Protein AF-A0A818DSR4-F1 (afdb_monomer)

Foldseek 3Di:
DLLQVLQQDDDPDGGHRDVVVVLVVLVVLLVVVVVLCLLLVPDPVVCVVPVPDDDDDPPPLVVVVVVSNVVNCVVVVVDPDDPPVVVVVSVVVVPQADQDPDDDLLLLLLLLLLLVLLVQLVVCVVVVNSSSLCVSLPVSLVVSVVLSCLLCVPDHGHHSVSVLVSQLLSLLSCCVRCVSSSQVSVCSSPPPDGSVPDDRDHRDDHDVLSNVLSVLVVVQLVVLQVVQVVVQVCVVPPDDPDDDDDHDDRFQEKEKEAELFADPLLVVLLVVQLVQCVVPVNDGDDLVVSLVVPPPDPSQPPVCSVVVSVSNVVSVVQCVVVVDSCSSPGDRSDDNQVSCVVRVVSSCVSSVHLYYHYDYLPPPPDDPVCVVCSNVHGHSHMDMDGHHADWFWFKEAELAPPDPDGIDTFTDGAFDFQVSVLVRCLVPDDPVSVPFPDKWKWFAPDCVPVVPDDQDNVCNCPRIDTPPDRGQTWGDDPVQSFIDRPHDTRGRYMYMDTD

Radius of gyration: 29.2 Å; Cα contacts (8 Å, |Δi|>4): 543; chains: 1; bounding box: 78×54×85 Å

Nearest PDB structures (foldseek):
  6lr6-assembly2_B  TM=9.237E-01  e=4.272E-24  Homo sapiens
  6lr6-assembly1_A  TM=9.250E-01  e=1.021E-23  Homo sapiens
  6lpf-assembly1_A  TM=9.160E-01  e=1.989E-23  Homo sapiens
  6kie-assembly1_A  TM=9.270E-01  e=8.835E-22  Homo sapiens
  1gax-assembly2_B  TM=5.186E-01  e=1.301E-03  Thermus thermophilus

Sequence (499 aa):
MRLTLADAGDSIEDANFEEEMAEAQLLRLYTFIEWVKEVLNINLVDIEEEEDDSKKSSEDNATIVSSVIHWVKDKLHLSSSSDSTHEEFTQQQKNHFRTDTKYNYYDHVFESEINRAIQLTEESYEKMLYKDVLKYGFFELQIARDNYRELCSEGEQMNLHLIKRFIEVQAILLAPICPHICDYVYQFLHPGKTIMNAKWPKAGKIDQSLIDSCNYLMNTAHDFRLRLKTYTTQQTSGKAKGTKSQPPLSPTHATIYVARSYPSWQTFVVSELKKLYLANNYSLPDSKQLSIHFKDRPEIEKKYQKKLMPFVIYSKDILEKSRNVTALDQHLSFDEYQVLQFNQDYLRRALNVEQIDIRLTDDNNIDATTLSNLEDIIPGKPIVHFRHEASITIRLINRQPYAPNFEWSIPVMNGDTIERIELRLRQHGDRQLRSSNKIRLYYFQNWEFYTRQLPNIATPLHGLVEFENKNEVLQIDLPHGTLVLGEQDIGNILVYFVE

Solvent-accessible surface area (backbone atoms only — not comparable to full-atom values): 29328 Å² total; per-residue (Å²): 98,59,66,37,60,35,58,21,55,70,64,95,61,88,61,54,84,56,68,70,58,32,54,54,53,49,51,52,52,51,53,48,52,53,50,50,30,60,76,70,66,59,58,79,67,64,56,70,70,55,68,81,77,77,78,98,82,67,74,75,65,59,53,56,55,53,50,50,53,51,49,53,38,60,77,66,68,61,74,88,79,66,86,84,61,50,70,70,50,52,60,60,55,69,73,52,52,32,82,69,89,76,76,48,74,68,50,52,34,49,52,20,50,54,20,46,26,48,50,54,21,50,57,21,56,77,69,62,30,45,36,56,23,46,42,33,32,45,53,51,49,50,49,50,51,53,52,50,52,66,68,34,69,69,97,46,53,51,47,47,67,61,51,52,50,50,54,54,48,42,27,59,64,37,30,89,60,44,45,72,62,22,31,58,57,40,29,74,80,37,76,96,49,65,54,89,79,59,74,84,78,82,61,63,75,64,55,63,46,48,48,52,50,50,52,48,53,54,52,50,54,50,53,51,45,51,51,50,53,50,54,58,46,52,70,69,74,71,68,75,94,83,71,96,68,77,82,84,79,71,51,40,32,34,41,35,39,42,34,86,53,59,51,74,55,54,49,50,52,51,54,50,49,52,50,49,26,68,72,46,79,79,40,77,77,57,73,69,58,52,52,58,70,59,69,80,43,85,77,57,53,84,83,45,62,77,56,44,58,62,50,52,52,52,53,47,51,52,42,68,74,59,74,39,81,69,74,69,47,85,62,71,82,54,62,63,67,60,54,50,61,75,42,42,70,58,52,28,62,73,63,67,32,78,44,74,46,81,42,56,72,84,58,92,84,69,60,84,86,54,57,81,59,56,79,70,32,33,65,96,45,69,45,76,46,77,39,71,72,79,62,49,76,30,39,37,34,38,63,61,84,95,56,90,68,50,73,46,79,45,74,46,45,68,63,39,32,48,54,54,54,52,51,50,47,31,69,76,38,57,78,70,51,59,71,46,86,41,76,48,54,28,40,37,81,52,38,86,60,60,74,76,50,82,85,49,87,91,53,64,65,72,69,52,42,71,65,87,57,54,78,48,54,33,38,62,41,81,93,78,63,30,35,28,51,89,90,46,77,38,41,48,54,38,38,41,47,81,92

Mean predicted aligned error: 14.55 Å

Structure (mmCIF, N/CA/C/O backbone):
data_AF-A0A818DSR4-F1
#
_entry.id   AF-A0A818DSR4-F1
#
loop_
_atom_site.group_PDB
_atom_site.id
_atom_site.type_symbol
_atom_site.label_atom_id
_atom_site.label_alt_id
_atom_site.label_comp_id
_atom_site.label_asym_id
_atom_site.label_entity_id
_atom_site.label_seq_id
_atom_site.pdbx_PDB_ins_code
_atom_site.Cartn_x
_atom_site.Cartn_y
_atom_site.Cartn_z
_atom_site.occupancy
_atom_site.B_iso_or_equiv
_atom_site.auth_seq_id
_atom_site.auth_comp_id
_atom_site.auth_asym_id
_atom_site.auth_atom_id
_atom_site.pdbx_PDB_model_num
ATOM 1 N N . MET A 1 1 ? -16.509 23.228 4.364 1.00 87.00 1 MET A N 1
ATOM 2 C CA . MET A 1 1 ? -17.145 23.510 5.671 1.00 87.00 1 MET A CA 1
ATOM 3 C C . MET A 1 1 ? -17.750 22.263 6.312 1.00 87.00 1 MET A C 1
ATOM 5 O O . MET A 1 1 ? -17.233 21.861 7.334 1.00 87.00 1 MET A O 1
ATOM 9 N N . ARG A 1 2 ? -18.797 21.611 5.769 1.00 91.25 2 ARG A N 1
ATOM 10 C CA . ARG A 1 2 ? -19.378 20.408 6.426 1.00 91.25 2 ARG A CA 1
ATOM 11 C C . ARG A 1 2 ? -18.368 19.274 6.636 1.00 91.25 2 ARG A C 1
ATOM 13 O O . ARG A 1 2 ? -18.365 18.662 7.692 1.00 91.25 2 ARG A O 1
ATOM 20 N N . LEU A 1 3 ? -17.492 19.058 5.655 1.00 90.62 3 LEU A N 1
ATOM 21 C CA . LEU A 1 3 ? -16.426 18.060 5.741 1.00 90.62 3 LEU A CA 1
ATOM 22 C C . LEU A 1 3 ? -15.432 18.365 6.877 1.00 90.62 3 LEU A C 1
ATOM 24 O O . LEU A 1 3 ? -15.089 17.474 7.643 1.00 90.62 3 LEU A O 1
ATOM 28 N N . THR A 1 4 ? -15.054 19.634 7.058 1.00 92.44 4 THR A N 1
ATOM 29 C CA . THR A 1 4 ? -14.153 20.035 8.146 1.00 92.44 4 THR A CA 1
ATOM 30 C C . THR A 1 4 ? -14.816 20.044 9.502 1.00 92.44 4 THR A C 1
ATOM 32 O O . THR A 1 4 ? -14.164 19.737 10.488 1.00 92.44 4 THR A O 1
ATOM 35 N N . LEU A 1 5 ? -16.111 20.351 9.567 1.00 92.44 5 LEU A N 1
ATOM 36 C CA . LEU A 1 5 ? -16.872 20.235 10.808 1.00 92.44 5 LEU A CA 1
ATOM 37 C C . LEU A 1 5 ? -16.943 18.783 11.293 1.00 92.44 5 LEU A C 1
ATOM 39 O O . LEU A 1 5 ? -16.882 18.561 12.493 1.00 92.44 5 LEU A O 1
ATOM 43 N N . ALA A 1 6 ? -17.018 17.811 10.380 1.00 91.19 6 ALA A N 1
ATOM 44 C CA . ALA A 1 6 ? -16.950 16.395 10.741 1.00 91.19 6 ALA A CA 1
ATOM 45 C C . ALA A 1 6 ? -15.560 15.977 11.265 1.00 91.19 6 ALA A C 1
ATOM 47 O O . ALA A 1 6 ? -15.462 15.045 12.050 1.00 91.19 6 ALA A O 1
ATOM 48 N N . ASP A 1 7 ? -14.491 16.666 10.858 1.00 91.69 7 ASP A N 1
ATOM 49 C CA . ASP A 1 7 ? -13.112 16.387 11.293 1.00 91.69 7 ASP A CA 1
ATOM 50 C C . ASP A 1 7 ? -12.697 17.161 12.564 1.00 91.69 7 ASP A C 1
ATOM 52 O O . ASP A 1 7 ? -11.695 16.837 13.212 1.00 91.69 7 ASP A O 1
ATOM 56 N N . ALA A 1 8 ? -13.478 18.183 12.940 1.00 90.38 8 ALA A N 1
ATOM 57 C CA . ALA A 1 8 ? -13.140 19.139 13.993 1.00 90.38 8 ALA A CA 1
ATOM 58 C C . ALA A 1 8 ? -13.018 18.502 15.389 1.00 90.38 8 ALA A C 1
ATOM 60 O O . ALA A 1 8 ? -12.257 18.991 16.227 1.00 90.38 8 ALA A O 1
ATOM 61 N N . GLY A 1 9 ? -13.723 17.394 15.632 1.00 88.06 9 GLY A N 1
ATOM 62 C CA . GLY A 1 9 ? -13.627 16.605 16.858 1.00 88.06 9 GLY A CA 1
ATOM 63 C C . GLY A 1 9 ? -14.967 16.013 17.289 1.00 88.06 9 GLY A C 1
ATOM 64 O O . GLY A 1 9 ? -15.997 16.672 17.191 1.00 88.06 9 GLY A O 1
ATOM 65 N N . ASP A 1 10 ? -14.921 14.783 17.806 1.00 88.81 10 ASP A N 1
ATOM 66 C CA . ASP A 1 10 ? -16.088 14.063 18.347 1.00 88.81 10 ASP A CA 1
ATOM 67 C C . ASP A 1 10 ? -16.031 13.900 19.879 1.00 88.81 10 ASP A C 1
ATOM 69 O O . ASP A 1 10 ? -16.882 13.242 20.479 1.00 88.81 10 ASP A O 1
ATOM 73 N N . SER A 1 11 ? -14.989 14.429 20.530 1.00 89.31 11 SER A N 1
ATOM 74 C CA . SER A 1 11 ? -14.844 14.364 21.985 1.00 89.31 11 SER A CA 1
ATOM 75 C C . SER A 1 11 ? -15.665 15.462 22.673 1.00 89.31 11 SER A C 1
ATOM 77 O O . SER A 1 11 ? -16.239 16.343 22.042 1.00 89.31 11 SER A O 1
ATOM 79 N N . ILE A 1 12 ? -15.725 15.402 24.005 1.00 89.75 12 ILE A N 1
ATOM 80 C CA . ILE A 1 12 ? -16.334 16.458 24.835 1.00 89.75 12 ILE A CA 1
ATOM 81 C C . ILE A 1 12 ? -15.421 17.701 24.904 1.00 89.75 12 ILE A C 1
ATOM 83 O O . ILE A 1 12 ? -15.838 18.754 25.379 1.00 89.75 12 ILE A O 1
ATOM 87 N N . GLU A 1 13 ? -14.169 17.574 24.462 1.00 92.69 13 GLU A N 1
ATOM 88 C CA . GLU A 1 13 ? -13.211 18.678 24.423 1.00 92.69 13 GLU A CA 1
ATOM 89 C C . GLU A 1 13 ? -13.553 19.659 23.294 1.00 92.69 13 GLU A C 1
ATOM 91 O O . GLU A 1 13 ? -14.288 19.327 22.363 1.00 92.69 13 GLU A O 1
ATOM 96 N N . ASP A 1 14 ? -13.017 20.878 23.378 1.00 91.69 14 ASP A N 1
ATOM 97 C CA . ASP A 1 14 ? -13.279 21.915 22.383 1.00 91.69 14 ASP A CA 1
ATOM 98 C C . ASP A 1 14 ? -12.831 21.457 20.985 1.00 91.69 14 ASP A C 1
ATOM 100 O O . ASP A 1 14 ? -11.654 21.173 20.743 1.00 91.69 14 ASP A O 1
ATOM 104 N N . ALA A 1 15 ? -13.786 21.397 20.055 1.00 91.94 15 ALA A N 1
ATOM 105 C CA . ALA A 1 15 ? -13.524 21.039 18.669 1.00 91.94 15 ALA A CA 1
ATOM 106 C C . ALA A 1 15 ? -12.691 22.126 17.974 1.00 91.94 15 ALA A C 1
ATOM 108 O O . ALA A 1 15 ? -12.915 23.325 18.162 1.00 91.94 15 ALA A O 1
ATOM 109 N N . ASN A 1 16 ? -11.755 21.705 17.125 1.00 91.75 16 ASN A N 1
ATOM 110 C CA . ASN A 1 16 ? -10.871 22.612 16.406 1.00 91.75 16 ASN A CA 1
ATOM 111 C C . ASN A 1 16 ? -11.285 22.721 14.936 1.00 91.75 16 ASN A C 1
ATOM 113 O O . ASN A 1 16 ? -11.206 21.748 14.189 1.00 91.75 16 ASN A O 1
ATOM 117 N N . PHE A 1 17 ? -11.696 23.913 14.506 1.00 93.00 17 PHE A N 1
ATOM 118 C CA . PHE A 1 17 ? -11.957 24.190 13.098 1.00 93.00 17 PHE A CA 1
ATOM 119 C C . PHE A 1 17 ? -10.768 24.929 12.484 1.00 93.00 17 PHE A C 1
ATOM 121 O O . PHE A 1 17 ? -10.527 26.094 12.793 1.00 93.00 17 PHE A O 1
ATOM 128 N N . GLU A 1 18 ? -10.058 24.258 11.581 1.00 92.19 18 GLU A N 1
ATOM 129 C CA . GLU A 1 18 ? -8.880 24.802 10.909 1.00 92.19 18 GLU A CA 1
ATOM 130 C C . GLU A 1 18 ? -9.178 25.094 9.431 1.00 92.19 18 GLU A C 1
ATOM 132 O O . GLU A 1 18 ? -9.591 24.213 8.669 1.00 92.19 18 GLU A O 1
ATOM 137 N N . GLU A 1 19 ? -8.982 26.349 9.013 1.00 90.88 19 GLU A N 1
ATOM 138 C CA . GLU A 1 19 ? -9.262 26.786 7.638 1.00 90.88 19 GLU A CA 1
ATOM 139 C C . GLU A 1 19 ? -8.325 26.130 6.617 1.00 90.88 19 GLU A C 1
ATOM 141 O O . GLU A 1 19 ? -8.781 25.737 5.543 1.00 90.88 19 GLU A O 1
ATOM 146 N N . GLU A 1 20 ? -7.052 25.916 6.966 1.00 91.69 20 GLU A N 1
ATOM 147 C CA . GLU A 1 20 ? -6.092 25.220 6.097 1.00 91.69 20 GLU A CA 1
ATOM 148 C C . GLU A 1 20 ? -6.558 23.791 5.777 1.00 91.69 20 GLU A C 1
ATOM 150 O O . GLU A 1 20 ? -6.503 23.341 4.627 1.00 91.69 20 GLU A O 1
ATOM 155 N N . MET A 1 21 ? -7.124 23.094 6.770 1.00 90.00 21 MET A N 1
ATOM 156 C CA . MET A 1 21 ? -7.710 21.771 6.562 1.00 90.00 21 MET A CA 1
ATOM 157 C C . MET A 1 21 ? -8.954 21.840 5.665 1.00 90.00 21 MET A C 1
ATOM 159 O O . MET A 1 21 ? -9.191 20.935 4.864 1.00 90.00 21 MET A O 1
ATOM 163 N N . ALA A 1 22 ? -9.726 22.932 5.721 1.00 90.62 22 ALA A N 1
ATOM 164 C CA . ALA A 1 22 ? -10.880 23.135 4.842 1.00 90.62 22 ALA A CA 1
ATOM 165 C C . ALA A 1 22 ? -10.485 23.273 3.376 1.00 90.62 22 ALA A C 1
ATOM 167 O O . ALA A 1 22 ? -11.152 22.696 2.512 1.00 90.62 22 ALA A O 1
ATOM 168 N N . GLU A 1 23 ? -9.400 23.990 3.095 1.00 90.19 23 GLU A N 1
ATOM 169 C CA . GLU A 1 23 ? -8.869 24.122 1.741 1.00 90.19 23 GLU A CA 1
ATOM 170 C C . GLU A 1 23 ? -8.305 22.790 1.226 1.00 90.19 23 GLU A C 1
ATOM 172 O O . GLU A 1 23 ? -8.632 22.371 0.112 1.00 90.19 23 GLU A O 1
ATOM 177 N N . ALA A 1 24 ? -7.547 22.062 2.056 1.00 90.12 24 ALA A N 1
ATOM 178 C CA . ALA A 1 24 ? -7.008 20.749 1.697 1.00 90.12 24 ALA A CA 1
ATOM 179 C C . ALA A 1 24 ? -8.115 19.720 1.407 1.00 90.12 24 ALA A C 1
ATOM 181 O O . ALA A 1 24 ? -8.039 18.959 0.438 1.00 90.12 24 ALA A O 1
ATOM 182 N N . GLN A 1 25 ? -9.169 19.700 2.224 1.00 90.06 25 GLN A N 1
ATOM 183 C CA . GLN A 1 25 ? -10.323 18.828 2.025 1.00 90.06 25 GLN A CA 1
ATOM 184 C C . GLN A 1 25 ? -11.129 19.203 0.770 1.00 90.06 25 GLN A C 1
ATOM 186 O O . GLN A 1 25 ? -11.575 18.315 0.041 1.00 90.06 25 GLN A O 1
ATOM 191 N N . LEU A 1 26 ? -11.283 20.499 0.474 1.00 90.44 26 LEU A N 1
ATOM 192 C CA . LEU A 1 26 ? -11.933 20.960 -0.755 1.00 90.44 26 LEU A CA 1
ATOM 193 C C . LEU A 1 26 ? -11.156 20.519 -2.002 1.00 90.44 26 LEU A C 1
ATOM 195 O O . LEU A 1 26 ? -11.762 20.016 -2.949 1.00 90.44 26 LEU A O 1
ATOM 199 N N . LEU A 1 27 ? -9.825 20.640 -1.981 1.00 89.88 27 LEU A N 1
ATOM 200 C CA . LEU A 1 27 ? -8.968 20.170 -3.068 1.00 89.88 27 LEU A CA 1
ATOM 201 C C . LEU A 1 27 ? -9.134 18.661 -3.298 1.00 89.88 27 LEU A C 1
ATOM 203 O O . LEU A 1 27 ? -9.258 18.230 -4.440 1.00 89.88 27 LEU A O 1
ATOM 207 N N . ARG A 1 28 ? -9.205 17.859 -2.226 1.00 89.06 28 ARG A N 1
ATOM 208 C CA . ARG A 1 28 ? -9.439 16.405 -2.320 1.00 89.06 28 ARG A CA 1
ATOM 209 C C . ARG A 1 28 ? -10.808 16.049 -2.898 1.00 89.06 28 ARG A C 1
ATOM 211 O O . ARG A 1 28 ? -10.921 15.074 -3.633 1.00 89.06 28 ARG A O 1
ATOM 218 N N . LEU A 1 29 ? -11.850 16.814 -2.570 1.00 89.81 29 LEU A N 1
ATOM 219 C CA . LEU A 1 29 ? -13.178 16.627 -3.163 1.00 89.81 29 LEU A CA 1
ATOM 220 C C . LEU A 1 29 ? -13.168 16.957 -4.660 1.00 89.81 29 LEU A C 1
ATOM 222 O O . LEU A 1 29 ? -13.740 16.214 -5.452 1.00 89.81 29 LEU A O 1
ATOM 226 N N . TYR A 1 30 ? -12.488 18.037 -5.049 1.00 88.69 30 TYR A N 1
ATOM 227 C CA . TYR A 1 30 ? -12.339 18.421 -6.451 1.00 88.69 30 TYR A CA 1
ATOM 228 C C . TYR A 1 30 ? -11.575 17.359 -7.254 1.00 88.69 30 TYR A C 1
ATOM 230 O O . TYR A 1 30 ? -12.066 16.904 -8.284 1.00 88.69 30 TYR A O 1
ATOM 238 N N . THR A 1 31 ? -10.418 16.899 -6.763 1.00 88.69 31 THR A N 1
ATOM 239 C CA . THR A 1 31 ? -9.644 15.846 -7.444 1.00 88.69 31 THR A CA 1
ATOM 240 C C . THR A 1 31 ? -10.400 14.524 -7.507 1.00 88.69 31 THR A C 1
ATOM 242 O O . THR A 1 31 ? -10.275 13.802 -8.491 1.00 88.69 31 THR A O 1
ATOM 245 N N . PHE A 1 32 ? -11.224 14.212 -6.501 1.00 88.25 32 PHE A N 1
ATOM 246 C CA . PHE A 1 32 ? -12.116 13.057 -6.545 1.00 88.25 32 PHE A CA 1
ATOM 247 C C . PHE A 1 32 ? -13.173 13.181 -7.651 1.00 88.25 32 PHE A C 1
ATOM 249 O O . PHE A 1 32 ? -13.338 12.234 -8.414 1.00 88.25 32 PHE A O 1
ATOM 256 N N . ILE A 1 33 ? -13.849 14.329 -7.775 1.00 87.81 33 ILE A N 1
ATOM 257 C CA . ILE A 1 33 ? -14.846 14.565 -8.835 1.00 87.81 33 ILE A CA 1
ATOM 258 C C . ILE A 1 33 ? -14.206 14.459 -10.221 1.00 87.81 33 ILE A C 1
ATOM 260 O O . ILE A 1 33 ? -14.743 13.771 -11.086 1.00 87.81 33 ILE A O 1
ATOM 264 N N . GLU A 1 34 ? -13.064 15.113 -10.435 1.00 85.81 34 GLU A N 1
ATOM 265 C CA . GLU A 1 34 ? -12.371 15.073 -11.728 1.00 85.81 34 GLU A CA 1
ATOM 266 C C . GLU A 1 34 ? -11.904 13.654 -12.068 1.00 85.81 34 GLU A C 1
ATOM 268 O O . GLU A 1 34 ? -12.098 13.201 -13.192 1.00 85.81 34 GLU A O 1
ATOM 273 N N . TRP A 1 35 ? -11.410 12.900 -11.083 1.00 87.25 35 TRP A N 1
ATOM 274 C CA . TRP A 1 35 ? -11.070 11.491 -11.277 1.00 87.25 35 TRP A CA 1
ATOM 275 C C . TRP A 1 35 ? -12.295 10.631 -11.630 1.00 87.25 35 TRP A C 1
ATOM 277 O O . TRP A 1 35 ? -12.206 9.767 -12.497 1.00 87.25 35 TRP A O 1
ATOM 287 N N . VAL A 1 36 ? -13.457 10.862 -11.003 1.00 86.31 36 VAL A N 1
ATOM 288 C CA . VAL A 1 36 ? -14.700 10.153 -11.363 1.00 86.31 36 VAL A CA 1
ATOM 289 C C . VAL A 1 36 ? -15.105 10.456 -12.806 1.00 86.31 36 VAL A C 1
ATOM 291 O O . VAL A 1 36 ? -15.466 9.532 -13.535 1.00 86.31 36 VAL A O 1
ATOM 294 N N . LYS A 1 37 ? -15.020 11.722 -13.234 1.00 83.88 37 LYS A N 1
ATOM 295 C CA . LYS A 1 37 ? -15.305 12.114 -14.622 1.00 83.88 37 LYS A CA 1
ATOM 296 C C . LYS A 1 37 ? -14.343 11.457 -15.606 1.00 83.88 37 LYS A C 1
ATOM 298 O O . LYS A 1 37 ? -14.801 10.930 -16.613 1.00 83.88 37 LYS A O 1
ATOM 303 N N . GLU A 1 38 ? -13.046 11.432 -15.290 1.00 83.19 38 GLU A N 1
ATOM 304 C CA . GLU A 1 38 ? -12.022 10.769 -16.107 1.00 83.19 38 GLU A CA 1
ATOM 305 C C . GLU A 1 38 ? -12.331 9.272 -16.264 1.00 83.19 38 GLU A C 1
ATOM 307 O O . GLU A 1 38 ? -12.391 8.755 -17.377 1.00 83.19 38 GLU A O 1
ATOM 312 N N . VAL A 1 39 ? -12.619 8.578 -15.158 1.00 79.50 39 VAL A N 1
ATOM 313 C CA . VAL A 1 39 ? -12.929 7.138 -15.158 1.00 79.50 39 VAL A CA 1
ATOM 314 C C . VAL A 1 39 ? -14.207 6.816 -15.929 1.00 79.50 39 VAL A C 1
ATOM 316 O O . VAL A 1 39 ? -14.277 5.795 -16.617 1.00 79.50 39 VAL A O 1
ATOM 319 N N . LEU A 1 40 ? -15.237 7.653 -15.798 1.00 77.69 40 LEU A N 1
ATOM 320 C CA . LEU A 1 40 ? -16.506 7.468 -16.500 1.00 77.69 40 LEU A CA 1
ATOM 321 C C . LEU A 1 40 ? -16.486 8.043 -17.924 1.00 77.69 40 LEU A C 1
ATOM 323 O O . LEU A 1 40 ? -17.454 7.841 -18.655 1.00 77.69 40 LEU A O 1
ATOM 327 N N . ASN A 1 41 ? -15.381 8.681 -18.327 1.00 72.75 41 ASN A N 1
ATOM 328 C CA . ASN A 1 41 ? -15.205 9.383 -19.597 1.00 72.75 41 ASN A CA 1
ATOM 329 C C . ASN A 1 41 ? -16.368 10.344 -19.895 1.00 72.75 41 ASN A C 1
ATOM 331 O O . ASN A 1 41 ? -16.954 10.318 -20.974 1.00 72.75 41 ASN A O 1
ATOM 335 N N . ILE A 1 42 ? -16.737 11.136 -18.888 1.00 61.78 42 ILE A N 1
ATOM 336 C CA . ILE A 1 42 ? -17.786 12.149 -18.994 1.00 61.78 42 ILE A CA 1
ATOM 337 C C . ILE A 1 42 ? -17.098 13.450 -19.396 1.00 61.78 42 ILE A C 1
ATOM 339 O O . ILE A 1 42 ? -16.504 14.130 -18.553 1.00 61.78 42 ILE A O 1
ATOM 343 N N . ASN A 1 43 ? -17.157 13.783 -20.684 1.00 50.84 43 ASN A N 1
ATOM 344 C CA . ASN A 1 43 ? -16.753 15.096 -21.166 1.00 50.84 43 ASN A CA 1
ATOM 345 C C . ASN A 1 43 ? -17.856 16.106 -20.835 1.00 50.84 43 ASN A C 1
ATOM 347 O O . ASN A 1 43 ? -19.039 15.828 -21.001 1.00 50.84 43 ASN A O 1
ATOM 351 N N . LEU A 1 44 ? -17.471 17.307 -20.394 1.00 43.28 44 LEU A N 1
ATOM 352 C CA . LEU A 1 44 ? -18.412 18.408 -20.133 1.00 43.28 44 LEU A CA 1
ATOM 353 C C . LEU A 1 44 ? -19.168 18.865 -21.399 1.00 43.28 44 LEU A C 1
ATOM 355 O O . LEU A 1 44 ? -20.151 19.581 -21.272 1.00 43.28 44 LEU A O 1
ATOM 359 N N . VAL A 1 45 ? -18.730 18.432 -22.586 1.00 41.19 45 VAL A N 1
ATOM 360 C CA . VAL A 1 45 ? -19.345 18.755 -23.882 1.00 41.19 45 VAL A CA 1
ATOM 361 C C . VAL A 1 45 ? -20.652 17.981 -24.103 1.00 41.19 45 VAL A C 1
ATOM 363 O O . VAL A 1 45 ? -21.594 18.534 -24.655 1.00 41.19 45 VAL A O 1
ATOM 366 N N . ASP A 1 46 ? -20.769 16.752 -23.586 1.00 37.84 46 ASP A N 1
ATOM 367 C CA . ASP A 1 46 ? -21.969 15.923 -23.799 1.00 37.84 46 ASP A CA 1
ATOM 368 C C . ASP A 1 46 ? -23.180 16.404 -22.973 1.00 37.84 46 ASP A C 1
ATOM 370 O O . ASP A 1 46 ? -24.313 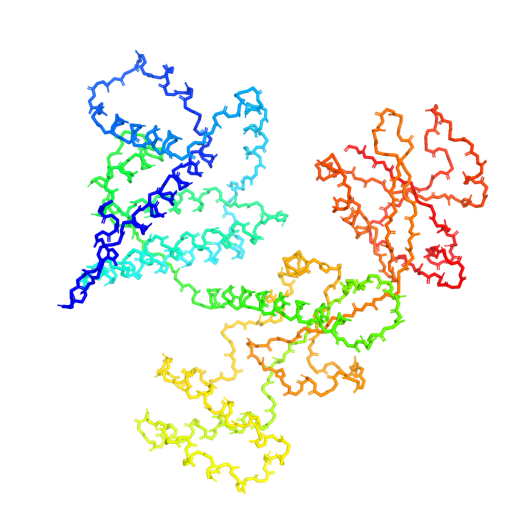16.006 -23.232 1.00 37.84 46 ASP A O 1
ATOM 374 N N . ILE A 1 47 ? -22.962 17.276 -21.980 1.00 42.28 47 ILE A N 1
ATOM 375 C CA . ILE A 1 47 ? -24.043 17.854 -21.166 1.00 42.28 47 ILE A CA 1
ATOM 376 C C . ILE A 1 47 ? -24.686 19.048 -21.888 1.00 42.28 47 ILE A C 1
ATOM 378 O O . ILE A 1 47 ? -25.889 19.244 -21.762 1.00 42.28 47 ILE A O 1
ATOM 382 N N . GLU A 1 48 ? -23.931 19.800 -22.696 1.00 38.47 48 GLU A N 1
ATOM 383 C CA . GLU A 1 48 ? -24.481 20.938 -23.451 1.00 38.47 48 GLU A CA 1
ATOM 384 C C . GLU A 1 48 ? -25.356 20.489 -24.638 1.00 38.47 48 GLU A C 1
ATOM 386 O O . GLU A 1 48 ? -26.276 21.211 -25.016 1.00 38.47 48 GLU A O 1
ATOM 391 N N . GLU A 1 49 ? -25.132 19.292 -25.201 1.00 36.72 49 GLU A N 1
ATOM 392 C CA . GLU A 1 49 ? -25.950 18.766 -26.309 1.00 36.72 49 GLU A CA 1
ATOM 393 C C . GLU A 1 49 ? -27.206 17.996 -25.849 1.00 36.72 49 GLU A C 1
ATOM 395 O O . GLU A 1 49 ? -28.205 17.981 -26.569 1.00 36.72 49 GLU A O 1
ATOM 400 N N . GLU A 1 50 ? -27.214 17.394 -24.650 1.00 34.47 50 GLU A N 1
ATOM 401 C CA . GLU A 1 50 ? -28.409 16.716 -24.104 1.00 34.47 50 GLU A CA 1
ATOM 402 C C . GLU A 1 50 ? -29.379 17.661 -23.361 1.00 34.47 50 GLU A C 1
ATOM 404 O O . GLU A 1 50 ? -30.524 17.283 -23.094 1.00 34.47 50 GLU A O 1
ATOM 409 N N . GLU A 1 51 ? -28.974 18.901 -23.057 1.00 36.81 51 GLU A N 1
ATOM 410 C CA . GLU A 1 51 ? -29.818 19.886 -22.359 1.00 36.81 51 GLU A CA 1
ATOM 411 C C . GLU A 1 51 ? -31.020 20.393 -23.186 1.00 36.81 51 GLU A C 1
ATOM 413 O O . GLU A 1 51 ? -31.956 20.957 -22.609 1.00 36.81 51 GLU A O 1
ATOM 418 N N . ASP A 1 52 ? -31.071 20.138 -24.499 1.00 34.66 52 ASP A N 1
ATOM 419 C CA . ASP A 1 52 ? -32.150 20.646 -25.363 1.00 34.66 52 ASP A CA 1
ATOM 420 C C . ASP A 1 52 ? -33.406 19.745 -25.411 1.00 34.66 52 ASP A C 1
ATOM 422 O O . ASP A 1 52 ? -34.471 20.199 -25.827 1.00 34.66 52 ASP A O 1
ATOM 426 N N . ASP A 1 53 ? -33.353 18.497 -24.922 1.00 32.56 53 ASP A N 1
ATOM 427 C CA . ASP A 1 53 ? -34.476 17.554 -25.065 1.00 32.56 53 ASP A CA 1
ATOM 428 C C . ASP A 1 53 ? -34.637 16.585 -23.869 1.00 32.56 53 ASP A C 1
ATOM 430 O O . ASP A 1 53 ? -34.606 15.364 -24.006 1.00 32.56 53 ASP A O 1
ATOM 434 N N . SER A 1 54 ? -34.873 17.108 -22.657 1.00 31.58 54 SER A N 1
ATOM 435 C CA . SER A 1 54 ? -35.989 16.694 -21.768 1.00 31.58 54 SER A CA 1
ATOM 436 C C . SER A 1 54 ? -35.739 16.852 -20.252 1.00 31.58 54 SER A C 1
ATOM 438 O O . SER A 1 54 ? -34.876 16.229 -19.649 1.00 31.58 54 SER A O 1
ATOM 440 N N . LYS A 1 55 ? -36.691 17.561 -19.618 1.00 32.22 55 LYS A N 1
ATOM 441 C CA . LYS A 1 55 ? -37.052 17.603 -18.177 1.00 32.22 55 LYS A CA 1
ATOM 442 C C . LYS A 1 55 ? -36.296 18.567 -17.245 1.00 32.22 55 LYS A C 1
ATOM 444 O O . LYS A 1 55 ? -35.525 18.183 -16.373 1.00 32.22 55 LYS A O 1
ATOM 449 N N . LYS A 1 56 ? -36.812 19.802 -17.263 1.00 32.66 56 LYS A N 1
ATOM 450 C CA . LYS A 1 56 ? -36.992 20.714 -16.117 1.00 32.66 56 LYS A CA 1
ATOM 451 C C . LYS A 1 56 ? -37.591 20.014 -14.884 1.00 32.66 56 LYS A C 1
ATOM 453 O O . LYS A 1 56 ? -38.812 19.986 -14.733 1.00 32.66 56 LYS A O 1
ATOM 458 N N . SER A 1 57 ? -36.761 19.467 -13.996 1.00 30.59 57 SER A N 1
ATOM 459 C CA . SER A 1 57 ? -37.096 19.313 -12.563 1.00 30.59 57 SER A CA 1
ATOM 460 C C . SER A 1 57 ? -35.889 18.998 -11.657 1.00 30.59 57 SER A C 1
ATOM 462 O O . SER A 1 57 ? -36.064 18.346 -10.629 1.00 30.59 57 SER A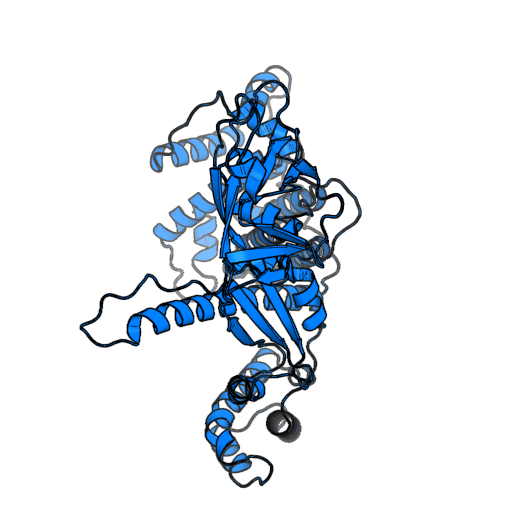 O 1
ATOM 464 N N . SER A 1 58 ? -34.671 19.426 -12.010 1.00 35.12 58 SER A N 1
ATOM 465 C CA . SER A 1 58 ? -33.482 19.270 -11.146 1.00 35.12 58 SER A CA 1
ATOM 466 C C . SER A 1 58 ? -32.388 20.325 -11.403 1.00 35.12 58 SER A C 1
ATOM 468 O O . SER A 1 58 ? -31.204 20.015 -11.321 1.00 35.12 58 SER A O 1
ATOM 470 N N . GLU A 1 59 ? -32.765 21.563 -11.741 1.00 36.19 59 GLU A N 1
ATOM 471 C CA . GLU A 1 59 ? -31.823 22.632 -12.143 1.00 36.19 59 GLU A CA 1
ATOM 472 C C . GLU A 1 59 ? -31.058 23.292 -10.971 1.00 36.19 59 GLU A C 1
ATOM 474 O O . GLU A 1 59 ? -30.029 23.929 -11.193 1.00 36.19 59 GLU A O 1
ATOM 479 N N . ASP A 1 60 ? -31.474 23.094 -9.714 1.00 39.12 60 ASP A N 1
ATOM 480 C CA . ASP A 1 60 ? -30.881 23.825 -8.578 1.00 39.12 60 ASP A CA 1
ATOM 481 C C . ASP A 1 60 ? -29.592 23.187 -8.010 1.00 39.12 60 ASP A C 1
ATOM 483 O O . ASP A 1 60 ? -28.758 23.874 -7.418 1.00 39.12 60 ASP A O 1
ATOM 487 N N . ASN A 1 61 ? -29.376 21.877 -8.198 1.00 41.16 61 ASN A N 1
ATOM 488 C CA . ASN A 1 61 ? -28.204 21.186 -7.630 1.00 41.16 61 ASN A CA 1
ATOM 489 C C . ASN A 1 61 ? -26.957 21.285 -8.531 1.00 41.16 61 ASN A C 1
ATOM 491 O O . ASN A 1 61 ? -25.833 21.362 -8.026 1.00 41.16 61 ASN A O 1
ATOM 495 N N . ALA A 1 62 ? -27.144 21.325 -9.856 1.00 45.19 62 ALA A N 1
ATOM 496 C CA . ALA A 1 62 ? -26.052 21.379 -10.829 1.00 45.19 62 ALA A CA 1
ATOM 497 C C . ALA A 1 62 ? -25.342 22.746 -10.849 1.00 45.19 62 ALA A C 1
ATOM 499 O O . ALA A 1 62 ? -24.122 22.809 -11.019 1.00 45.19 62 ALA A O 1
ATOM 500 N N . THR A 1 63 ? -26.064 23.841 -10.593 1.00 57.50 63 THR A N 1
ATOM 501 C CA . THR A 1 63 ? -25.518 25.209 -10.593 1.00 57.50 63 THR A CA 1
ATOM 502 C C . THR A 1 63 ? -24.575 25.463 -9.420 1.00 57.50 63 THR A C 1
ATOM 504 O O . THR A 1 63 ? -23.518 26.065 -9.611 1.00 57.50 63 THR A O 1
ATOM 507 N N . ILE A 1 64 ? -24.897 24.984 -8.212 1.00 57.62 64 ILE A N 1
ATOM 508 C CA . ILE A 1 64 ? -24.065 25.213 -7.016 1.00 57.62 64 ILE A CA 1
ATOM 509 C C . ILE A 1 64 ? -22.742 24.452 -7.123 1.00 57.62 64 ILE A C 1
ATOM 511 O O . ILE A 1 64 ? -21.679 25.031 -6.901 1.00 57.62 64 ILE A O 1
ATOM 515 N N . VAL A 1 65 ? -22.783 23.169 -7.489 1.00 58.72 65 VAL A N 1
ATOM 516 C CA . VAL A 1 65 ? -21.568 22.348 -7.608 1.00 58.72 65 VAL A CA 1
ATOM 517 C C . VAL A 1 65 ? -20.686 22.855 -8.749 1.00 58.72 65 VAL A C 1
ATOM 519 O O . VAL A 1 65 ? -19.483 23.018 -8.552 1.00 58.72 65 VAL A O 1
ATOM 522 N N . SER A 1 66 ? -21.273 23.208 -9.896 1.00 60.31 66 SER A N 1
ATOM 523 C CA . SER A 1 66 ? -20.530 23.784 -11.027 1.00 60.31 66 SER A CA 1
ATOM 524 C C . SER A 1 66 ? -19.921 25.147 -10.687 1.00 60.31 66 SER A C 1
ATOM 526 O O . SER A 1 66 ? -18.768 25.406 -11.028 1.00 60.31 66 SER A O 1
ATOM 528 N N . SER A 1 67 ? -20.631 25.984 -9.922 1.00 61.44 67 SER A N 1
ATOM 529 C CA . SER A 1 67 ? -20.100 27.259 -9.420 1.00 61.44 67 SER A CA 1
ATOM 530 C C . SER A 1 67 ? -18.941 27.058 -8.440 1.00 61.44 67 SER A C 1
ATOM 532 O O . SER A 1 67 ? -17.956 27.790 -8.502 1.00 61.44 67 SER A O 1
ATOM 534 N N . VAL A 1 68 ? -19.010 26.049 -7.562 1.00 62.78 68 VAL A N 1
ATOM 535 C CA . VAL A 1 68 ? -17.908 25.697 -6.646 1.00 62.78 68 VAL A CA 1
ATOM 536 C C . VAL A 1 68 ? -16.701 25.174 -7.423 1.00 62.78 68 VAL A C 1
ATOM 538 O O . VAL A 1 68 ? -15.582 25.584 -7.140 1.00 62.78 68 VAL A O 1
ATOM 541 N N . ILE A 1 69 ? -16.906 24.326 -8.433 1.00 66.44 69 ILE A N 1
ATOM 542 C CA . ILE A 1 69 ? -15.842 23.832 -9.323 1.00 66.44 69 ILE A CA 1
ATOM 543 C C . ILE A 1 69 ? -15.171 25.002 -10.053 1.00 66.44 69 ILE A C 1
ATOM 545 O O . ILE A 1 69 ? -13.944 25.082 -10.074 1.00 66.44 69 ILE A O 1
ATOM 549 N N . HIS A 1 70 ? -15.954 25.931 -10.610 1.00 61.62 70 HIS A N 1
ATOM 550 C CA . HIS A 1 70 ? -15.432 27.122 -11.281 1.00 61.62 70 HIS A CA 1
ATOM 551 C C . HIS A 1 70 ? -14.659 28.028 -10.313 1.00 61.62 70 HIS A C 1
ATOM 553 O O . HIS A 1 70 ? -13.559 28.473 -10.629 1.00 61.62 70 HIS A O 1
ATOM 559 N N . TRP A 1 71 ? -15.184 28.250 -9.106 1.00 69.25 71 TRP A N 1
ATOM 560 C CA . TRP A 1 71 ? -14.492 29.007 -8.062 1.00 69.25 71 TRP A CA 1
ATOM 561 C C . TRP A 1 71 ? -13.174 28.346 -7.641 1.00 69.25 71 TRP A C 1
ATOM 563 O O . TRP A 1 71 ? -12.177 29.038 -7.476 1.00 69.25 71 TRP A O 1
ATOM 573 N N . VAL A 1 72 ? -13.131 27.014 -7.510 1.00 64.94 72 VAL A N 1
ATOM 574 C CA . VAL A 1 72 ? -11.896 26.270 -7.203 1.00 64.94 72 VAL A CA 1
ATOM 575 C C . VAL A 1 72 ? -10.872 26.421 -8.330 1.00 64.94 72 VAL A C 1
ATOM 577 O O . VAL A 1 72 ? -9.704 26.683 -8.048 1.00 64.94 72 VAL A O 1
ATOM 580 N N . LYS A 1 73 ? -11.299 26.304 -9.595 1.00 69.00 73 LYS A N 1
ATOM 581 C CA . LYS A 1 73 ? -10.431 26.505 -10.769 1.00 69.00 73 LYS A CA 1
ATOM 582 C C . LYS A 1 73 ? -9.827 27.913 -10.794 1.00 69.00 73 LYS A C 1
ATOM 584 O O . LYS A 1 73 ? -8.624 28.051 -11.014 1.00 69.00 73 LYS A O 1
ATOM 589 N N . ASP A 1 74 ? -10.643 28.926 -10.510 1.00 65.38 74 ASP A N 1
ATOM 590 C CA . ASP A 1 74 ? -10.246 30.337 -10.499 1.00 65.38 74 ASP A CA 1
ATOM 591 C C . ASP A 1 74 ? -9.318 30.673 -9.314 1.00 65.38 74 ASP A C 1
ATOM 593 O O . ASP A 1 74 ? -8.224 31.209 -9.501 1.00 65.38 74 ASP A O 1
ATOM 597 N N . LYS A 1 75 ? -9.683 30.261 -8.089 1.00 63.69 75 LYS A N 1
ATOM 598 C CA . LYS A 1 75 ? -8.918 30.552 -6.860 1.00 63.69 75 LYS A CA 1
ATOM 599 C C . LYS A 1 75 ? -7.549 29.859 -6.816 1.00 63.69 75 LYS A C 1
ATOM 601 O O . LYS A 1 75 ? -6.655 30.335 -6.123 1.00 63.69 75 LYS A O 1
ATOM 606 N N . LEU A 1 76 ? -7.384 28.734 -7.517 1.00 54.72 76 LEU A N 1
ATOM 607 C CA . LEU A 1 76 ? -6.135 27.960 -7.554 1.00 54.72 76 LEU A CA 1
ATOM 608 C C . LEU A 1 76 ? -5.299 28.191 -8.827 1.00 54.72 76 LEU A C 1
ATOM 610 O O . LEU A 1 76 ? -4.266 27.545 -8.987 1.00 54.72 76 LEU A O 1
ATOM 614 N N . HIS A 1 77 ? -5.716 29.095 -9.724 1.00 54.31 77 HIS A N 1
ATOM 615 C CA . HIS A 1 77 ? -5.036 29.373 -10.997 1.00 54.31 77 HIS A CA 1
ATOM 616 C C . HIS A 1 77 ? -4.763 28.117 -11.851 1.00 54.31 77 HIS A C 1
ATOM 618 O O . HIS A 1 77 ? -3.718 28.014 -12.500 1.00 54.31 77 HIS A O 1
ATOM 624 N N . LEU A 1 78 ? -5.687 27.149 -11.874 1.00 54.19 78 LEU A N 1
ATOM 625 C CA . LEU A 1 78 ? -5.568 26.000 -12.777 1.00 54.19 78 LEU A CA 1
ATOM 626 C C . LEU A 1 78 ? -5.908 26.457 -14.204 1.00 54.19 78 LEU A C 1
ATOM 628 O O . LEU A 1 78 ? -7.075 26.617 -14.554 1.00 54.19 78 LEU A O 1
ATOM 632 N N . SER A 1 79 ? -4.888 26.682 -15.034 1.00 39.94 79 SER A N 1
ATOM 633 C CA . SER A 1 79 ? -5.060 27.069 -16.437 1.00 39.94 79 SER A CA 1
ATOM 634 C C . SER A 1 79 ? -5.663 25.934 -17.272 1.00 39.94 79 SER A C 1
ATOM 636 O O . SER A 1 79 ? -5.110 24.830 -17.311 1.00 39.94 79 SER A O 1
ATOM 638 N N . SER A 1 80 ? -6.743 26.227 -18.004 1.00 39.59 80 SER A N 1
ATOM 639 C CA . SER A 1 80 ? -7.285 25.381 -19.073 1.00 39.59 80 SER A CA 1
ATOM 640 C C . SER A 1 80 ? -6.241 25.219 -20.181 1.00 39.59 80 SER A C 1
ATOM 642 O O . SER A 1 80 ? -6.034 26.088 -21.026 1.00 39.59 80 SER A O 1
ATOM 644 N N . SER A 1 81 ? -5.519 24.104 -20.140 1.00 28.88 81 SER A N 1
ATOM 645 C CA . SER A 1 81 ? -4.463 23.804 -21.102 1.00 28.88 81 SER A CA 1
ATOM 646 C C . SER A 1 81 ? -5.041 22.913 -22.204 1.00 28.88 81 SER A C 1
ATOM 648 O O . SER A 1 81 ? -5.137 21.706 -22.031 1.00 28.88 81 SER A O 1
ATOM 650 N N . SER A 1 82 ? -5.419 23.547 -23.320 1.00 33.31 82 SER A N 1
ATOM 651 C CA . SER A 1 82 ? -5.616 22.990 -24.675 1.00 33.31 82 SER A CA 1
ATOM 652 C C . SER A 1 82 ? -6.553 21.778 -24.858 1.00 33.31 82 SER A C 1
ATOM 654 O O . SER A 1 82 ? -6.127 20.626 -24.808 1.00 33.31 82 SER A O 1
ATOM 656 N N . ASP A 1 83 ? -7.791 22.072 -25.267 1.00 37.34 83 ASP A N 1
ATOM 657 C CA . ASP A 1 83 ? -8.876 21.134 -25.615 1.00 37.34 83 ASP A CA 1
ATOM 658 C C . ASP A 1 83 ? -8.707 20.339 -26.930 1.00 37.34 83 ASP A C 1
ATOM 660 O O . ASP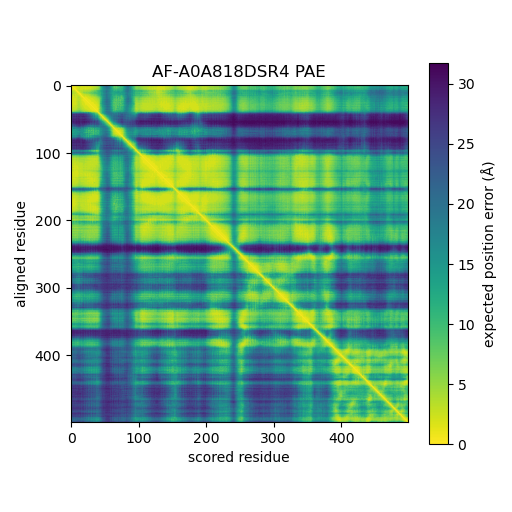 A 1 83 ? -9.571 19.546 -27.279 1.00 37.34 83 ASP A O 1
ATOM 664 N N . SER A 1 84 ? -7.608 20.474 -27.680 1.00 33.25 84 SER A N 1
ATOM 665 C CA . SER A 1 84 ? -7.465 19.766 -28.974 1.00 33.25 84 SER A CA 1
ATOM 666 C C . SER A 1 84 ? -6.761 18.407 -28.894 1.00 33.25 84 SER A C 1
ATOM 668 O O . SER A 1 84 ? -6.833 17.627 -29.837 1.00 33.25 84 SER A O 1
ATOM 670 N N . THR A 1 85 ? -6.102 18.084 -27.777 1.00 33.16 85 THR A N 1
ATOM 671 C CA . THR A 1 85 ? -5.438 16.782 -27.575 1.00 33.16 85 THR A CA 1
ATOM 672 C C . THR A 1 85 ? -6.287 15.778 -26.799 1.00 33.16 85 THR A C 1
ATOM 674 O O . THR A 1 85 ? -5.898 14.620 -26.696 1.00 33.16 85 THR A O 1
ATOM 677 N N . HIS A 1 86 ? -7.428 16.194 -26.238 1.00 39.97 86 HIS A N 1
ATOM 678 C CA . HIS A 1 86 ? -8.216 15.378 -25.310 1.00 39.97 86 HIS A CA 1
ATOM 679 C C . HIS A 1 86 ? -9.055 14.287 -25.993 1.00 39.97 86 HIS A C 1
ATOM 681 O O . HIS A 1 86 ? -9.220 13.221 -25.402 1.00 39.97 86 HIS A O 1
ATOM 687 N N . GLU A 1 87 ? -9.527 14.492 -27.228 1.00 34.16 87 GLU A N 1
ATOM 688 C CA . GLU A 1 87 ? -10.371 13.517 -27.948 1.00 34.16 87 GLU A CA 1
ATOM 689 C 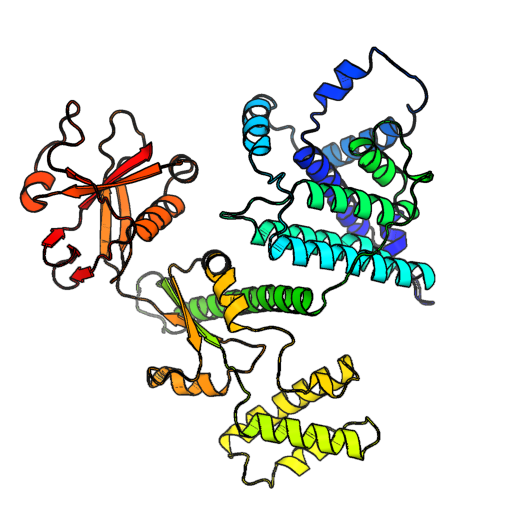C . GLU A 1 87 ? -9.601 12.262 -28.403 1.00 34.16 87 GLU A C 1
ATOM 691 O O . GLU A 1 87 ? -10.098 11.142 -28.271 1.00 34.16 87 GLU A O 1
ATOM 696 N N . GLU A 1 88 ? -8.347 12.404 -28.848 1.00 33.38 88 GLU A N 1
ATOM 697 C CA . GLU A 1 88 ? -7.484 11.247 -29.149 1.00 33.38 88 GLU A CA 1
ATOM 698 C C . GLU A 1 88 ? -6.946 10.574 -27.867 1.00 33.38 88 GLU A C 1
ATOM 700 O O . GLU A 1 88 ? -6.732 9.358 -27.840 1.00 33.38 88 GLU A O 1
ATOM 705 N N . PHE A 1 89 ? -6.796 11.328 -26.768 1.00 30.33 89 PHE A N 1
ATOM 706 C CA . PHE A 1 89 ? -6.349 10.811 -25.465 1.00 30.33 89 PHE A CA 1
ATOM 707 C C . PHE A 1 89 ? -7.443 9.998 -24.742 1.00 30.33 89 PHE A C 1
ATOM 709 O O . PHE A 1 89 ? -7.158 8.968 -24.127 1.00 30.33 89 PHE A O 1
ATOM 716 N N . THR A 1 90 ? -8.713 10.404 -24.864 1.00 40.81 90 THR A N 1
ATOM 717 C CA . THR A 1 90 ? -9.865 9.731 -24.227 1.00 40.81 90 THR A CA 1
ATOM 718 C C . THR A 1 90 ? -10.238 8.405 -24.896 1.00 40.81 90 THR A C 1
ATOM 720 O O . THR A 1 90 ? -10.720 7.493 -24.217 1.00 40.81 90 THR A O 1
ATOM 723 N N . GLN A 1 91 ? -9.970 8.224 -26.197 1.00 36.28 91 GLN A N 1
ATOM 724 C CA . GLN A 1 91 ? -10.122 6.911 -26.844 1.00 36.28 91 GLN A CA 1
ATOM 725 C C . GLN A 1 91 ? -9.036 5.908 -26.414 1.00 36.28 91 GLN A C 1
ATOM 727 O O . GLN A 1 91 ? -9.328 4.720 -26.272 1.00 36.28 91 GLN A O 1
ATOM 732 N N . GLN A 1 92 ? -7.808 6.360 -26.129 1.00 39.53 92 GLN A N 1
ATOM 733 C CA . GLN A 1 92 ? -6.729 5.488 -25.637 1.00 39.53 92 GLN A CA 1
ATOM 734 C C . GLN A 1 92 ? -6.936 5.031 -24.179 1.00 39.53 92 GLN A C 1
ATOM 736 O O . GLN A 1 92 ? -6.547 3.915 -23.823 1.00 39.53 92 GLN A O 1
ATOM 741 N N . GLN A 1 93 ? -7.596 5.839 -23.341 1.00 43.69 93 GLN A N 1
ATOM 742 C CA . GLN A 1 93 ? -7.922 5.471 -21.955 1.00 43.69 93 GLN A CA 1
ATOM 743 C C . GLN A 1 93 ? -9.153 4.553 -21.823 1.00 43.69 93 GLN A C 1
ATOM 745 O O . GLN A 1 93 ? -9.204 3.746 -20.894 1.00 43.69 93 GLN A O 1
ATOM 750 N N . LYS A 1 94 ? -10.096 4.562 -22.783 1.00 42.56 94 LYS A N 1
ATOM 751 C CA . LYS A 1 94 ? -11.178 3.550 -22.869 1.00 42.56 94 LYS A CA 1
ATOM 752 C C . LYS A 1 94 ? -10.638 2.108 -22.939 1.00 42.56 94 LYS A C 1
ATOM 754 O O . LYS A 1 94 ? -11.334 1.182 -22.535 1.00 42.56 94 LYS A O 1
ATOM 759 N N . ASN A 1 95 ? -9.386 1.934 -23.370 1.00 46.28 95 ASN A N 1
ATOM 760 C CA . ASN A 1 95 ? -8.701 0.644 -23.488 1.00 46.28 95 ASN A CA 1
ATOM 761 C C . ASN A 1 95 ? -7.864 0.248 -22.251 1.00 46.28 95 ASN A C 1
ATOM 763 O O . ASN A 1 95 ? -7.085 -0.698 -22.352 1.00 46.28 95 ASN A O 1
ATOM 767 N N . HIS A 1 96 ? -7.981 0.953 -21.113 1.00 59.16 96 HIS A N 1
ATOM 768 C CA . HIS A 1 96 ? -7.177 0.708 -19.899 1.00 59.16 96 HIS A CA 1
ATOM 769 C C . HIS A 1 96 ? -7.901 -0.003 -18.747 1.00 59.16 96 HIS A C 1
ATOM 771 O O . HIS A 1 96 ? -7.256 -0.297 -17.740 1.00 59.16 96 HIS A O 1
ATOM 777 N N . PHE A 1 97 ? -9.202 -0.286 -18.860 1.00 68.06 97 PHE A N 1
ATOM 778 C CA . PHE A 1 97 ? -9.962 -0.951 -17.801 1.00 68.06 97 PHE A CA 1
ATOM 779 C C . PHE A 1 97 ? -10.454 -2.329 -18.234 1.00 68.06 97 PHE A C 1
ATOM 781 O O . PHE A 1 97 ? -11.072 -2.493 -19.287 1.00 68.06 97 PHE A O 1
ATOM 788 N N . ARG A 1 98 ? -10.253 -3.319 -17.363 1.00 73.81 98 ARG A N 1
ATOM 789 C CA . ARG A 1 98 ? -10.766 -4.672 -17.552 1.00 73.81 98 ARG A CA 1
ATOM 790 C C . ARG A 1 98 ? -12.261 -4.701 -17.239 1.00 73.81 98 ARG A C 1
ATOM 792 O O . ARG A 1 98 ? -12.695 -4.255 -16.178 1.00 73.81 98 ARG A O 1
ATOM 799 N N . THR A 1 99 ? -13.051 -5.268 -18.144 1.00 69.88 99 THR A N 1
ATOM 800 C CA . THR A 1 99 ? -14.499 -5.499 -17.968 1.00 69.88 99 THR A CA 1
ATOM 801 C C . THR A 1 99 ? -14.835 -6.957 -17.644 1.00 69.88 99 THR A C 1
ATOM 803 O O . THR A 1 99 ? -16.006 -7.328 -17.592 1.00 69.88 99 THR A O 1
ATOM 806 N N . ASP A 1 100 ? -13.815 -7.789 -17.427 1.00 70.31 100 ASP A N 1
ATOM 807 C CA . ASP A 1 100 ? -13.979 -9.212 -17.151 1.00 70.31 100 ASP A CA 1
ATOM 808 C C . ASP A 1 100 ? -14.540 -9.471 -15.738 1.00 70.31 100 ASP A C 1
ATOM 810 O O . ASP A 1 100 ? -14.321 -8.712 -14.790 1.00 70.31 100 ASP A O 1
ATOM 814 N N . THR A 1 101 ? -15.263 -10.580 -15.608 1.00 64.62 101 THR A N 1
ATOM 815 C CA . THR A 1 101 ? -15.923 -11.032 -14.368 1.00 64.62 101 THR A CA 1
ATOM 816 C C . THR A 1 101 ? -15.009 -11.864 -13.470 1.00 64.62 101 THR A C 1
ATOM 818 O O . THR A 1 101 ? -15.371 -12.182 -12.338 1.00 64.62 101 THR A O 1
ATOM 821 N N . LYS A 1 102 ? -13.817 -12.226 -13.955 1.00 75.00 102 LYS A N 1
ATOM 822 C CA . LYS A 1 102 ? -12.809 -12.938 -13.169 1.00 75.00 102 LYS A CA 1
ATOM 823 C C . LYS A 1 102 ? -12.040 -11.951 -12.300 1.00 75.00 102 LYS A C 1
ATOM 825 O O . LYS A 1 102 ? -11.245 -11.162 -12.809 1.00 75.00 102 LYS A O 1
ATOM 830 N N . TYR A 1 103 ? -12.266 -12.020 -10.994 1.00 77.44 103 TYR A N 1
ATOM 831 C CA . TYR A 1 103 ? -11.503 -11.239 -10.032 1.00 77.44 103 TYR A CA 1
ATOM 832 C C . TYR A 1 103 ? -10.085 -11.782 -9.887 1.00 77.44 103 TYR A C 1
ATOM 834 O O . TYR A 1 103 ? -9.860 -12.989 -9.796 1.00 77.44 103 TYR A O 1
ATOM 842 N N . ASN A 1 104 ? -9.127 -10.861 -9.913 1.00 82.69 104 ASN A N 1
ATOM 843 C CA . ASN A 1 104 ? -7.732 -11.148 -9.611 1.00 82.69 104 ASN A CA 1
ATOM 844 C C . ASN A 1 104 ? -7.468 -11.063 -8.095 1.00 82.69 104 ASN A C 1
ATOM 846 O O . ASN A 1 104 ? -8.312 -10.588 -7.336 1.00 82.69 104 ASN A O 1
ATOM 850 N N . TYR A 1 105 ? -6.277 -11.464 -7.652 1.00 83.75 105 TYR A N 1
ATOM 851 C CA . TYR A 1 105 ? -5.820 -11.296 -6.274 1.00 83.75 105 TYR A CA 1
ATOM 852 C C . TYR A 1 105 ? -6.005 -9.855 -5.770 1.00 83.75 105 TYR A C 1
ATOM 854 O O . TYR A 1 105 ? -6.616 -9.639 -4.724 1.00 83.75 105 TYR A O 1
ATOM 862 N N . TYR A 1 106 ? -5.563 -8.861 -6.550 1.00 85.31 106 TYR A N 1
ATOM 863 C CA . TYR A 1 106 ? -5.706 -7.446 -6.190 1.00 85.31 106 TYR A CA 1
ATOM 864 C C . TYR A 1 106 ? -7.167 -6.984 -6.139 1.00 85.31 106 TYR A C 1
ATOM 866 O O . TYR A 1 106 ? -7.515 -6.154 -5.302 1.00 85.31 106 TYR A O 1
ATOM 874 N N . ASP A 1 107 ? -8.033 -7.545 -6.988 1.00 89.00 107 ASP A N 1
ATOM 875 C CA . ASP A 1 107 ? -9.465 -7.231 -6.987 1.00 89.00 107 ASP A CA 1
ATOM 876 C C . ASP A 1 107 ? -10.129 -7.755 -5.707 1.00 89.00 107 ASP A C 1
ATOM 878 O O . ASP A 1 107 ? -10.927 -7.049 -5.099 1.00 89.00 107 ASP A O 1
ATOM 882 N N . HIS A 1 108 ? -9.766 -8.962 -5.261 1.00 89.19 108 HIS A N 1
ATOM 883 C CA . HIS A 1 108 ? -10.268 -9.542 -4.011 1.00 89.19 108 HIS A CA 1
ATOM 884 C C . HIS A 1 108 ? -9.789 -8.780 -2.771 1.00 89.19 108 HIS A C 1
ATOM 886 O O . HIS A 1 108 ? -10.566 -8.583 -1.832 1.00 89.19 108 HIS A O 1
ATOM 892 N N . VAL A 1 109 ? -8.535 -8.316 -2.775 1.00 90.50 109 VAL A N 1
ATOM 893 C CA . VAL A 1 109 ? -8.011 -7.424 -1.731 1.00 90.50 109 VAL A CA 1
ATOM 894 C C . VAL A 1 109 ? -8.822 -6.128 -1.706 1.00 90.50 109 VAL A C 1
ATOM 896 O O . VAL A 1 109 ? -9.321 -5.743 -0.651 1.00 90.50 109 VAL A O 1
ATOM 899 N N . PHE A 1 110 ? -9.013 -5.480 -2.859 1.00 91.75 110 PHE A N 1
ATOM 900 C CA . PHE A 1 110 ? -9.728 -4.206 -2.932 1.00 91.75 110 PHE A CA 1
ATOM 901 C C . PHE A 1 110 ? -11.220 -4.346 -2.585 1.00 91.75 110 PHE A C 1
ATOM 903 O O . PHE A 1 110 ? -11.765 -3.515 -1.864 1.00 91.75 110 PHE A O 1
ATOM 910 N N . GLU A 1 111 ? -11.880 -5.427 -3.004 1.00 92.56 111 GLU A N 1
ATOM 911 C CA . GLU A 1 111 ? -13.246 -5.747 -2.580 1.00 92.56 111 GLU A CA 1
ATOM 912 C C . GLU A 1 111 ? -13.347 -5.930 -1.058 1.00 92.56 111 GLU A C 1
ATOM 914 O O . GLU A 1 111 ? -14.267 -5.395 -0.431 1.00 92.56 111 GLU A O 1
ATOM 919 N N . SER A 1 112 ? -12.401 -6.657 -0.460 1.00 92.56 112 SER A N 1
ATOM 920 C CA . SER A 1 112 ? -12.357 -6.870 0.990 1.00 92.56 112 SER A CA 1
ATOM 921 C C . SER A 1 112 ? -12.127 -5.561 1.745 1.00 92.56 112 SER A C 1
ATOM 923 O O . SER A 1 112 ? -12.771 -5.328 2.767 1.00 92.56 112 SER A O 1
ATOM 925 N N . GLU A 1 113 ? -11.274 -4.679 1.221 1.00 91.00 113 GLU A N 1
ATOM 926 C CA . GLU A 1 113 ? -11.040 -3.338 1.765 1.00 91.00 113 GLU A CA 1
ATOM 927 C C . GLU A 1 113 ? -12.296 -2.458 1.709 1.00 91.00 113 GLU A C 1
ATOM 929 O O . GLU A 1 113 ? -12.648 -1.825 2.705 1.00 91.00 113 GLU A O 1
ATOM 934 N N . ILE A 1 114 ? -13.034 -2.473 0.592 1.00 93.81 114 ILE A N 1
ATOM 935 C CA . ILE A 1 114 ? -14.316 -1.758 0.474 1.00 93.81 114 ILE A CA 1
ATOM 936 C C . ILE A 1 114 ? -15.316 -2.284 1.508 1.00 93.81 114 ILE A C 1
ATOM 938 O O . ILE A 1 114 ? -15.970 -1.501 2.195 1.00 93.81 114 ILE A O 1
ATOM 942 N N . ASN A 1 115 ? -15.429 -3.608 1.648 1.00 94.31 115 ASN A N 1
ATOM 943 C CA . ASN A 1 115 ? -16.333 -4.223 2.620 1.00 94.31 115 ASN A CA 1
ATOM 944 C C . ASN A 1 115 ? -15.950 -3.858 4.063 1.00 94.31 115 ASN A C 1
ATOM 946 O O . ASN A 1 115 ? -16.830 -3.529 4.859 1.00 94.31 115 ASN A O 1
ATOM 950 N N . ARG A 1 116 ? -14.649 -3.862 4.385 1.00 93.31 116 ARG A N 1
ATOM 951 C CA . ARG A 1 116 ? -14.129 -3.448 5.694 1.00 93.31 116 ARG A CA 1
ATOM 952 C C . ARG A 1 116 ? -14.471 -1.992 5.992 1.00 93.31 116 ARG A C 1
ATOM 954 O O . ARG A 1 116 ? -14.963 -1.695 7.077 1.00 93.31 116 ARG A O 1
ATOM 961 N N . ALA A 1 117 ? -14.249 -1.098 5.034 1.00 93.88 117 ALA A N 1
ATOM 962 C CA . ALA A 1 117 ? -14.557 0.314 5.196 1.00 93.88 117 ALA A CA 1
ATOM 963 C C . ALA A 1 117 ? -16.060 0.563 5.395 1.00 93.88 117 ALA A C 1
ATOM 965 O O . ALA A 1 117 ? -16.417 1.379 6.241 1.00 93.88 117 ALA A O 1
ATOM 966 N N . ILE A 1 118 ? -16.944 -0.165 4.696 1.00 95.06 118 ILE A N 1
ATOM 967 C CA . ILE A 1 118 ? -18.399 -0.091 4.927 1.00 95.06 118 ILE A CA 1
ATOM 968 C C . ILE A 1 118 ? -18.729 -0.454 6.378 1.00 95.06 118 ILE A C 1
ATOM 970 O O . ILE A 1 118 ? -19.415 0.319 7.043 1.00 95.06 118 ILE A O 1
ATOM 974 N N . GLN A 1 119 ? -18.219 -1.588 6.874 1.00 94.50 119 GLN A N 1
ATOM 975 C CA . GLN A 1 119 ? -18.498 -2.043 8.238 1.00 94.50 119 GLN A CA 1
ATOM 976 C C . GLN A 1 119 ? -17.977 -1.050 9.285 1.00 94.50 119 GLN A C 1
ATOM 978 O O . GLN A 1 119 ? -18.717 -0.653 10.179 1.00 94.50 119 GLN A O 1
ATOM 983 N N . LEU A 1 120 ? -16.719 -0.613 9.167 1.00 93.62 120 LEU A N 1
ATOM 984 C CA . LEU A 1 120 ? -16.132 0.337 10.117 1.00 93.62 120 LEU A CA 1
ATOM 985 C C . LEU A 1 120 ? -16.868 1.681 10.102 1.00 93.62 120 LEU A C 1
ATOM 987 O O . LEU A 1 120 ? -17.098 2.268 11.155 1.00 93.62 120 LEU A O 1
ATOM 991 N N . THR A 1 121 ? -17.280 2.150 8.923 1.00 95.31 121 THR A N 1
ATOM 992 C CA . THR A 1 121 ? -18.031 3.404 8.792 1.00 95.31 121 THR A CA 1
ATOM 993 C C . THR A 1 121 ? -19.431 3.284 9.395 1.00 95.31 121 THR A C 1
ATOM 995 O O . THR A 1 121 ? -19.885 4.218 10.051 1.00 95.31 121 THR A O 1
ATOM 998 N N . GLU A 1 122 ? -20.103 2.142 9.224 1.00 94.44 122 GLU A N 1
ATOM 999 C CA . GLU A 1 122 ? -21.395 1.852 9.858 1.00 94.44 122 GLU A CA 1
ATOM 1000 C C . GLU A 1 122 ? -21.270 1.870 11.388 1.00 94.44 122 GLU A C 1
ATOM 1002 O O . GLU A 1 122 ? -21.981 2.624 12.052 1.00 94.44 122 GLU A O 1
ATOM 1007 N N . GLU A 1 123 ? -20.289 1.152 11.944 1.00 95.06 123 GLU A N 1
ATOM 1008 C CA . GLU A 1 123 ? -20.020 1.137 13.387 1.00 95.06 123 GLU A CA 1
ATOM 1009 C C . GLU A 1 123 ? -19.685 2.533 13.942 1.00 95.06 123 GLU A C 1
ATOM 1011 O O . GLU A 1 123 ? -20.078 2.876 15.061 1.00 95.06 123 GLU A O 1
ATOM 1016 N N . SER A 1 124 ? -18.943 3.349 13.190 1.00 94.31 124 SER A N 1
ATOM 1017 C CA . SER A 1 124 ? -18.618 4.722 13.585 1.00 94.31 124 SER A CA 1
ATOM 1018 C C . SER A 1 124 ? -19.836 5.646 13.524 1.00 94.31 124 SER A C 1
ATOM 1020 O O . SER A 1 124 ? -20.005 6.472 14.423 1.00 94.31 124 SER A O 1
ATOM 1022 N N . TYR A 1 125 ? -20.721 5.487 12.534 1.00 94.56 125 TYR A N 1
ATOM 1023 C CA . TYR A 1 125 ? -21.983 6.230 12.478 1.00 94.56 125 TYR A CA 1
ATOM 1024 C C . TYR A 1 125 ? -22.919 5.860 13.631 1.00 94.56 125 TYR A C 1
ATOM 1026 O O . TYR A 1 125 ? -23.508 6.755 14.239 1.00 94.56 125 TYR A O 1
ATOM 1034 N N . GLU A 1 126 ? -23.017 4.577 13.987 1.00 95.19 126 GLU A N 1
ATOM 1035 C CA . GLU A 1 126 ? -23.799 4.121 15.145 1.00 95.19 126 GLU A CA 1
ATOM 1036 C C . GLU A 1 126 ? -23.291 4.727 16.459 1.00 95.19 126 GLU A C 1
ATOM 1038 O O . GLU A 1 126 ? -24.082 5.105 17.326 1.00 95.19 126 GLU A O 1
ATOM 1043 N N . LYS A 1 127 ? -21.967 4.862 16.595 1.00 94.88 127 LYS A N 1
ATOM 1044 C CA . LYS A 1 127 ? -21.310 5.486 17.756 1.00 94.88 127 LYS A CA 1
ATOM 1045 C C . LYS A 1 127 ? -21.292 7.018 17.702 1.00 94.88 127 LYS A C 1
ATOM 1047 O O . LYS A 1 127 ? -20.831 7.632 18.659 1.00 94.88 127 LYS A O 1
ATOM 1052 N N . MET A 1 128 ? -21.793 7.627 16.624 1.00 93.31 128 MET A N 1
ATOM 1053 C CA . MET A 1 128 ? -21.758 9.075 16.370 1.00 93.31 128 MET A CA 1
ATOM 1054 C C . MET A 1 128 ? -20.337 9.677 16.351 1.00 93.31 128 MET A C 1
ATOM 1056 O O . MET A 1 128 ? -20.145 10.822 16.749 1.00 93.31 128 MET A O 1
ATOM 1060 N N . LEU A 1 129 ? -19.346 8.912 15.878 1.00 94.31 129 LEU A N 1
ATOM 1061 C CA . LEU A 1 129 ? -17.950 9.345 15.726 1.00 94.31 129 LEU A CA 1
ATOM 1062 C C . LEU A 1 129 ? -17.696 9.810 14.283 1.00 94.31 129 LEU A C 1
ATOM 1064 O O . LEU A 1 129 ? -17.244 9.032 13.438 1.00 94.31 129 LEU A O 1
ATOM 1068 N N . TYR A 1 130 ? -18.032 11.062 13.968 1.00 92.69 130 TYR A N 1
ATOM 1069 C CA . TYR A 1 130 ? -17.986 11.598 12.602 1.00 92.69 130 TYR A CA 1
ATOM 1070 C C . TYR A 1 130 ? -16.568 11.772 12.043 1.00 92.69 130 TYR A C 1
ATOM 1072 O O . TYR A 1 130 ? -16.367 11.661 10.829 1.00 92.69 130 TYR A O 1
ATOM 1080 N N . LYS A 1 131 ? -15.573 11.970 12.905 1.00 92.44 131 LYS A N 1
ATOM 1081 C CA . LYS A 1 131 ? -14.161 11.998 12.526 1.00 92.44 131 LYS A CA 1
ATOM 1082 C C . LYS A 1 131 ? -13.687 10.628 12.061 1.00 92.44 131 LYS A C 1
ATOM 1084 O O . LYS A 1 131 ? -13.022 10.515 11.031 1.00 92.44 131 LYS A O 1
ATOM 1089 N N . ASP A 1 132 ? -14.074 9.577 12.780 1.00 92.62 132 ASP A N 1
ATOM 1090 C CA . ASP A 1 132 ? -13.758 8.199 12.395 1.00 92.62 132 ASP A CA 1
ATOM 1091 C C . ASP A 1 132 ? -14.533 7.774 11.143 1.00 92.62 132 ASP A C 1
ATOM 1093 O O . ASP A 1 132 ? -13.976 7.110 10.271 1.00 92.62 132 ASP A O 1
ATOM 1097 N N . VAL A 1 133 ? -15.782 8.225 10.994 1.00 94.94 133 VAL A N 1
ATOM 1098 C CA . VAL A 1 133 ? -16.537 8.081 9.740 1.00 94.94 133 VAL A CA 1
ATOM 1099 C C . VAL A 1 133 ? -15.763 8.684 8.571 1.00 94.94 133 VAL A C 1
ATOM 1101 O O . VAL A 1 133 ? -15.650 8.049 7.527 1.00 94.94 133 VAL A O 1
ATOM 1104 N N . LEU A 1 134 ? -15.217 9.894 8.716 1.00 93.25 134 LEU A N 1
ATOM 1105 C CA . LEU A 1 134 ? -14.452 10.525 7.642 1.00 93.25 134 LEU A CA 1
ATOM 1106 C C . LEU A 1 134 ? -13.141 9.774 7.363 1.00 93.25 134 LEU A C 1
ATOM 1108 O O . LEU A 1 134 ? -12.745 9.596 6.207 1.00 93.25 134 LEU A O 1
ATOM 1112 N N . LYS A 1 135 ? -12.487 9.291 8.421 1.00 93.31 135 LYS A N 1
ATOM 1113 C CA . LYS A 1 135 ? -11.279 8.473 8.332 1.00 93.31 135 LYS A CA 1
ATOM 1114 C C . LYS A 1 135 ? -11.516 7.197 7.521 1.00 93.31 135 LYS A C 1
ATOM 1116 O O . LYS A 1 135 ? -10.831 7.005 6.520 1.00 93.31 135 LYS A O 1
ATOM 1121 N N . TYR A 1 136 ? -12.480 6.363 7.908 1.00 93.94 136 TYR A N 1
ATOM 1122 C CA . TYR A 1 136 ? -12.745 5.078 7.247 1.00 93.94 136 TYR A CA 1
ATOM 1123 C C . TYR A 1 136 ? -13.509 5.246 5.931 1.00 93.94 136 TYR A C 1
ATOM 1125 O O . TYR A 1 136 ? -13.147 4.664 4.910 1.00 93.94 136 TYR A O 1
ATOM 1133 N N . GLY A 1 137 ? -14.541 6.085 5.945 1.00 91.94 137 GLY A N 1
ATOM 1134 C CA . GLY A 1 137 ? -15.478 6.250 4.845 1.00 91.94 137 GLY A CA 1
ATOM 1135 C C . GLY A 1 137 ? -14.946 7.080 3.686 1.00 91.94 137 GLY A C 1
ATOM 1136 O O . GLY A 1 137 ? -15.497 6.958 2.600 1.00 91.94 137 GLY A O 1
ATOM 1137 N N . PHE A 1 138 ? -13.902 7.899 3.870 1.00 91.56 138 PHE A N 1
ATOM 1138 C CA . PHE A 1 138 ? -13.302 8.712 2.801 1.00 91.56 138 PHE A CA 1
ATOM 1139 C C . PHE A 1 138 ? -11.789 8.510 2.685 1.00 91.56 138 PHE A C 1
ATOM 1141 O O . PHE A 1 138 ? -11.309 8.105 1.629 1.00 91.56 138 PHE A O 1
ATOM 1148 N N . PHE A 1 139 ? -11.013 8.767 3.743 1.00 91.62 139 PHE A N 1
ATOM 1149 C CA . PHE A 1 139 ? -9.550 8.780 3.619 1.00 91.62 139 PHE A CA 1
ATOM 1150 C C . PHE A 1 139 ? -8.942 7.390 3.398 1.00 91.62 139 PHE A C 1
ATOM 1152 O O . PHE A 1 139 ? -8.164 7.214 2.462 1.00 91.62 139 PHE A O 1
ATOM 1159 N N . GLU A 1 140 ? -9.296 6.398 4.215 1.00 91.81 140 GLU A N 1
ATOM 1160 C CA . GLU A 1 140 ? -8.788 5.031 4.055 1.00 91.81 140 GLU A CA 1
ATOM 1161 C C . GLU A 1 140 ? -9.295 4.387 2.761 1.00 91.81 140 GLU A C 1
ATOM 1163 O O . GLU A 1 140 ? -8.523 3.723 2.069 1.00 91.81 140 GLU A O 1
ATOM 1168 N N . LEU A 1 141 ? -10.544 4.657 2.364 1.00 91.75 141 LEU A N 1
ATOM 1169 C CA . LEU A 1 141 ? -11.090 4.164 1.099 1.00 91.75 141 LEU A CA 1
ATOM 1170 C C . LEU A 1 141 ? -10.339 4.756 -0.114 1.00 91.75 141 LEU A C 1
ATOM 1172 O O . LEU A 1 141 ? -9.991 4.027 -1.046 1.00 91.75 141 LEU A O 1
ATOM 1176 N N . GLN A 1 142 ? -10.013 6.055 -0.095 1.00 90.94 142 GLN A N 1
ATOM 1177 C CA . GLN A 1 142 ? -9.180 6.684 -1.129 1.00 90.94 142 GLN A CA 1
ATOM 1178 C C . GLN A 1 142 ? -7.769 6.085 -1.190 1.00 90.94 142 GLN A C 1
ATOM 1180 O O . GLN A 1 142 ? -7.264 5.838 -2.286 1.00 90.94 142 GLN A O 1
ATOM 1185 N N . ILE A 1 143 ? -7.158 5.805 -0.035 1.00 91.31 143 ILE A N 1
ATOM 1186 C CA . ILE A 1 143 ? -5.854 5.132 0.041 1.00 91.31 143 ILE A CA 1
ATOM 1187 C C . ILE A 1 143 ? -5.948 3.721 -0.552 1.00 91.31 143 ILE A C 1
ATOM 1189 O O . ILE A 1 143 ? -5.100 3.344 -1.357 1.00 91.31 143 ILE A O 1
ATOM 1193 N N . ALA A 1 144 ? -6.995 2.958 -0.226 1.00 90.75 144 ALA A N 1
ATOM 1194 C CA . ALA A 1 144 ? -7.210 1.623 -0.782 1.00 90.75 144 ALA A CA 1
ATOM 1195 C C . ALA A 1 144 ? -7.329 1.652 -2.317 1.00 90.75 144 ALA A C 1
ATOM 1197 O O . ALA A 1 144 ? -6.748 0.808 -3.000 1.00 90.75 144 ALA A O 1
ATOM 1198 N N . ARG A 1 145 ? -8.010 2.662 -2.876 1.00 90.06 145 ARG A N 1
ATOM 1199 C CA . ARG A 1 145 ? -8.079 2.888 -4.329 1.00 90.06 145 ARG A CA 1
ATOM 1200 C C . ARG A 1 145 ? -6.708 3.206 -4.925 1.00 90.06 145 ARG A C 1
ATOM 1202 O O . ARG A 1 145 ? -6.357 2.655 -5.967 1.00 90.06 145 ARG A O 1
ATOM 1209 N N . ASP A 1 146 ? -5.951 4.109 -4.310 1.00 88.88 146 ASP A N 1
ATOM 1210 C CA . ASP A 1 146 ? -4.632 4.497 -4.818 1.00 88.88 146 ASP A CA 1
ATOM 1211 C C . ASP A 1 146 ? -3.643 3.320 -4.767 1.00 88.88 146 ASP A C 1
ATOM 1213 O O . ASP A 1 146 ? -2.916 3.101 -5.737 1.00 88.88 146 ASP A O 1
ATOM 1217 N N . ASN A 1 147 ? -3.707 2.497 -3.715 1.00 87.25 147 ASN A N 1
ATOM 1218 C CA . ASN A 1 147 ? -2.968 1.238 -3.609 1.00 87.25 147 ASN A CA 1
ATOM 1219 C C . ASN A 1 147 ? -3.351 0.267 -4.735 1.00 87.25 147 ASN A C 1
ATOM 1221 O O . ASN A 1 147 ? -2.479 -0.283 -5.403 1.00 87.25 147 ASN A O 1
ATOM 1225 N N . TYR A 1 148 ? -4.650 0.084 -4.988 1.00 88.19 148 TYR A N 1
ATOM 1226 C CA . TYR A 1 148 ? -5.130 -0.776 -6.071 1.00 88.19 148 TYR A CA 1
ATOM 1227 C C . TYR A 1 148 ? -4.639 -0.289 -7.446 1.00 88.19 148 TYR A C 1
ATOM 1229 O O . TYR A 1 148 ? -4.200 -1.098 -8.264 1.00 88.19 148 TYR A O 1
ATOM 1237 N N . ARG A 1 149 ? -4.609 1.032 -7.678 1.00 85.44 149 ARG A N 1
ATOM 1238 C CA . ARG A 1 149 ? -4.047 1.635 -8.900 1.00 85.44 149 ARG A CA 1
ATOM 1239 C C . ARG A 1 149 ? -2.544 1.365 -9.044 1.00 85.44 149 ARG A C 1
ATOM 1241 O O . ARG A 1 149 ? -2.092 1.010 -10.131 1.00 85.44 149 ARG A O 1
ATOM 1248 N N . GLU A 1 150 ? -1.766 1.527 -7.973 1.00 83.25 150 GLU A N 1
ATOM 1249 C CA . GLU A 1 150 ? -0.308 1.314 -7.994 1.00 83.25 150 GLU A CA 1
ATOM 1250 C C . GLU A 1 150 ? 0.059 -0.158 -8.266 1.00 83.25 150 GLU A C 1
ATOM 1252 O O . GLU A 1 150 ? 0.978 -0.444 -9.044 1.00 83.25 150 GLU A O 1
ATOM 1257 N N . LEU A 1 151 ? -0.702 -1.094 -7.688 1.00 81.94 151 LEU A N 1
ATOM 1258 C CA . LEU A 1 151 ? -0.494 -2.534 -7.862 1.00 81.94 151 LEU A CA 1
ATOM 1259 C C . LEU A 1 151 ? -0.882 -3.008 -9.275 1.00 81.94 151 LEU A C 1
ATOM 1261 O O . LEU A 1 151 ? -0.145 -3.786 -9.875 1.00 81.94 151 LEU A O 1
ATOM 1265 N N . CYS A 1 152 ? -1.958 -2.466 -9.858 1.00 77.38 152 CYS A N 1
ATOM 1266 C CA . CYS A 1 152 ? -2.456 -2.829 -11.196 1.00 77.38 152 CYS A CA 1
ATOM 1267 C C . CYS A 1 152 ? -1.729 -2.132 -12.371 1.00 77.38 152 CYS A C 1
ATOM 1269 O O . CYS A 1 152 ? -2.210 -2.147 -13.501 1.00 77.38 152 CYS A O 1
ATOM 1271 N N . SER A 1 153 ? -0.593 -1.462 -12.145 1.00 62.69 153 SER A N 1
ATOM 1272 C CA . SER A 1 153 ? 0.009 -0.588 -13.170 1.00 62.69 153 SER A CA 1
ATOM 1273 C C . SER A 1 153 ? 0.764 -1.310 -14.307 1.00 62.69 153 SER A C 1
ATOM 1275 O O . SER A 1 153 ? 1.103 -0.659 -15.290 1.00 62.69 153 SER A O 1
ATOM 1277 N N . GLU A 1 154 ? 1.025 -2.623 -14.234 1.00 57.62 154 GLU A N 1
ATOM 1278 C CA . GLU A 1 154 ? 1.644 -3.389 -15.336 1.00 57.62 154 GLU A CA 1
ATOM 1279 C C . GLU A 1 154 ? 0.988 -4.771 -15.498 1.00 57.62 154 GLU A C 1
ATOM 1281 O O . GLU A 1 154 ? 0.908 -5.540 -14.546 1.00 57.62 154 GLU A O 1
ATOM 1286 N N . GLY A 1 155 ? 0.532 -5.089 -16.715 1.00 55.66 155 GLY A N 1
ATOM 1287 C CA . GLY A 1 155 ? 0.022 -6.411 -17.115 1.00 55.66 155 GLY A CA 1
ATOM 1288 C C . GLY A 1 155 ? -1.470 -6.649 -16.859 1.00 55.66 155 GLY A C 1
ATOM 1289 O O . GLY A 1 155 ? -2.154 -7.195 -17.724 1.00 55.66 155 GLY A O 1
ATOM 1290 N N . GLU A 1 156 ? -1.999 -6.187 -15.725 1.00 63.06 156 GLU A N 1
ATOM 1291 C CA . GLU A 1 156 ? -3.397 -6.406 -15.338 1.00 63.06 156 GLU A CA 1
ATOM 1292 C C . GLU A 1 156 ? -4.115 -5.089 -15.059 1.00 63.06 156 GLU A C 1
ATOM 1294 O O . GLU A 1 156 ? -3.920 -4.441 -14.039 1.00 63.06 156 GLU A O 1
ATOM 1299 N N . GLN A 1 157 ? -4.972 -4.700 -15.996 1.00 72.94 157 GLN A N 1
ATOM 1300 C CA . GLN A 1 157 ? -5.791 -3.498 -15.914 1.00 72.94 157 GLN A CA 1
ATOM 1301 C C . GLN A 1 157 ? -6.807 -3.559 -14.764 1.00 72.94 157 GLN A C 1
ATOM 1303 O O . GLN A 1 157 ? -7.368 -4.620 -14.473 1.00 72.94 157 GLN A O 1
ATOM 1308 N N . MET A 1 158 ? -7.106 -2.402 -14.163 1.00 80.69 158 MET A N 1
ATOM 1309 C CA . MET A 1 158 ? -8.096 -2.295 -13.086 1.00 80.69 158 MET A CA 1
ATOM 1310 C C . MET A 1 158 ? -9.491 -2.713 -13.567 1.00 80.69 158 MET A C 1
ATOM 1312 O O . MET A 1 158 ? -9.892 -2.413 -14.695 1.00 80.69 158 MET A O 1
ATOM 1316 N N . ASN A 1 159 ? -10.265 -3.356 -12.693 1.00 86.06 159 ASN A N 1
ATOM 1317 C CA . ASN A 1 159 ? -11.623 -3.781 -13.011 1.00 86.06 159 ASN A CA 1
ATOM 1318 C C . ASN A 1 159 ? -12.618 -2.607 -12.937 1.00 86.06 159 ASN A C 1
ATOM 1320 O O . ASN A 1 159 ? -12.834 -2.023 -11.871 1.00 86.06 159 ASN A O 1
ATOM 1324 N N . LEU A 1 160 ? -13.284 -2.300 -14.055 1.00 84.06 160 LEU A N 1
ATOM 1325 C CA . LEU A 1 160 ? -14.251 -1.201 -14.137 1.00 84.06 160 LEU A CA 1
ATOM 1326 C C . LEU A 1 160 ? -15.465 -1.412 -13.220 1.00 84.06 160 LEU A C 1
ATOM 1328 O O . LEU A 1 160 ? -15.977 -0.449 -12.651 1.00 84.06 160 LEU A O 1
ATOM 1332 N N . HIS A 1 161 ? -15.943 -2.651 -13.067 1.00 86.75 161 HIS A N 1
ATOM 1333 C CA . HIS A 1 161 ? -17.096 -2.946 -12.213 1.00 86.75 161 HIS A CA 1
ATOM 1334 C C . HIS A 1 161 ? -16.783 -2.649 -10.745 1.00 86.75 161 HIS A C 1
ATOM 1336 O O . HIS A 1 161 ? -17.586 -2.031 -10.046 1.00 86.75 161 HIS A O 1
ATOM 1342 N N . LEU A 1 162 ? -15.583 -3.029 -10.305 1.00 88.56 162 LEU A N 1
ATOM 1343 C CA . LEU A 1 162 ? -15.135 -2.809 -8.937 1.00 88.56 162 LEU A CA 1
ATOM 1344 C C . LEU A 1 162 ? -14.886 -1.321 -8.658 1.00 88.56 162 LEU A C 1
ATOM 1346 O O . LEU A 1 162 ? -15.280 -0.827 -7.604 1.00 88.56 162 LEU A O 1
ATOM 1350 N N . ILE A 1 163 ? -14.332 -0.583 -9.627 1.00 89.62 163 ILE A N 1
ATOM 1351 C CA . ILE A 1 163 ? -14.200 0.876 -9.531 1.00 89.62 163 ILE A CA 1
ATOM 1352 C C . ILE A 1 163 ? -15.574 1.555 -9.446 1.00 89.62 163 ILE A C 1
ATOM 1354 O O . ILE A 1 163 ? -15.779 2.407 -8.585 1.00 89.62 163 ILE A O 1
ATOM 1358 N N . LYS A 1 164 ? -16.536 1.176 -10.297 1.00 89.12 164 LYS A N 1
ATOM 1359 C CA . LYS A 1 164 ? -17.899 1.734 -10.244 1.00 89.12 164 LYS A CA 1
ATOM 1360 C C . LYS A 1 164 ? -18.558 1.469 -8.892 1.00 89.12 164 LYS A C 1
ATOM 1362 O O . LYS A 1 164 ? -19.117 2.389 -8.303 1.00 89.12 164 LYS A O 1
ATOM 1367 N N . ARG A 1 165 ? -18.418 0.249 -8.365 1.00 90.75 165 ARG A N 1
ATOM 1368 C CA . ARG A 1 165 ? -18.884 -0.099 -7.018 1.00 90.75 165 ARG A CA 1
ATOM 1369 C C . ARG A 1 165 ? -18.206 0.753 -5.943 1.00 90.75 165 ARG A C 1
ATOM 1371 O O . ARG A 1 165 ? -18.886 1.222 -5.039 1.00 90.75 165 ARG A O 1
ATOM 1378 N N . PHE A 1 166 ? -16.896 0.977 -6.040 1.00 93.00 166 PHE A N 1
ATOM 1379 C CA . PHE A 1 166 ? -16.178 1.875 -5.135 1.00 93.00 166 PHE A CA 1
ATOM 1380 C C . PHE A 1 166 ? -16.752 3.297 -5.178 1.00 93.00 166 PHE A C 1
ATOM 1382 O O . PHE A 1 166 ? -17.002 3.863 -4.119 1.00 93.00 166 PHE A O 1
ATOM 1389 N N . ILE A 1 167 ? -17.010 3.860 -6.366 1.00 91.75 167 ILE A N 1
ATOM 1390 C CA . ILE A 1 167 ? -17.560 5.221 -6.496 1.00 91.75 167 ILE A CA 1
ATOM 1391 C C . ILE A 1 167 ? -18.961 5.299 -5.876 1.00 91.75 167 ILE A C 1
ATOM 1393 O O . ILE A 1 167 ? -19.246 6.237 -5.133 1.00 91.75 167 ILE A O 1
ATOM 1397 N N . GLU A 1 168 ? -19.815 4.303 -6.133 1.00 91.50 168 GLU A N 1
ATOM 1398 C CA . GLU A 1 168 ? -21.158 4.223 -5.548 1.00 91.50 168 GLU A CA 1
ATOM 1399 C C . GLU A 1 168 ? -21.099 4.158 -4.014 1.00 91.50 168 GLU A C 1
ATOM 1401 O O . GLU A 1 168 ? -21.738 4.959 -3.331 1.00 91.50 168 GLU A O 1
ATOM 1406 N N . VAL A 1 169 ? -20.286 3.251 -3.463 1.00 94.00 169 VAL A N 1
ATOM 1407 C CA . VAL A 1 169 ? -20.110 3.100 -2.012 1.00 94.00 169 VAL A CA 1
ATOM 1408 C C . VAL A 1 169 ? -19.554 4.384 -1.401 1.00 94.00 169 VAL A C 1
ATOM 1410 O O . VAL A 1 169 ? -20.113 4.882 -0.429 1.00 94.00 169 VAL A O 1
ATOM 1413 N N . GLN A 1 170 ? -18.507 4.962 -1.990 1.00 93.56 170 GLN A N 1
ATOM 1414 C CA . GLN A 1 170 ? -17.885 6.200 -1.522 1.00 93.56 170 GLN A CA 1
ATOM 1415 C C . GLN A 1 170 ? -18.887 7.362 -1.474 1.00 93.56 170 GLN A C 1
ATOM 1417 O O . GLN A 1 170 ? -18.876 8.133 -0.512 1.00 93.56 170 GLN A O 1
ATOM 1422 N N . ALA A 1 171 ? -19.752 7.485 -2.488 1.00 92.75 171 ALA A N 1
ATOM 1423 C CA . ALA A 1 171 ? -20.795 8.505 -2.530 1.00 92.75 171 ALA A CA 1
ATOM 1424 C C . ALA A 1 171 ? -21.853 8.277 -1.440 1.00 92.75 171 ALA A C 1
ATOM 1426 O O . ALA A 1 171 ? -22.232 9.228 -0.759 1.00 92.75 171 ALA A O 1
ATOM 1427 N N . ILE A 1 172 ? -22.299 7.033 -1.223 1.00 94.00 172 ILE A N 1
ATOM 1428 C CA . ILE A 1 172 ? -23.304 6.727 -0.192 1.00 94.00 172 ILE A CA 1
ATOM 1429 C C . ILE A 1 172 ? -22.741 6.946 1.219 1.00 94.00 172 ILE A C 1
ATOM 1431 O O . ILE A 1 172 ? -23.409 7.575 2.039 1.00 94.00 172 ILE A O 1
ATOM 1435 N N . LEU A 1 173 ? -21.512 6.491 1.497 1.00 93.62 173 LEU A N 1
ATOM 1436 C CA . LEU A 1 173 ? -20.867 6.676 2.804 1.00 93.62 173 LEU A CA 1
ATOM 1437 C C . LEU A 1 173 ? -20.670 8.160 3.139 1.00 93.62 173 LEU A C 1
ATOM 1439 O O . LEU A 1 173 ? -20.797 8.552 4.294 1.00 93.62 173 LEU A O 1
ATOM 1443 N N . LEU A 1 174 ? -20.395 8.998 2.136 1.00 93.75 174 LEU A N 1
ATOM 1444 C CA . LEU A 1 174 ? -20.156 10.430 2.324 1.00 93.75 174 LEU A CA 1
ATOM 1445 C C . LEU A 1 174 ? -21.448 11.279 2.293 1.00 93.75 174 LEU A C 1
ATOM 1447 O O . LEU A 1 174 ? -21.434 12.440 2.722 1.00 93.75 174 LEU A O 1
ATOM 1451 N N . ALA A 1 175 ? -22.577 10.723 1.841 1.00 93.00 175 ALA A N 1
ATOM 1452 C CA . ALA A 1 175 ? -23.845 11.438 1.663 1.00 93.00 175 ALA A CA 1
ATOM 1453 C C . ALA A 1 175 ? -24.335 12.207 2.910 1.00 93.00 175 ALA A C 1
ATOM 1455 O O . ALA A 1 175 ? -24.771 13.354 2.754 1.00 93.00 175 ALA A O 1
ATOM 1456 N N . PRO A 1 176 ? -24.229 11.675 4.150 1.00 92.69 176 PRO A N 1
ATOM 1457 C CA . PRO A 1 176 ? -24.653 12.404 5.348 1.00 92.69 176 PRO A CA 1
ATOM 1458 C C . PRO A 1 176 ? -23.820 13.664 5.629 1.00 92.69 176 PRO A C 1
ATOM 1460 O O . PRO A 1 176 ? -24.317 14.614 6.237 1.00 92.69 176 PRO A O 1
ATOM 1463 N N . ILE A 1 177 ? -22.563 13.716 5.173 1.00 91.81 177 ILE A N 1
ATOM 1464 C CA . ILE A 1 177 ? -21.652 14.849 5.398 1.00 91.81 177 ILE A CA 1
ATOM 1465 C C . ILE A 1 177 ? -21.709 15.829 4.221 1.00 91.81 177 ILE A C 1
ATOM 1467 O O . ILE A 1 177 ? -21.881 17.030 4.433 1.00 91.81 177 ILE A O 1
ATOM 1471 N N . CYS A 1 178 ? -21.617 15.337 2.983 1.00 91.75 178 CYS A N 1
ATOM 1472 C CA . CYS A 1 178 ? -21.549 16.154 1.767 1.00 91.75 178 CYS A CA 1
ATOM 1473 C C . CYS A 1 178 ? -22.628 15.762 0.738 1.00 91.75 178 CYS A C 1
ATOM 1475 O O . CYS A 1 178 ? -22.285 15.308 -0.355 1.00 91.75 178 CYS A O 1
ATOM 1477 N N . PRO A 1 179 ? -23.926 15.993 1.016 1.00 91.62 179 PRO A N 1
ATOM 1478 C CA . PRO A 1 179 ? -25.014 15.489 0.176 1.00 91.62 179 PRO A CA 1
ATOM 1479 C C . PRO A 1 179 ? -24.993 16.044 -1.251 1.00 91.62 179 PRO A C 1
ATOM 1481 O O . PRO A 1 179 ? -25.183 15.279 -2.182 1.00 91.62 179 PRO A O 1
ATOM 1484 N N . HIS A 1 180 ? -24.705 17.336 -1.449 1.00 89.31 180 HIS A N 1
ATOM 1485 C CA . HIS A 1 180 ? -24.730 17.960 -2.783 1.00 89.31 180 HIS A CA 1
ATOM 1486 C C . HIS A 1 180 ? -23.695 17.353 -3.742 1.00 89.31 180 HIS A C 1
ATOM 1488 O O . HIS A 1 180 ? -23.997 17.070 -4.895 1.00 89.31 180 HIS A O 1
ATOM 1494 N N . ILE A 1 181 ? -22.471 17.125 -3.252 1.00 88.44 181 ILE A N 1
ATOM 1495 C CA . ILE A 1 181 ? -21.392 16.530 -4.053 1.00 88.44 181 ILE A CA 1
ATOM 1496 C C . ILE A 1 181 ? -21.680 15.051 -4.302 1.00 88.44 181 ILE A C 1
ATOM 1498 O O . ILE A 1 181 ? -21.468 14.562 -5.407 1.00 88.44 181 ILE A O 1
ATOM 1502 N N . CYS A 1 182 ? -22.175 14.342 -3.287 1.00 89.88 182 CYS A N 1
ATOM 1503 C CA . CYS A 1 182 ? -22.483 12.926 -3.426 1.00 89.88 182 CYS A CA 1
ATOM 1504 C C . CYS A 1 182 ? -23.660 12.696 -4.380 1.00 89.88 182 CYS A C 1
ATOM 1506 O O . CYS A 1 182 ? -23.599 11.757 -5.160 1.00 89.88 182 CYS A O 1
ATOM 1508 N N . ASP A 1 183 ? -24.679 13.561 -4.377 1.00 88.75 183 ASP A N 1
ATOM 1509 C CA . ASP A 1 183 ? -25.796 13.508 -5.329 1.00 88.75 183 ASP A CA 1
ATOM 1510 C C . ASP A 1 183 ? -25.313 13.748 -6.766 1.00 88.75 183 ASP A C 1
ATOM 1512 O O . ASP A 1 183 ? -25.630 12.965 -7.658 1.00 88.75 183 ASP A O 1
ATOM 1516 N N . TYR A 1 184 ? -24.442 14.744 -6.969 1.00 87.19 184 TYR A N 1
ATOM 1517 C CA . TYR A 1 184 ? -23.814 15.015 -8.267 1.00 87.19 184 TYR A CA 1
ATOM 1518 C C . TYR A 1 184 ? -22.994 13.820 -8.786 1.00 87.19 184 TYR A C 1
ATOM 1520 O O . TYR A 1 184 ? -23.139 13.412 -9.935 1.00 87.19 184 TYR A O 1
ATOM 1528 N N . VAL A 1 185 ? -22.172 13.202 -7.930 1.00 87.50 185 VAL A N 1
ATOM 1529 C CA . VAL A 1 185 ? -21.392 12.003 -8.287 1.00 87.50 185 VAL A CA 1
ATOM 1530 C C . VAL A 1 185 ? -22.297 10.791 -8.535 1.00 87.50 185 VAL A C 1
ATOM 1532 O O . VAL A 1 185 ? -22.061 10.023 -9.464 1.00 87.50 185 VAL A O 1
ATOM 1535 N N . TYR A 1 186 ? -23.344 10.615 -7.730 1.00 87.50 186 TYR A N 1
ATOM 1536 C CA . TYR A 1 186 ? -24.287 9.503 -7.856 1.00 87.50 186 TYR A CA 1
ATOM 1537 C C . TYR A 1 186 ? -25.085 9.575 -9.162 1.00 87.50 186 TYR A C 1
ATOM 1539 O O . TYR A 1 186 ? -25.306 8.545 -9.803 1.00 87.50 186 TYR A O 1
ATOM 1547 N N . GLN A 1 187 ? -25.445 10.783 -9.603 1.00 86.12 187 GLN A N 1
ATOM 1548 C CA . GLN A 1 187 ? -26.146 11.015 -10.864 1.00 86.12 187 GLN A CA 1
ATOM 1549 C C . GLN A 1 187 ? -25.345 10.526 -12.081 1.00 86.12 187 GLN A C 1
ATOM 1551 O O . GLN A 1 187 ? -25.943 10.020 -13.029 1.00 86.12 187 GLN A O 1
ATOM 1556 N N . PHE A 1 188 ? -24.008 10.586 -12.036 1.00 83.38 188 PHE A N 1
ATOM 1557 C CA . PHE A 1 188 ? -23.153 10.049 -13.100 1.00 83.38 188 PHE A CA 1
ATOM 1558 C C . PHE A 1 188 ? -23.222 8.524 -13.235 1.00 83.38 188 PHE A C 1
ATOM 1560 O O . PHE A 1 188 ? -23.068 7.990 -14.331 1.00 83.38 188 PHE A O 1
ATOM 1567 N N . LEU A 1 189 ? -23.451 7.803 -12.134 1.00 81.38 189 LEU A N 1
ATOM 1568 C CA . LEU A 1 189 ? -23.597 6.344 -12.159 1.00 81.38 189 LEU A CA 1
ATOM 1569 C C . LEU A 1 189 ? -25.045 5.919 -12.420 1.00 81.38 189 LEU A C 1
ATOM 1571 O O . LEU A 1 189 ? -25.295 4.893 -13.059 1.00 81.38 189 LEU A O 1
ATOM 1575 N N . HIS A 1 190 ? -25.999 6.695 -11.910 1.00 82.50 190 HIS A N 1
ATOM 1576 C CA . HIS A 1 190 ? -27.424 6.413 -11.972 1.00 82.50 190 HIS A CA 1
ATOM 1577 C C . HIS A 1 190 ? -28.202 7.650 -12.440 1.00 82.50 190 HIS A C 1
ATOM 1579 O O . HIS A 1 190 ? -28.756 8.378 -11.609 1.00 82.50 190 HIS A O 1
ATOM 1585 N N . PRO A 1 191 ? -28.309 7.871 -13.763 1.00 77.69 191 PRO A N 1
ATOM 1586 C CA . PRO A 1 191 ? -29.025 9.024 -14.290 1.00 77.69 191 PRO A CA 1
ATOM 1587 C C . PRO A 1 191 ? -30.488 9.014 -13.823 1.00 77.69 191 PRO A C 1
ATOM 1589 O O . PRO A 1 191 ? -31.181 7.993 -13.887 1.00 77.69 191 PRO A O 1
ATOM 1592 N N . GLY A 1 192 ? -30.953 10.155 -13.308 1.00 74.00 192 GLY A N 1
ATOM 1593 C CA . GLY A 1 192 ? -32.335 10.363 -12.864 1.00 74.00 192 GLY A CA 1
ATOM 1594 C C . GLY A 1 192 ? -32.696 9.801 -11.482 1.00 74.00 192 GLY A C 1
ATOM 1595 O O . GLY A 1 192 ? -33.872 9.831 -11.115 1.00 74.00 192 GLY A O 1
ATOM 1596 N N . LYS A 1 193 ? -31.734 9.294 -10.699 1.00 83.62 193 LYS A N 1
ATOM 1597 C CA . LYS A 1 193 ? -31.960 8.886 -9.302 1.00 83.62 193 LYS A CA 1
ATOM 1598 C C . LYS A 1 193 ? -31.219 9.810 -8.342 1.00 83.62 193 LYS A C 1
ATOM 1600 O O . LYS A 1 193 ? -30.037 10.063 -8.516 1.00 83.62 193 LYS A O 1
ATOM 1605 N N . THR A 1 194 ? -31.911 10.245 -7.295 1.00 85.62 194 THR A N 1
ATOM 1606 C CA . THR A 1 194 ? -31.322 11.031 -6.203 1.00 85.62 194 THR A CA 1
ATOM 1607 C C . THR A 1 194 ? -30.720 10.110 -5.148 1.00 85.62 194 THR A C 1
ATOM 1609 O O . THR A 1 194 ? -31.335 9.104 -4.772 1.00 85.62 194 THR A O 1
ATOM 1612 N N . ILE A 1 195 ? -29.572 10.501 -4.595 1.00 89.75 195 ILE A N 1
ATOM 1613 C CA . ILE A 1 195 ? -28.884 9.753 -3.535 1.00 89.75 195 ILE A CA 1
ATOM 1614 C C . ILE A 1 195 ? -29.720 9.613 -2.254 1.00 89.75 195 ILE A C 1
ATOM 1616 O O . ILE A 1 195 ? -29.570 8.651 -1.509 1.00 89.75 195 ILE A O 1
ATOM 1620 N N . MET A 1 196 ? -30.664 10.527 -2.018 1.00 87.31 196 MET A N 1
ATOM 1621 C CA . MET A 1 196 ? -31.531 10.532 -0.831 1.00 87.31 196 MET A CA 1
ATOM 1622 C C . MET A 1 196 ? -32.414 9.281 -0.705 1.00 87.31 196 MET A C 1
ATOM 1624 O O . MET A 1 196 ? -32.827 8.929 0.396 1.00 87.31 196 MET A O 1
ATOM 1628 N N . ASN A 1 197 ? -32.701 8.600 -1.820 1.00 87.56 197 ASN A N 1
ATOM 1629 C CA . ASN A 1 197 ? -33.474 7.353 -1.833 1.00 87.56 197 ASN A CA 1
ATOM 1630 C C . ASN A 1 197 ? -32.581 6.099 -1.804 1.00 87.56 197 ASN A C 1
ATOM 1632 O O . ASN A 1 197 ? -33.095 4.975 -1.833 1.00 87.56 197 ASN A O 1
ATOM 1636 N N . ALA A 1 198 ? -31.256 6.270 -1.799 1.00 89.19 198 ALA A N 1
ATOM 1637 C CA . ALA A 1 198 ? -30.315 5.163 -1.765 1.00 89.19 198 ALA A CA 1
ATOM 1638 C C . ALA A 1 198 ? -30.348 4.468 -0.397 1.00 89.19 198 ALA A C 1
ATOM 1640 O O . ALA A 1 198 ? -30.572 5.078 0.647 1.00 89.19 198 ALA A O 1
ATOM 1641 N N . LYS A 1 199 ? -30.132 3.152 -0.411 1.00 90.81 199 LYS A N 1
ATOM 1642 C CA . LYS A 1 199 ? -29.996 2.351 0.809 1.00 90.81 199 LYS A CA 1
ATOM 1643 C C . LYS A 1 199 ? -28.530 2.287 1.212 1.00 90.81 199 LYS A C 1
ATOM 1645 O O . LYS A 1 199 ? -27.656 2.368 0.352 1.00 90.81 199 LYS A O 1
ATOM 1650 N N . TRP A 1 200 ? -28.282 2.060 2.499 1.00 91.38 200 TRP A N 1
ATOM 1651 C CA . TRP A 1 200 ? -26.938 1.771 2.991 1.00 91.38 200 TRP A CA 1
ATOM 1652 C C . TRP A 1 200 ? -26.327 0.572 2.237 1.00 91.38 200 TRP A C 1
ATOM 1654 O O . TRP A 1 200 ? -27.039 -0.419 2.006 1.00 91.38 200 TRP A O 1
ATOM 1664 N N . PRO A 1 201 ? -25.053 0.648 1.807 1.00 92.31 201 PRO A N 1
ATOM 1665 C CA . PRO A 1 201 ? -24.416 -0.424 1.059 1.00 92.31 201 PRO A CA 1
ATOM 1666 C C . PRO A 1 201 ? -24.277 -1.670 1.934 1.00 92.31 201 PRO A C 1
ATOM 1668 O O . PRO A 1 201 ? -23.953 -1.598 3.115 1.00 92.31 201 PRO A O 1
ATOM 1671 N N . LYS A 1 202 ? -24.512 -2.846 1.350 1.00 87.44 202 LYS A N 1
ATOM 1672 C CA . LYS A 1 202 ? -24.337 -4.112 2.069 1.00 87.44 202 LYS A CA 1
ATOM 1673 C C . LYS A 1 202 ? -22.857 -4.487 2.093 1.00 87.44 202 LYS A C 1
ATOM 1675 O O . LYS A 1 202 ? -22.260 -4.642 1.026 1.00 87.44 202 LYS A O 1
ATOM 1680 N N . ALA A 1 203 ? -22.296 -4.682 3.284 1.00 86.19 203 ALA A N 1
ATOM 1681 C CA . ALA A 1 203 ? -20.960 -5.245 3.438 1.00 86.19 203 ALA A CA 1
ATOM 1682 C C . ALA A 1 203 ? -20.936 -6.708 2.951 1.00 86.19 203 ALA A C 1
ATOM 1684 O O . ALA A 1 203 ? -21.801 -7.515 3.303 1.00 86.19 203 ALA A O 1
ATOM 1685 N N . GLY A 1 204 ? -19.970 -7.033 2.088 1.00 85.06 204 GLY A N 1
ATOM 1686 C CA . GLY A 1 204 ? -19.679 -8.403 1.663 1.00 85.06 204 GLY A CA 1
ATOM 1687 C C . GLY A 1 204 ? -18.811 -9.158 2.675 1.00 85.06 204 GLY A C 1
ATOM 1688 O O . GLY A 1 204 ? -18.672 -8.754 3.826 1.00 85.06 204 GLY A O 1
ATOM 1689 N N . LYS A 1 205 ? -18.203 -10.268 2.243 1.00 87.56 205 LYS A N 1
ATOM 1690 C CA . LYS A 1 205 ? -17.224 -10.993 3.068 1.00 87.56 205 LYS A CA 1
ATOM 1691 C C . LYS A 1 205 ? -15.936 -10.172 3.193 1.00 87.56 205 LYS A C 1
ATOM 1693 O O . LYS A 1 205 ? -15.518 -9.541 2.223 1.00 87.56 205 LYS A O 1
ATOM 1698 N N . ILE A 1 206 ? -15.339 -10.182 4.382 1.00 90.25 206 ILE A N 1
ATOM 1699 C CA . ILE A 1 206 ? -14.072 -9.506 4.675 1.00 90.25 206 ILE A CA 1
ATOM 1700 C C . ILE A 1 206 ? -13.025 -10.582 4.941 1.00 90.25 206 ILE A C 1
ATOM 1702 O O . ILE A 1 206 ? -13.082 -11.270 5.962 1.00 90.25 206 ILE A O 1
ATOM 1706 N N . ASP A 1 207 ? -12.066 -10.706 4.029 1.00 87.38 207 ASP A N 1
ATOM 1707 C CA . ASP A 1 207 ? -10.944 -11.625 4.178 1.00 87.38 207 ASP A CA 1
ATOM 1708 C C . ASP A 1 207 ? -9.758 -10.890 4.814 1.00 87.38 207 ASP A C 1
ATOM 1710 O O . ASP A 1 207 ? -8.935 -10.265 4.141 1.00 87.38 207 ASP A O 1
ATOM 1714 N N . GLN A 1 208 ? -9.672 -10.961 6.146 1.00 86.31 208 GLN A N 1
ATOM 1715 C CA . GLN A 1 208 ? -8.652 -10.241 6.916 1.00 86.31 208 GLN A CA 1
ATOM 1716 C C . GLN A 1 208 ? -7.219 -10.647 6.531 1.00 86.31 208 GLN A C 1
ATOM 1718 O O . GLN A 1 208 ? -6.335 -9.798 6.486 1.00 86.31 208 GLN A O 1
ATOM 1723 N N . SER A 1 209 ? -6.986 -11.914 6.174 1.00 86.94 209 SER A N 1
ATOM 1724 C CA . SER A 1 209 ? -5.664 -12.395 5.745 1.00 86.94 209 SER A CA 1
ATOM 1725 C C . SER A 1 209 ? -5.163 -11.706 4.472 1.00 86.94 209 SER A C 1
ATOM 1727 O O . SER A 1 209 ? -3.972 -11.419 4.357 1.00 86.94 209 SER A O 1
ATOM 1729 N N . LEU A 1 210 ? -6.060 -11.406 3.525 1.00 88.50 210 LEU A N 1
ATOM 1730 C CA . LEU A 1 210 ? -5.717 -10.702 2.286 1.00 88.50 210 LEU A CA 1
ATOM 1731 C C . LEU A 1 210 ? -5.366 -9.240 2.568 1.00 88.50 210 LEU A C 1
ATOM 1733 O O . LEU A 1 210 ? -4.364 -8.731 2.067 1.00 88.50 210 LEU A O 1
ATOM 1737 N N . ILE A 1 211 ? -6.140 -8.585 3.428 1.00 87.38 211 ILE A N 1
ATOM 1738 C CA . ILE A 1 211 ? -5.879 -7.212 3.868 1.00 87.38 211 ILE A CA 1
ATOM 1739 C C . ILE A 1 211 ? -4.520 -7.121 4.576 1.00 87.38 211 ILE A C 1
ATOM 1741 O O . ILE A 1 211 ? -3.695 -6.266 4.245 1.00 87.38 211 ILE A O 1
ATOM 1745 N N . ASP A 1 212 ? -4.247 -8.035 5.507 1.00 86.31 212 ASP A N 1
ATOM 1746 C CA . ASP A 1 212 ? -2.979 -8.078 6.239 1.00 86.31 212 ASP A CA 1
ATOM 1747 C C . ASP A 1 212 ? -1.793 -8.294 5.285 1.00 86.31 212 ASP A C 1
ATOM 1749 O O . ASP A 1 212 ? -0.768 -7.621 5.410 1.00 86.31 212 ASP A O 1
ATOM 1753 N N . SER A 1 213 ? -1.952 -9.165 4.282 1.00 88.12 213 SER A N 1
ATOM 1754 C CA . SER A 1 213 ? -0.916 -9.425 3.275 1.00 88.12 213 SER A CA 1
ATOM 1755 C C . SER A 1 213 ? -0.615 -8.216 2.380 1.00 88.12 213 SER A C 1
ATOM 1757 O O . SER A 1 213 ? 0.547 -7.953 2.062 1.00 88.12 213 SER A O 1
ATOM 1759 N N . CYS A 1 214 ? -1.634 -7.432 2.013 1.00 86.69 214 CYS A N 1
ATOM 1760 C CA . CYS A 1 214 ? -1.454 -6.217 1.225 1.00 86.69 214 CYS A CA 1
ATOM 1761 C C . CYS A 1 214 ? -0.784 -5.113 2.052 1.00 86.69 214 CYS A C 1
ATOM 1763 O O . CYS A 1 214 ? 0.138 -4.447 1.579 1.00 86.69 214 CYS A O 1
ATOM 1765 N N . ASN A 1 215 ? -1.192 -4.949 3.314 1.00 86.88 215 ASN A N 1
ATOM 1766 C CA . ASN A 1 215 ? -0.552 -4.004 4.231 1.00 86.88 215 ASN A CA 1
ATOM 1767 C C . ASN A 1 215 ? 0.915 -4.373 4.486 1.00 86.88 215 ASN A C 1
ATOM 1769 O O . ASN A 1 215 ? 1.784 -3.500 4.509 1.00 86.88 215 ASN A O 1
ATOM 1773 N N . TYR A 1 216 ? 1.212 -5.667 4.617 1.00 89.06 216 TYR A N 1
ATOM 1774 C CA . TYR A 1 216 ? 2.579 -6.171 4.683 1.00 89.06 216 TYR A CA 1
ATOM 1775 C C . TYR A 1 216 ? 3.390 -5.800 3.436 1.00 89.06 216 TYR A C 1
ATOM 1777 O O . TYR A 1 216 ? 4.486 -5.251 3.561 1.00 89.06 216 TYR A O 1
ATOM 1785 N N . LEU A 1 217 ? 2.850 -6.021 2.234 1.00 89.06 217 LEU A N 1
ATOM 1786 C CA . LEU A 1 217 ? 3.526 -5.661 0.986 1.00 89.06 217 LEU A CA 1
ATOM 1787 C C . LEU A 1 217 ? 3.844 -4.157 0.911 1.00 89.06 217 LEU A C 1
ATOM 1789 O O . LEU A 1 217 ? 4.953 -3.769 0.544 1.00 89.06 217 LEU A O 1
ATOM 1793 N N . MET A 1 218 ? 2.900 -3.296 1.293 1.00 86.69 218 MET A N 1
ATOM 1794 C CA . MET A 1 218 ? 3.113 -1.846 1.255 1.00 86.69 218 MET A CA 1
ATOM 1795 C C . MET A 1 218 ? 4.149 -1.377 2.282 1.00 86.69 218 MET A C 1
ATOM 1797 O O . MET A 1 218 ? 5.034 -0.581 1.952 1.00 86.69 218 MET A O 1
ATOM 1801 N N . ASN A 1 219 ? 4.097 -1.913 3.504 1.00 87.94 219 ASN A N 1
ATOM 1802 C CA . ASN A 1 219 ? 5.071 -1.596 4.549 1.00 87.94 219 ASN A CA 1
ATOM 1803 C C . ASN A 1 219 ? 6.479 -2.081 4.177 1.00 87.94 219 ASN A C 1
ATOM 1805 O O . ASN A 1 219 ? 7.448 -1.337 4.324 1.00 87.94 219 ASN A O 1
ATOM 1809 N N . THR A 1 220 ? 6.599 -3.292 3.628 1.00 87.69 220 THR A N 1
ATOM 1810 C CA . THR A 1 220 ? 7.890 -3.831 3.173 1.00 87.69 220 THR A CA 1
ATOM 1811 C C . THR A 1 220 ? 8.463 -3.019 2.016 1.00 87.69 220 THR A C 1
ATOM 1813 O O . THR A 1 220 ? 9.634 -2.647 2.061 1.00 87.69 220 THR A O 1
ATOM 1816 N N . ALA A 1 221 ? 7.644 -2.629 1.034 1.00 88.44 221 ALA A N 1
ATOM 1817 C CA . ALA A 1 221 ? 8.075 -1.739 -0.042 1.00 88.44 221 ALA A CA 1
ATOM 1818 C C . ALA A 1 221 ? 8.578 -0.381 0.490 1.00 88.44 221 ALA A C 1
ATOM 1820 O O . ALA A 1 221 ? 9.596 0.133 0.019 1.00 88.44 221 ALA A O 1
ATOM 1821 N N . HIS A 1 222 ? 7.908 0.204 1.490 1.00 88.94 222 HIS A N 1
ATOM 1822 C CA . HIS A 1 222 ? 8.368 1.433 2.145 1.00 88.94 222 HIS A CA 1
ATOM 1823 C C . HIS A 1 222 ? 9.712 1.245 2.868 1.00 88.94 222 HIS A C 1
ATOM 1825 O O . HIS A 1 222 ? 10.645 2.027 2.655 1.00 88.94 222 HIS A O 1
ATOM 1831 N N . ASP A 1 223 ? 9.850 0.180 3.658 1.00 86.94 223 ASP A N 1
ATOM 1832 C CA . ASP A 1 223 ? 11.087 -0.148 4.373 1.00 86.94 223 ASP A CA 1
ATOM 1833 C C . ASP A 1 223 ? 12.259 -0.368 3.411 1.00 86.94 223 ASP A C 1
ATOM 1835 O O . ASP A 1 223 ? 13.386 0.071 3.665 1.00 86.94 223 ASP A O 1
ATOM 1839 N N . PHE A 1 224 ? 12.009 -1.011 2.272 1.00 88.69 224 PHE A N 1
ATOM 1840 C CA . PHE A 1 224 ? 13.025 -1.238 1.252 1.00 88.69 224 PHE A CA 1
ATOM 1841 C C . PHE A 1 224 ? 13.474 0.078 0.605 1.00 88.69 224 PHE A C 1
ATOM 1843 O O . PHE A 1 224 ? 14.678 0.289 0.436 1.00 88.69 224 PHE A O 1
ATOM 1850 N N . ARG A 1 225 ? 12.546 1.006 0.330 1.00 86.88 225 ARG A N 1
ATOM 1851 C CA . ARG A 1 225 ? 12.868 2.358 -0.166 1.00 86.88 225 ARG A CA 1
ATOM 1852 C C . ARG A 1 225 ? 13.711 3.142 0.844 1.00 86.88 225 ARG A C 1
ATOM 1854 O O . ARG A 1 225 ? 14.690 3.789 0.464 1.00 86.88 225 ARG A O 1
ATOM 1861 N N . LEU A 1 226 ? 13.386 3.052 2.137 1.00 87.19 226 LEU A N 1
ATOM 1862 C CA . LEU A 1 226 ? 14.179 3.680 3.196 1.00 87.19 226 LEU A CA 1
ATOM 1863 C C . LEU A 1 226 ? 15.604 3.108 3.236 1.00 87.19 226 LEU A C 1
ATOM 1865 O O . LEU A 1 226 ? 16.577 3.866 3.273 1.00 87.19 226 LEU A O 1
ATOM 1869 N N . ARG A 1 227 ? 15.741 1.779 3.165 1.00 84.56 227 ARG A N 1
ATOM 1870 C CA . ARG A 1 227 ? 17.047 1.101 3.141 1.00 84.56 227 ARG A CA 1
ATOM 1871 C C . ARG A 1 227 ? 17.862 1.457 1.900 1.00 84.56 227 ARG A C 1
ATOM 1873 O O . ARG A 1 227 ? 19.069 1.674 2.018 1.00 84.56 227 ARG A O 1
ATOM 1880 N N . LEU A 1 228 ? 17.221 1.593 0.741 1.00 83.62 228 LEU A N 1
ATOM 1881 C CA . LEU A 1 228 ? 17.870 2.054 -0.488 1.00 83.62 228 LEU A CA 1
ATOM 1882 C C . LEU A 1 228 ? 18.449 3.458 -0.290 1.00 83.62 228 LEU A C 1
ATOM 1884 O O . LEU A 1 228 ? 19.630 3.683 -0.547 1.00 83.62 228 LEU A O 1
ATOM 1888 N N . LYS A 1 229 ? 17.671 4.380 0.291 1.00 84.94 229 LYS A N 1
ATOM 1889 C CA . LYS A 1 229 ? 18.141 5.737 0.610 1.00 84.94 229 LYS A CA 1
ATOM 1890 C C . LYS A 1 229 ? 19.334 5.729 1.570 1.00 84.94 229 LYS A C 1
ATOM 1892 O O . LYS A 1 229 ? 20.284 6.494 1.378 1.00 84.94 229 LYS A O 1
ATOM 1897 N N . THR A 1 230 ? 19.320 4.864 2.589 1.00 85.25 230 THR A N 1
ATOM 1898 C CA . THR A 1 230 ? 20.468 4.719 3.500 1.00 85.25 230 THR A CA 1
ATOM 1899 C C . THR A 1 230 ? 21.695 4.151 2.799 1.00 85.25 230 THR A C 1
ATOM 1901 O O . THR A 1 230 ? 22.792 4.653 3.030 1.00 85.25 230 THR A O 1
ATOM 1904 N N . TYR A 1 231 ? 21.518 3.178 1.903 1.00 80.06 231 TYR A N 1
ATOM 1905 C CA . TYR A 1 231 ? 22.601 2.582 1.124 1.00 80.06 231 TYR A CA 1
ATOM 1906 C C . TYR A 1 231 ? 23.271 3.632 0.227 1.00 80.06 231 TYR A C 1
ATOM 1908 O O . TYR A 1 231 ? 24.490 3.798 0.268 1.00 80.06 231 TYR A O 1
ATOM 1916 N N . THR A 1 232 ? 22.477 4.427 -0.496 1.00 76.62 232 THR A N 1
ATOM 1917 C CA . THR A 1 232 ? 22.980 5.533 -1.324 1.00 76.62 232 THR A CA 1
ATOM 1918 C C . THR A 1 232 ? 23.712 6.584 -0.484 1.00 76.62 232 THR A C 1
ATOM 1920 O O . THR A 1 232 ? 24.797 7.028 -0.853 1.00 76.62 232 THR A O 1
ATOM 1923 N N . THR A 1 233 ? 23.166 6.956 0.680 1.00 76.50 233 THR A N 1
ATOM 1924 C CA . THR A 1 233 ? 23.775 7.979 1.550 1.00 76.50 233 THR A CA 1
ATOM 1925 C C . THR A 1 233 ? 25.094 7.498 2.164 1.00 76.50 233 THR A C 1
ATOM 1927 O O . THR A 1 233 ? 26.072 8.245 2.172 1.00 76.50 233 THR A O 1
ATOM 1930 N N . GLN A 1 234 ? 25.167 6.244 2.619 1.00 69.75 234 GLN A N 1
ATOM 1931 C CA . GLN A 1 234 ? 26.386 5.662 3.197 1.00 69.75 234 GLN A CA 1
ATOM 1932 C C . GLN A 1 234 ? 27.552 5.628 2.200 1.00 69.75 234 GLN A C 1
ATOM 1934 O O . GLN A 1 234 ? 28.698 5.846 2.599 1.00 69.75 234 GLN A O 1
ATOM 1939 N N . GLN A 1 235 ? 27.279 5.444 0.903 1.00 59.31 235 GLN A N 1
ATOM 1940 C CA . GLN A 1 235 ? 28.312 5.565 -0.131 1.00 59.31 235 GLN A CA 1
ATOM 1941 C C . GLN A 1 235 ? 28.842 6.999 -0.288 1.00 59.31 235 GLN A C 1
ATOM 1943 O O . GLN A 1 235 ? 30.015 7.185 -0.608 1.00 59.31 235 GLN A O 1
ATOM 1948 N N . THR A 1 236 ? 28.020 8.017 -0.014 1.00 54.94 236 THR A N 1
ATOM 1949 C CA . THR A 1 236 ? 28.430 9.429 -0.112 1.00 54.94 236 THR A CA 1
ATOM 1950 C C . THR A 1 236 ? 29.175 9.944 1.123 1.00 54.94 236 THR A C 1
ATOM 1952 O O . THR A 1 236 ? 30.046 10.801 0.991 1.00 54.94 236 THR A O 1
ATOM 1955 N N . SER A 1 237 ? 28.894 9.418 2.323 1.00 46.03 237 SER A N 1
ATOM 1956 C CA . SER A 1 237 ? 29.467 9.924 3.582 1.00 46.03 237 SER A CA 1
ATOM 1957 C C . SER A 1 237 ? 30.737 9.196 4.051 1.00 46.03 237 SER A C 1
ATOM 1959 O O . SER A 1 237 ? 31.334 9.593 5.049 1.00 46.03 237 SER A O 1
ATOM 1961 N N . GLY A 1 238 ? 31.153 8.122 3.369 1.00 46.78 238 GLY A N 1
ATOM 1962 C CA . GLY A 1 238 ? 32.232 7.231 3.813 1.00 46.78 238 GLY A CA 1
ATOM 1963 C C . GLY A 1 238 ? 33.669 7.588 3.405 1.00 46.78 238 GLY A C 1
ATOM 1964 O O . GLY A 1 238 ? 34.569 6.824 3.748 1.00 46.78 238 GLY A O 1
ATOM 1965 N N . LYS A 1 239 ? 33.948 8.687 2.682 1.00 43.69 239 LYS A N 1
ATOM 1966 C CA . LYS A 1 239 ? 35.329 9.005 2.251 1.00 43.69 239 LYS A CA 1
ATOM 1967 C C . LYS A 1 239 ? 35.768 10.438 2.552 1.00 43.69 239 LYS A C 1
ATOM 1969 O O . LYS A 1 239 ? 35.109 11.416 2.217 1.00 43.69 239 LYS A O 1
ATOM 1974 N N . ALA A 1 240 ? 36.931 10.509 3.199 1.00 42.59 240 ALA A N 1
ATOM 1975 C CA . ALA A 1 240 ? 37.657 11.702 3.597 1.00 42.59 240 ALA A CA 1
ATOM 1976 C C . ALA A 1 240 ? 37.874 12.697 2.441 1.00 42.59 240 ALA A C 1
ATOM 1978 O O . ALA A 1 240 ? 38.083 12.312 1.291 1.00 42.59 240 ALA A O 1
ATOM 1979 N N . LYS A 1 241 ? 37.881 13.992 2.792 1.00 38.00 241 LYS A N 1
ATOM 1980 C CA . LYS A 1 241 ? 38.307 15.116 1.943 1.00 38.00 241 LYS A CA 1
ATOM 1981 C C . LYS A 1 241 ? 39.568 14.751 1.145 1.00 38.00 241 LYS A C 1
ATOM 1983 O O . LYS A 1 241 ? 40.635 14.637 1.740 1.00 38.00 241 LYS A O 1
ATOM 1988 N N . GLY A 1 242 ? 39.469 14.663 -0.184 1.00 38.56 242 GLY A N 1
ATOM 1989 C CA . GLY A 1 242 ? 40.655 14.804 -1.038 1.00 38.56 242 GLY A CA 1
ATOM 1990 C C . GLY A 1 242 ? 40.713 14.048 -2.363 1.00 38.56 242 GLY A C 1
ATOM 1991 O O . GLY A 1 242 ? 41.596 14.360 -3.152 1.00 38.56 242 GLY A O 1
ATOM 1992 N N . THR A 1 243 ? 39.820 13.107 -2.675 1.00 34.19 243 THR A N 1
ATOM 1993 C CA . THR A 1 243 ? 39.896 12.387 -3.962 1.00 34.19 243 THR A CA 1
ATOM 1994 C C . THR A 1 243 ? 38.557 12.421 -4.684 1.00 34.19 243 THR A C 1
ATOM 1996 O O . THR A 1 243 ? 37.576 11.843 -4.230 1.00 34.19 243 THR A O 1
ATOM 1999 N N . LYS A 1 244 ? 38.515 13.136 -5.816 1.00 44.03 244 LYS A N 1
ATOM 2000 C CA . LYS A 1 244 ? 37.386 13.125 -6.752 1.00 44.03 244 LYS A CA 1
ATOM 2001 C C . LYS A 1 244 ? 37.239 11.698 -7.289 1.00 44.03 244 LYS A C 1
ATOM 2003 O O . LYS A 1 244 ? 38.059 11.280 -8.100 1.00 44.03 244 LYS A O 1
ATOM 2008 N N . SER A 1 245 ? 36.235 10.953 -6.834 1.00 37.09 245 SER A N 1
ATOM 2009 C CA . SER A 1 245 ? 35.863 9.667 -7.428 1.00 37.09 245 SER A CA 1
ATOM 2010 C C . SER A 1 245 ? 34.413 9.687 -7.895 1.00 37.09 245 SER A C 1
ATOM 2012 O O . SER A 1 245 ? 33.596 10.428 -7.359 1.00 37.09 245 SER A O 1
ATOM 2014 N N . GLN A 1 246 ? 34.176 8.880 -8.925 1.00 40.31 246 GLN A N 1
ATOM 2015 C CA . GLN A 1 246 ? 32.983 8.726 -9.756 1.00 40.31 246 GLN A CA 1
ATOM 2016 C C . GLN A 1 246 ? 31.629 8.728 -9.020 1.00 40.31 246 GLN A C 1
ATOM 2018 O O . GLN A 1 246 ? 31.587 8.423 -7.826 1.00 40.31 246 GLN A O 1
ATOM 2023 N N . PRO A 1 247 ? 30.529 9.075 -9.729 1.00 42.03 247 PRO A N 1
ATOM 2024 C CA . PRO A 1 247 ? 29.185 9.091 -9.154 1.00 42.03 247 PRO A CA 1
ATOM 2025 C C . PRO A 1 247 ? 28.838 7.750 -8.481 1.00 42.03 247 PRO A C 1
ATOM 2027 O O . PRO A 1 247 ? 29.304 6.706 -8.941 1.00 42.03 247 PRO A O 1
ATOM 2030 N N . PRO A 1 248 ? 28.053 7.771 -7.385 1.00 50.84 248 PRO A N 1
ATOM 2031 C CA . PRO A 1 248 ? 27.684 6.565 -6.647 1.00 50.84 248 PRO A CA 1
ATOM 2032 C C . PRO A 1 248 ? 26.989 5.579 -7.589 1.00 50.84 248 PRO A C 1
ATOM 2034 O O . PRO A 1 248 ? 26.022 5.950 -8.255 1.00 50.84 248 PRO A O 1
ATOM 2037 N N . LEU A 1 249 ? 27.482 4.338 -7.663 1.00 60.56 249 LEU A N 1
ATOM 2038 C CA . LEU A 1 249 ? 26.845 3.319 -8.492 1.00 60.56 249 LEU A CA 1
ATOM 2039 C C . LEU A 1 249 ? 25.529 2.917 -7.826 1.00 60.56 249 LEU A C 1
ATOM 2041 O O . LEU A 1 249 ? 25.509 2.463 -6.679 1.00 60.56 249 LEU A O 1
ATOM 2045 N N . SER A 1 250 ? 24.422 3.128 -8.535 1.00 63.38 250 SER A N 1
ATOM 2046 C CA . SER A 1 250 ? 23.110 2.658 -8.109 1.00 63.38 250 SER A CA 1
ATOM 2047 C C . SER A 1 250 ? 23.127 1.131 -7.979 1.00 63.38 250 SER A C 1
ATOM 2049 O O . SER A 1 250 ? 23.759 0.446 -8.795 1.00 63.38 250 SER A O 1
ATOM 2051 N N . PRO A 1 251 ? 22.473 0.573 -6.948 1.00 71.56 251 PRO A N 1
ATOM 2052 C CA . PRO A 1 251 ? 22.371 -0.871 -6.819 1.00 71.56 251 PRO A CA 1
ATOM 2053 C C . PRO A 1 251 ? 21.549 -1.428 -7.982 1.00 71.56 251 PRO A C 1
ATOM 2055 O O . PRO A 1 251 ? 20.456 -0.940 -8.256 1.00 71.56 251 PRO A O 1
ATOM 2058 N N . THR A 1 252 ? 22.093 -2.426 -8.674 1.00 72.94 252 THR A N 1
ATOM 2059 C CA . THR A 1 252 ? 21.452 -3.039 -9.849 1.00 72.94 252 THR A CA 1
ATOM 2060 C C . THR A 1 252 ? 20.642 -4.272 -9.469 1.00 72.94 252 THR A C 1
ATOM 2062 O O . THR A 1 252 ? 19.605 -4.529 -10.071 1.00 72.94 252 THR A O 1
ATOM 2065 N N . HIS A 1 253 ? 21.061 -4.981 -8.416 1.00 79.25 253 HIS A N 1
ATOM 2066 C CA . HIS A 1 253 ? 20.418 -6.190 -7.912 1.00 79.25 253 HIS A CA 1
ATOM 2067 C C . HIS A 1 253 ? 20.023 -6.034 -6.439 1.00 79.25 253 HIS A C 1
ATOM 2069 O O . HIS A 1 253 ? 20.705 -5.372 -5.650 1.00 79.25 253 HIS A O 1
ATOM 2075 N N . ALA A 1 254 ? 18.936 -6.683 -6.039 1.00 82.62 254 ALA A N 1
ATOM 2076 C CA . ALA A 1 254 ? 18.511 -6.777 -4.650 1.00 82.62 254 ALA A CA 1
ATOM 2077 C C . ALA A 1 254 ? 18.213 -8.234 -4.295 1.00 82.62 254 ALA A C 1
ATOM 2079 O O . ALA A 1 254 ? 17.522 -8.933 -5.026 1.00 82.62 254 ALA A O 1
ATOM 2080 N N . THR A 1 255 ? 18.710 -8.695 -3.152 1.00 85.06 255 THR A N 1
ATOM 2081 C CA . THR A 1 255 ? 18.350 -10.002 -2.595 1.00 85.06 255 THR A CA 1
ATOM 2082 C C . THR A 1 255 ? 17.484 -9.780 -1.364 1.00 85.06 255 THR A C 1
ATOM 2084 O O . THR A 1 255 ? 17.926 -9.146 -0.403 1.00 85.06 255 THR A O 1
ATOM 2087 N N . ILE A 1 256 ? 16.250 -10.275 -1.407 1.00 87.12 256 ILE A N 1
ATOM 2088 C CA . ILE A 1 256 ? 15.296 -10.251 -0.300 1.00 87.12 256 ILE A CA 1
ATOM 2089 C C . ILE A 1 256 ? 15.402 -11.582 0.429 1.00 87.12 256 ILE A C 1
ATOM 2091 O O . ILE A 1 256 ? 15.258 -12.637 -0.184 1.00 87.12 256 ILE A O 1
ATOM 2095 N N . TYR A 1 257 ? 15.629 -11.527 1.736 1.00 84.31 257 TYR A N 1
ATOM 2096 C CA . TYR A 1 257 ? 15.635 -12.710 2.580 1.00 84.31 257 TYR A CA 1
ATOM 2097 C C . TYR A 1 257 ? 14.371 -12.767 3.434 1.00 84.31 257 TYR A C 1
ATOM 2099 O O . TYR A 1 257 ? 14.024 -11.793 4.111 1.00 84.31 257 TYR A O 1
ATOM 2107 N N . VAL A 1 258 ? 13.716 -13.926 3.403 1.00 84.44 258 VAL A N 1
ATOM 2108 C CA . VAL A 1 258 ? 12.471 -14.217 4.124 1.00 84.44 258 VAL A CA 1
ATOM 2109 C C . VAL A 1 258 ? 12.708 -15.399 5.058 1.00 84.44 258 VAL A C 1
ATOM 2111 O O . VAL A 1 258 ? 13.233 -16.431 4.634 1.00 84.44 258 VAL A O 1
ATOM 2114 N N . ALA A 1 259 ? 12.326 -15.251 6.327 1.00 81.12 259 ALA A N 1
ATOM 2115 C CA . ALA A 1 259 ? 12.430 -16.309 7.328 1.00 81.12 259 ALA A CA 1
ATOM 2116 C C . ALA A 1 259 ? 11.068 -16.980 7.534 1.00 81.12 259 ALA A C 1
ATOM 2118 O O . ALA A 1 259 ? 10.071 -16.299 7.752 1.00 81.12 259 ALA A O 1
ATOM 2119 N N . ARG A 1 260 ? 11.025 -18.318 7.522 1.00 76.69 260 ARG A N 1
ATOM 2120 C CA . ARG A 1 260 ? 9.794 -19.087 7.809 1.00 76.69 260 ARG A CA 1
ATOM 2121 C C . ARG A 1 260 ? 9.501 -19.223 9.297 1.00 76.69 260 ARG A C 1
ATOM 2123 O O . ARG A 1 260 ? 8.352 -19.395 9.692 1.00 76.69 260 ARG A O 1
ATOM 2130 N N . SER A 1 261 ? 10.542 -19.181 10.118 1.00 75.19 261 SER A N 1
ATOM 2131 C CA . SER A 1 261 ? 10.445 -19.354 11.561 1.00 75.19 261 SER A CA 1
ATOM 2132 C C . SER A 1 261 ? 11.340 -18.368 12.285 1.00 75.19 261 SER A C 1
ATOM 2134 O O . SER A 1 261 ? 12.405 -17.992 11.798 1.00 75.19 261 SER A O 1
ATOM 2136 N N . TYR A 1 262 ? 10.921 -18.006 13.492 1.00 74.00 262 TYR A N 1
ATOM 2137 C CA . TYR A 1 262 ? 11.744 -17.248 14.419 1.00 74.00 262 TYR A CA 1
ATOM 2138 C C . TYR A 1 262 ? 13.051 -17.995 14.736 1.00 74.00 262 TYR A C 1
ATOM 2140 O O . TYR A 1 262 ? 13.033 -19.217 14.923 1.00 74.00 262 TYR A O 1
ATOM 2148 N N . PRO A 1 263 ? 14.175 -17.277 14.900 1.00 78.38 263 PRO A N 1
ATOM 2149 C CA . PRO A 1 263 ? 15.382 -17.841 15.488 1.00 78.38 263 PRO A CA 1
ATOM 2150 C C . PRO A 1 263 ? 15.092 -18.531 16.830 1.00 78.38 263 PRO A C 1
ATOM 2152 O O . PRO A 1 263 ? 14.182 -18.141 17.571 1.00 78.38 263 PRO A O 1
ATOM 2155 N N . SER A 1 264 ? 15.891 -19.541 17.179 1.00 77.81 264 SER A N 1
ATOM 2156 C CA . SER A 1 264 ? 15.686 -20.391 18.365 1.00 77.81 264 SER A CA 1
ATOM 2157 C C . SER A 1 264 ? 15.499 -19.599 19.670 1.00 77.81 264 SER A C 1
ATOM 2159 O O . SER A 1 264 ? 14.591 -19.894 20.450 1.00 77.81 264 SER A O 1
ATOM 2161 N N . TRP A 1 265 ? 16.285 -18.539 19.883 1.00 79.56 265 TRP A N 1
ATOM 2162 C CA . TRP A 1 265 ? 16.186 -17.689 21.074 1.00 79.56 265 TRP A CA 1
ATOM 2163 C C . TRP A 1 265 ? 14.912 -16.823 21.103 1.00 79.56 265 TRP A C 1
ATOM 2165 O O . TRP A 1 265 ? 14.368 -16.579 22.178 1.00 79.56 265 TRP A O 1
ATOM 2175 N N . GLN A 1 266 ? 14.395 -16.381 19.949 1.00 76.94 266 GLN A N 1
ATOM 2176 C CA . GLN A 1 266 ? 13.156 -15.590 19.872 1.00 76.94 266 GLN A CA 1
ATOM 2177 C C . GLN A 1 266 ? 11.926 -16.473 20.092 1.00 76.94 266 GLN A C 1
ATOM 2179 O O . GLN A 1 266 ? 11.032 -16.101 20.850 1.00 76.94 266 GLN A O 1
ATOM 2184 N N . THR A 1 267 ? 11.927 -17.679 19.513 1.00 79.38 267 THR A N 1
ATOM 2185 C CA . THR A 1 267 ? 10.919 -18.725 19.760 1.00 79.38 267 THR A CA 1
ATOM 2186 C C . THR A 1 267 ? 10.813 -19.030 21.255 1.00 79.38 267 THR A C 1
ATOM 2188 O O . THR A 1 267 ? 9.710 -19.089 21.806 1.00 79.38 267 THR A O 1
ATOM 2191 N N . PHE A 1 268 ? 11.956 -19.148 21.939 1.00 79.12 268 PHE A N 1
ATOM 2192 C CA . PHE A 1 268 ? 12.002 -19.319 23.388 1.00 79.12 268 PHE A CA 1
ATOM 2193 C C . PHE A 1 268 ? 11.361 -18.136 24.129 1.00 79.12 268 PHE A C 1
ATOM 2195 O O . PHE A 1 268 ? 10.464 -18.346 24.947 1.00 79.12 268 PHE A O 1
ATOM 2202 N N . VAL A 1 269 ? 11.747 -16.896 23.805 1.00 78.50 269 VAL A N 1
ATOM 2203 C CA . VAL A 1 269 ? 11.197 -15.683 24.441 1.00 78.50 269 VAL A CA 1
ATOM 2204 C C . VAL A 1 269 ? 9.682 -15.579 24.252 1.00 78.50 269 VAL A C 1
ATOM 2206 O O . VAL A 1 269 ? 8.968 -1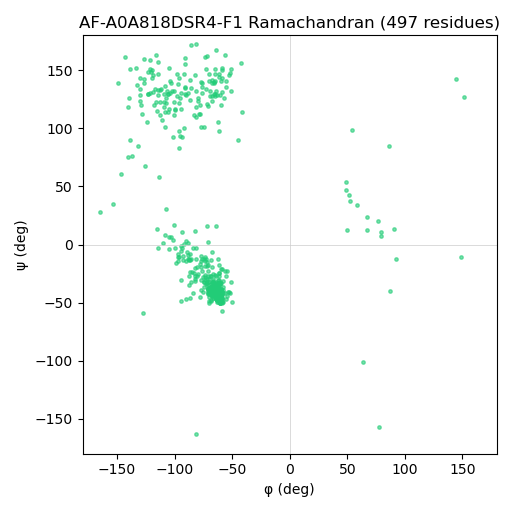5.350 25.225 1.00 78.50 269 VAL A O 1
ATOM 2209 N N . VAL A 1 270 ? 9.178 -15.807 23.037 1.00 78.31 270 VAL A N 1
ATOM 2210 C CA . VAL A 1 270 ? 7.739 -15.818 22.719 1.00 78.31 270 VAL A CA 1
ATOM 2211 C C . VAL A 1 270 ? 7.005 -16.894 23.521 1.00 78.31 270 VAL A C 1
ATOM 2213 O O . VAL A 1 270 ? 5.961 -16.618 24.115 1.00 78.31 270 VAL A O 1
ATOM 2216 N N . SER A 1 271 ? 7.570 -18.103 23.609 1.00 81.19 271 SER A N 1
ATOM 2217 C CA . SER A 1 271 ? 6.976 -19.197 24.387 1.00 81.19 271 SER A CA 1
ATOM 2218 C C . SER A 1 271 ? 6.886 -18.869 25.880 1.00 81.19 271 SER A C 1
ATOM 2220 O O . SER A 1 271 ? 5.895 -19.198 26.533 1.00 81.19 271 SER A O 1
ATOM 2222 N N . GLU A 1 272 ? 7.887 -18.175 26.420 1.00 79.25 272 GLU A N 1
ATOM 2223 C CA . GLU A 1 272 ? 7.934 -17.808 27.830 1.00 79.25 272 GLU A CA 1
ATOM 2224 C C . GLU A 1 272 ? 7.001 -16.632 28.136 1.00 79.25 272 GLU A C 1
ATOM 2226 O O . GLU A 1 272 ? 6.284 -16.659 29.136 1.00 79.25 272 GLU A O 1
ATOM 2231 N N . LEU A 1 273 ? 6.914 -15.646 27.237 1.00 77.56 273 LEU A N 1
ATOM 2232 C CA . LEU A 1 273 ? 5.918 -14.575 27.319 1.00 77.56 273 LEU A CA 1
ATOM 2233 C C . LEU A 1 273 ? 4.491 -15.136 27.278 1.00 77.56 273 LEU A C 1
ATOM 2235 O O . LEU A 1 273 ? 3.653 -14.704 28.068 1.00 77.56 273 LEU A O 1
ATOM 2239 N N . LYS A 1 274 ? 4.224 -16.147 26.439 1.00 77.50 274 LYS A N 1
ATOM 2240 C CA . LYS A 1 274 ? 2.923 -16.835 26.381 1.00 77.50 274 LYS A CA 1
ATOM 2241 C C . LYS A 1 274 ? 2.578 -17.512 27.710 1.00 77.50 274 LYS A C 1
ATOM 2243 O O . LYS A 1 274 ? 1.456 -17.370 28.193 1.00 77.50 274 LYS A O 1
ATOM 2248 N N . LYS A 1 275 ? 3.541 -18.192 28.346 1.00 80.75 275 LYS A N 1
ATOM 2249 C CA . LYS A 1 275 ? 3.346 -18.784 29.684 1.00 80.75 275 LYS A CA 1
ATOM 2250 C C . LYS A 1 275 ? 3.072 -17.721 30.747 1.00 80.75 275 LYS A C 1
ATOM 2252 O O . LYS A 1 275 ? 2.135 -17.879 31.524 1.00 80.75 275 LYS A O 1
ATOM 2257 N N . LEU A 1 276 ? 3.851 -16.638 30.768 1.00 76.88 276 LEU A N 1
ATOM 2258 C CA . LEU A 1 276 ? 3.681 -15.545 31.733 1.00 76.88 276 LEU A CA 1
ATOM 2259 C C . LEU A 1 276 ? 2.337 -14.830 31.564 1.00 76.88 276 LEU A C 1
ATOM 2261 O O . LEU A 1 276 ? 1.710 -14.461 32.554 1.00 76.88 276 LEU A O 1
ATOM 2265 N N . TYR A 1 277 ? 1.871 -14.678 30.327 1.00 75.81 277 TYR A N 1
ATOM 2266 C CA . TYR A 1 277 ? 0.585 -14.060 30.028 1.00 75.81 277 TYR A CA 1
ATOM 2267 C C . TYR A 1 277 ? -0.604 -14.900 30.515 1.00 75.81 277 TYR A C 1
ATOM 2269 O O . TYR A 1 277 ? -1.541 -14.362 31.107 1.00 75.81 277 TYR A O 1
ATOM 2277 N N . LEU A 1 278 ? -0.536 -16.224 30.329 1.00 77.38 278 LEU A N 1
ATOM 2278 C CA . LEU A 1 278 ? -1.542 -17.158 30.842 1.00 77.38 278 LEU A CA 1
ATOM 2279 C C . LEU A 1 278 ? -1.511 -17.256 32.375 1.00 77.38 278 LEU A C 1
ATOM 2281 O O . LEU A 1 278 ? -2.562 -17.357 33.000 1.00 77.38 278 LEU A O 1
ATOM 2285 N N . ALA A 1 279 ? -0.324 -17.196 32.985 1.00 76.44 279 ALA A N 1
ATOM 2286 C CA . ALA A 1 279 ? -0.163 -17.280 34.437 1.00 76.44 279 ALA A CA 1
ATOM 2287 C C . ALA A 1 279 ? -0.690 -16.040 35.185 1.00 76.44 279 ALA A C 1
ATOM 2289 O O . ALA A 1 279 ? -1.151 -16.162 36.317 1.00 76.44 279 ALA A O 1
ATOM 2290 N N . ASN A 1 280 ? -0.653 -14.860 34.558 1.00 71.06 280 ASN A N 1
ATOM 2291 C CA . ASN A 1 280 ? -0.964 -13.578 35.199 1.00 71.06 280 ASN A CA 1
ATOM 2292 C C . ASN A 1 280 ? -2.314 -12.972 34.767 1.00 71.06 280 ASN A C 1
ATOM 2294 O O . ASN A 1 280 ? -2.451 -11.746 34.742 1.00 71.06 280 ASN A O 1
ATOM 2298 N N . ASN A 1 281 ? -3.309 -13.802 34.424 1.00 63.03 281 ASN A N 1
ATOM 2299 C CA . ASN A 1 281 ? -4.657 -13.364 34.025 1.00 63.03 281 ASN A CA 1
ATOM 2300 C C . ASN A 1 281 ? -4.638 -12.247 32.959 1.00 63.03 281 ASN A C 1
ATOM 2302 O O . ASN A 1 281 ? -5.239 -11.192 33.155 1.00 63.03 281 ASN A O 1
ATOM 2306 N N . TYR A 1 282 ? -3.947 -12.471 31.836 1.00 65.25 282 TYR A N 1
ATOM 2307 C CA . TYR A 1 282 ? -3.885 -11.535 30.702 1.00 65.25 282 TYR A CA 1
ATOM 2308 C C . TYR A 1 282 ? -3.150 -10.210 30.981 1.00 65.25 282 TYR A C 1
ATOM 2310 O O . TYR A 1 282 ? -3.361 -9.222 30.276 1.00 65.25 282 TYR A O 1
ATOM 2318 N N . SER A 1 283 ? -2.246 -10.181 31.966 1.00 64.75 283 SER A N 1
ATOM 2319 C CA . SER A 1 283 ? -1.351 -9.041 32.197 1.00 64.75 283 SER A CA 1
ATOM 2320 C C . SER A 1 283 ? 0.119 -9.440 32.056 1.00 64.75 283 SER A C 1
ATOM 2322 O O . SER A 1 283 ? 0.576 -10.446 32.601 1.00 64.75 283 SER A O 1
ATOM 2324 N N . LEU A 1 284 ? 0.880 -8.657 31.290 1.00 66.06 284 LEU A N 1
ATOM 2325 C CA . LEU A 1 284 ? 2.325 -8.839 31.177 1.00 66.06 284 LEU A CA 1
ATOM 2326 C C . LEU A 1 284 ? 3.039 -8.095 32.318 1.00 66.06 284 LEU A C 1
ATOM 2328 O O . LEU A 1 284 ? 2.726 -6.925 32.555 1.00 66.06 284 LEU A O 1
ATOM 2332 N N . PRO A 1 285 ? 4.025 -8.725 32.989 1.00 67.62 285 PRO A N 1
ATOM 2333 C CA . PRO A 1 285 ? 4.862 -8.061 33.986 1.00 67.62 285 PRO A CA 1
ATOM 2334 C C . PRO A 1 285 ? 5.578 -6.810 33.455 1.00 67.62 285 PRO A C 1
ATOM 2336 O O . PRO A 1 285 ? 5.725 -6.603 32.244 1.00 67.62 285 PRO A O 1
ATOM 2339 N N . ASP A 1 286 ? 6.067 -5.979 34.379 1.00 71.06 286 ASP A N 1
ATOM 2340 C CA . ASP A 1 286 ? 6.842 -4.786 34.032 1.00 71.06 286 ASP A CA 1
ATOM 2341 C C . ASP A 1 286 ? 8.134 -5.166 33.284 1.00 71.06 286 ASP A C 1
ATOM 2343 O O . ASP A 1 286 ? 8.772 -6.188 33.564 1.00 71.06 286 ASP A O 1
ATOM 2347 N N . SER A 1 287 ? 8.562 -4.314 32.351 1.00 68.88 287 SER A N 1
ATOM 2348 C CA . SER A 1 287 ? 9.733 -4.525 31.489 1.00 68.88 287 SER A CA 1
ATOM 2349 C C . SER A 1 287 ? 11.012 -4.785 32.298 1.00 68.88 287 SER A C 1
ATOM 2351 O O . SER A 1 287 ? 11.911 -5.495 31.848 1.00 68.88 287 SER A O 1
ATOM 2353 N N . LYS A 1 288 ? 11.083 -4.268 33.532 1.00 69.44 288 LYS A N 1
ATOM 2354 C CA . LYS A 1 288 ? 12.173 -4.527 34.485 1.00 69.44 288 LYS A CA 1
ATOM 2355 C C . LYS A 1 288 ? 12.171 -5.961 35.023 1.00 69.44 288 LYS A C 1
ATOM 2357 O O . LYS A 1 288 ? 13.234 -6.563 35.135 1.00 69.44 288 LYS A O 1
ATOM 2362 N N . GLN A 1 289 ? 10.999 -6.521 35.323 1.00 70.38 289 GLN A N 1
ATOM 2363 C CA . GLN A 1 289 ? 10.863 -7.901 35.801 1.00 70.38 289 GLN A CA 1
ATOM 2364 C C . GLN A 1 289 ? 11.159 -8.903 34.682 1.00 70.38 289 GLN A C 1
ATOM 2366 O O . GLN A 1 289 ? 11.844 -9.897 34.917 1.00 70.38 289 GLN A O 1
ATOM 2371 N N . LEU A 1 290 ? 10.741 -8.590 33.452 1.00 71.31 290 LEU A N 1
ATOM 2372 C CA . LEU A 1 290 ? 11.102 -9.367 32.264 1.00 71.31 290 LEU A CA 1
ATOM 2373 C C . LEU A 1 290 ? 12.621 -9.350 32.035 1.00 71.31 290 LEU A C 1
ATOM 2375 O O . LEU A 1 290 ? 13.217 -10.397 31.794 1.00 71.31 290 LEU A O 1
ATOM 2379 N N . SER A 1 291 ? 13.274 -8.195 32.203 1.00 65.81 291 SER A N 1
ATOM 2380 C CA . SER A 1 291 ? 14.734 -8.092 32.078 1.00 65.81 291 SER A CA 1
ATOM 2381 C C . SER A 1 291 ? 15.488 -8.985 33.069 1.00 65.81 291 SER A C 1
ATOM 2383 O O . SER A 1 291 ? 16.490 -9.589 32.698 1.00 65.81 291 SER A O 1
ATOM 2385 N N . ILE A 1 292 ? 14.999 -9.102 34.307 1.00 70.06 292 ILE A N 1
ATOM 2386 C CA . ILE A 1 292 ? 15.585 -9.985 35.326 1.00 70.06 292 ILE A CA 1
ATOM 2387 C C . ILE A 1 292 ? 15.335 -11.454 34.962 1.00 70.06 292 ILE A C 1
ATOM 2389 O O . ILE A 1 292 ? 16.268 -12.250 34.980 1.00 70.06 292 ILE A O 1
ATOM 2393 N N . HIS A 1 293 ? 14.110 -11.797 34.556 1.00 69.75 293 HIS A N 1
ATOM 2394 C CA . HIS A 1 293 ? 13.716 -13.173 34.242 1.00 69.75 293 HIS A CA 1
ATOM 2395 C C . HIS A 1 293 ? 14.521 -13.796 33.086 1.00 69.75 293 HIS A C 1
ATOM 2397 O O . HIS A 1 293 ? 14.800 -14.995 33.092 1.00 69.75 293 HIS A O 1
ATOM 2403 N N . PHE A 1 294 ? 14.925 -12.988 32.102 1.00 70.31 294 PHE A N 1
ATOM 2404 C CA . PHE A 1 294 ? 15.698 -13.457 30.950 1.00 70.31 294 PHE A CA 1
ATOM 2405 C C . PHE A 1 294 ? 17.225 -13.349 31.113 1.00 70.31 294 PHE A C 1
ATOM 2407 O O . PHE A 1 294 ? 17.957 -13.878 30.278 1.00 70.31 294 PHE A O 1
ATOM 2414 N N . LYS A 1 295 ? 17.736 -12.680 32.156 1.00 65.94 295 LYS A N 1
ATOM 2415 C CA . LYS A 1 295 ? 19.184 -12.442 32.325 1.00 65.94 295 LYS A CA 1
ATOM 2416 C C . LYS A 1 295 ? 19.974 -13.708 32.674 1.00 65.94 295 LYS A C 1
ATOM 2418 O O . LYS A 1 295 ? 21.150 -13.795 32.323 1.00 65.94 295 LYS A O 1
ATOM 2423 N N . ASP A 1 296 ? 19.314 -14.676 33.306 1.00 65.50 296 ASP A N 1
ATOM 2424 C CA . ASP A 1 296 ? 19.941 -15.866 33.894 1.00 65.50 296 ASP A CA 1
ATOM 2425 C C . ASP A 1 296 ? 19.731 -17.154 33.066 1.00 65.50 296 ASP A C 1
ATOM 2427 O O . ASP A 1 296 ? 20.096 -18.244 33.507 1.00 65.50 296 ASP A O 1
ATOM 2431 N N . ARG A 1 297 ? 19.142 -17.060 31.862 1.00 68.94 297 ARG A N 1
ATOM 2432 C CA . ARG A 1 297 ? 18.819 -18.227 31.022 1.00 68.94 297 ARG A CA 1
ATOM 2433 C C . ARG A 1 297 ? 19.957 -18.583 30.052 1.00 68.94 297 ARG A C 1
ATOM 2435 O O . ARG A 1 297 ? 20.419 -17.704 29.323 1.00 68.94 297 ARG A O 1
ATOM 2442 N N . PRO A 1 298 ? 20.400 -19.854 30.003 1.00 65.81 298 PRO A N 1
ATOM 2443 C CA . PRO A 1 298 ? 21.515 -20.286 29.160 1.00 65.81 298 PRO A CA 1
ATOM 2444 C C . PRO A 1 298 ? 21.171 -20.314 27.664 1.00 65.81 298 PRO A C 1
ATOM 2446 O O . PRO A 1 298 ? 22.087 -20.294 26.847 1.00 65.81 298 PRO A O 1
ATOM 2449 N N . GLU A 1 299 ? 19.884 -20.327 27.292 1.00 65.94 299 GLU A N 1
ATOM 2450 C CA . GLU A 1 299 ? 19.449 -20.325 25.887 1.00 65.94 299 GLU A CA 1
ATOM 2451 C C . GLU A 1 299 ? 19.627 -18.961 25.185 1.00 65.94 299 GLU A C 1
ATOM 2453 O O . GLU A 1 299 ? 19.498 -18.873 23.965 1.00 65.94 299 GLU A O 1
ATOM 2458 N N . ILE A 1 300 ? 19.937 -17.891 25.930 1.00 65.19 300 ILE A N 1
ATOM 2459 C CA . ILE A 1 300 ? 20.156 -16.542 25.392 1.00 65.19 300 ILE A CA 1
ATOM 2460 C C . ILE A 1 300 ? 21.649 -16.217 25.479 1.00 65.19 300 ILE A C 1
ATOM 2462 O O . ILE A 1 300 ? 22.165 -15.839 26.533 1.00 65.19 300 ILE A O 1
ATOM 2466 N N . GLU A 1 301 ? 22.367 -16.329 24.359 1.00 63.62 301 GLU A N 1
ATOM 2467 C CA . GLU A 1 301 ? 23.779 -15.942 24.330 1.00 63.62 301 GLU A CA 1
ATOM 2468 C C . GLU A 1 301 ? 23.969 -14.463 24.708 1.00 63.62 301 GLU A C 1
ATOM 2470 O O . GLU A 1 301 ? 23.152 -13.592 24.392 1.00 63.62 301 GLU A O 1
ATOM 2475 N N . LYS A 1 302 ? 25.122 -14.135 25.309 1.00 65.25 302 LYS A N 1
ATOM 2476 C CA . LYS A 1 302 ? 25.474 -12.758 25.716 1.00 65.25 302 LYS A CA 1
ATOM 2477 C C . LYS A 1 302 ? 25.395 -11.735 24.570 1.00 65.25 302 LYS A C 1
ATOM 2479 O O . LYS A 1 302 ? 25.216 -10.547 24.831 1.00 65.25 302 LYS A O 1
ATOM 2484 N N . LYS A 1 303 ? 25.499 -12.177 23.311 1.00 66.81 303 LYS A N 1
ATOM 2485 C CA . LYS A 1 303 ? 25.343 -11.339 22.110 1.00 66.81 303 LYS A CA 1
ATOM 2486 C C . LYS A 1 303 ? 23.909 -10.822 21.926 1.00 66.81 303 LYS A C 1
ATOM 2488 O O . LYS A 1 303 ? 23.729 -9.687 21.485 1.00 66.81 303 LYS A O 1
ATOM 2493 N N . TYR A 1 304 ? 22.900 -11.600 22.318 1.00 66.62 304 TYR A N 1
ATOM 2494 C CA . TYR A 1 304 ? 21.486 -11.277 22.099 1.00 66.62 304 TYR A CA 1
ATOM 2495 C C . TYR A 1 304 ? 20.868 -10.440 23.221 1.00 66.62 304 TYR A C 1
ATOM 2497 O O . TYR A 1 304 ? 19.819 -9.839 23.017 1.00 66.62 304 TYR A O 1
ATOM 2505 N N . GLN A 1 305 ? 21.529 -10.291 24.375 1.00 67.25 305 GLN A N 1
ATOM 2506 C CA . GLN A 1 305 ? 20.993 -9.520 25.509 1.00 67.25 305 GLN A CA 1
ATOM 2507 C C . GLN A 1 305 ? 20.668 -8.055 25.163 1.00 67.25 305 GLN A C 1
ATOM 2509 O O . GLN A 1 305 ? 19.715 -7.494 25.700 1.00 67.25 305 GLN A O 1
ATOM 2514 N N . LYS A 1 306 ? 21.410 -7.438 24.231 1.00 72.69 306 LYS A N 1
ATOM 2515 C CA . LYS A 1 306 ? 21.107 -6.079 23.741 1.00 72.69 306 LYS A CA 1
ATOM 2516 C C . LYS A 1 306 ? 19.891 -6.031 22.804 1.00 72.69 306 LYS A C 1
ATOM 2518 O O . LYS A 1 306 ? 19.195 -5.022 22.784 1.00 72.69 306 LYS A O 1
ATOM 2523 N N . LYS A 1 307 ? 19.636 -7.104 22.046 1.00 72.50 307 LYS A N 1
ATOM 2524 C CA . LYS A 1 307 ? 18.513 -7.238 21.094 1.00 72.50 307 LYS A CA 1
ATOM 2525 C C . LYS A 1 307 ? 17.229 -7.748 21.765 1.00 72.50 307 LYS A C 1
ATOM 2527 O O . LYS A 1 307 ? 16.130 -7.464 21.300 1.00 72.50 307 LYS A O 1
ATOM 2532 N N . LEU A 1 308 ? 17.374 -8.433 22.897 1.00 74.50 308 LEU A N 1
ATOM 2533 C CA . LEU A 1 308 ? 16.290 -9.017 23.675 1.00 74.50 308 LEU A CA 1
ATOM 2534 C C . LEU A 1 308 ? 15.293 -7.970 24.184 1.00 74.50 308 LEU A C 1
ATOM 2536 O O . LEU A 1 308 ? 14.093 -8.138 24.005 1.00 74.50 308 LEU A O 1
ATOM 2540 N N . MET A 1 309 ? 15.766 -6.888 24.810 1.00 77.25 309 MET A N 1
ATOM 2541 C CA . MET A 1 309 ? 14.865 -5.888 25.400 1.00 77.25 309 MET A CA 1
ATOM 2542 C C . MET A 1 309 ? 13.990 -5.177 24.352 1.00 77.25 309 MET A C 1
ATOM 2544 O O . MET A 1 309 ? 12.778 -5.113 24.567 1.00 77.25 309 MET A O 1
ATOM 2548 N N . PRO A 1 310 ? 14.532 -4.711 23.206 1.00 81.31 310 PRO A N 1
ATOM 2549 C CA . PRO A 1 310 ? 13.708 -4.222 22.100 1.00 81.31 310 PRO A CA 1
ATOM 2550 C C . PRO A 1 310 ? 12.685 -5.251 21.602 1.00 81.31 310 PRO A C 1
ATOM 2552 O O . PRO A 1 310 ? 11.534 -4.897 21.361 1.00 81.31 310 PRO A O 1
ATOM 2555 N N . PHE A 1 311 ? 13.074 -6.526 21.493 1.00 78.19 311 PHE A N 1
ATOM 2556 C CA . PHE A 1 311 ? 12.181 -7.595 21.040 1.00 78.19 311 PHE A CA 1
ATOM 2557 C C . PHE A 1 311 ? 11.046 -7.889 22.033 1.00 78.19 311 PHE A C 1
ATOM 2559 O O . PHE A 1 311 ? 9.905 -8.099 21.625 1.00 78.19 311 PHE A O 1
ATOM 2566 N N . VAL A 1 312 ? 11.326 -7.852 23.337 1.00 76.31 312 VAL A N 1
ATOM 2567 C CA . VAL A 1 312 ? 10.312 -8.019 24.389 1.00 76.31 312 VAL A CA 1
ATOM 2568 C C . VAL A 1 312 ? 9.328 -6.849 24.396 1.00 76.31 312 VAL A C 1
ATOM 2570 O O . VAL A 1 312 ? 8.129 -7.080 24.513 1.00 76.31 312 VAL A O 1
ATOM 2573 N N . ILE A 1 313 ? 9.803 -5.609 24.217 1.00 79.50 313 ILE A N 1
ATOM 2574 C CA . ILE A 1 313 ? 8.925 -4.432 24.085 1.00 79.50 313 ILE A CA 1
ATOM 2575 C C . ILE A 1 313 ? 8.030 -4.572 22.852 1.00 79.50 313 ILE A C 1
ATOM 2577 O O . ILE A 1 313 ? 6.825 -4.372 22.945 1.00 79.50 313 ILE A O 1
ATOM 2581 N N . TYR A 1 314 ? 8.608 -4.968 21.718 1.00 78.50 314 TYR A N 1
ATOM 2582 C CA . TYR A 1 314 ? 7.864 -5.201 20.483 1.00 78.50 314 TYR A CA 1
ATOM 2583 C C . TYR A 1 314 ? 6.798 -6.296 20.642 1.00 78.50 314 TYR A C 1
ATOM 2585 O O . TYR A 1 314 ? 5.642 -6.095 20.282 1.00 78.50 314 TYR A O 1
ATOM 2593 N N . SER A 1 315 ? 7.161 -7.427 21.248 1.00 74.44 315 SER A N 1
ATOM 2594 C CA . SER A 1 315 ? 6.235 -8.539 21.498 1.00 74.44 315 SER A CA 1
ATOM 2595 C C . SER A 1 315 ? 5.124 -8.151 22.481 1.00 74.44 315 SER A C 1
ATOM 2597 O O . SER A 1 315 ? 3.984 -8.586 22.333 1.00 74.44 315 SER A O 1
ATOM 2599 N N . LYS A 1 316 ? 5.439 -7.302 23.469 1.00 75.88 316 LYS A N 1
ATOM 2600 C CA . LYS A 1 316 ? 4.466 -6.743 24.414 1.00 75.88 316 LYS A CA 1
ATOM 2601 C C . LYS A 1 316 ? 3.476 -5.809 23.718 1.00 75.88 316 LYS A C 1
ATOM 2603 O O . LYS A 1 316 ? 2.281 -5.970 23.924 1.00 75.88 316 LYS A O 1
ATOM 2608 N N . ASP A 1 317 ? 3.950 -4.907 22.861 1.00 75.94 317 ASP A N 1
ATOM 2609 C CA . ASP A 1 317 ? 3.096 -3.994 22.085 1.00 75.94 317 ASP A CA 1
ATOM 2610 C C . ASP A 1 317 ? 2.137 -4.759 21.153 1.00 75.94 317 ASP A C 1
ATOM 2612 O O . ASP A 1 317 ? 0.948 -4.448 21.091 1.00 75.94 317 ASP A O 1
ATOM 2616 N N . ILE A 1 318 ? 2.610 -5.827 20.493 1.00 71.44 318 ILE A N 1
ATOM 2617 C CA . ILE A 1 318 ? 1.748 -6.705 19.678 1.00 71.44 318 ILE A CA 1
ATOM 2618 C C . ILE A 1 318 ? 0.646 -7.339 20.530 1.00 71.44 318 ILE A C 1
ATOM 2620 O O . ILE A 1 318 ? -0.519 -7.353 20.129 1.00 71.44 318 ILE A O 1
ATOM 2624 N N . LEU A 1 319 ? 0.997 -7.858 21.705 1.00 70.94 319 LEU A N 1
ATOM 2625 C CA . LEU A 1 319 ? 0.049 -8.519 22.596 1.00 70.94 319 LEU A CA 1
ATOM 2626 C C . LEU A 1 319 ? -0.960 -7.533 23.214 1.00 70.94 319 LEU A C 1
ATOM 2628 O O . LEU A 1 319 ? -2.139 -7.860 23.340 1.00 70.94 319 LEU A O 1
ATOM 2632 N N . GLU A 1 320 ? -0.535 -6.311 23.540 1.00 71.19 320 GLU A N 1
ATOM 2633 C CA . GLU A 1 320 ? -1.415 -5.256 24.058 1.00 71.19 320 GLU A CA 1
ATOM 2634 C C . GLU A 1 320 ? -2.411 -4.759 22.999 1.00 71.19 320 GLU A C 1
ATOM 2636 O O . GLU A 1 320 ? -3.589 -4.564 23.312 1.00 71.19 320 GLU A O 1
ATOM 2641 N N . LYS A 1 321 ? -1.969 -4.610 21.742 1.00 68.56 321 LYS A N 1
ATOM 2642 C CA . LYS A 1 321 ? -2.821 -4.186 20.617 1.00 68.56 321 LYS A CA 1
ATOM 2643 C C . LYS A 1 321 ? -3.818 -5.254 20.188 1.00 68.56 321 LYS A C 1
ATOM 2645 O O . LYS A 1 321 ? -4.973 -4.944 19.918 1.00 68.56 321 LYS A O 1
ATOM 2650 N N . SER A 1 322 ? -3.379 -6.506 20.117 1.00 63.12 322 SER A N 1
ATOM 2651 C CA . SER A 1 322 ? -4.205 -7.609 19.617 1.00 63.12 322 SER A CA 1
ATOM 2652 C C . SER A 1 322 ? -5.146 -8.196 20.668 1.00 63.12 322 SER A C 1
ATOM 2654 O O . SER A 1 322 ? -6.154 -8.792 20.293 1.00 63.12 322 SER A O 1
ATOM 2656 N N . ARG A 1 323 ? -4.827 -8.065 21.970 1.00 58.19 323 ARG A N 1
ATOM 2657 C CA . ARG A 1 323 ? -5.547 -8.674 23.113 1.00 58.19 323 ARG A CA 1
ATOM 2658 C C . ARG A 1 323 ? -5.819 -10.184 22.972 1.00 58.19 323 ARG A C 1
ATOM 2660 O O . ARG A 1 323 ? -6.578 -10.746 23.757 1.00 58.19 323 ARG A O 1
ATOM 2667 N N . ASN A 1 324 ? -5.179 -10.845 22.007 1.00 63.50 324 ASN A N 1
ATOM 2668 C CA . ASN A 1 324 ? -5.406 -12.232 21.626 1.00 63.50 324 ASN A CA 1
ATOM 2669 C C . ASN A 1 324 ? -4.092 -13.007 21.727 1.00 63.50 324 ASN A C 1
ATOM 2671 O O . ASN A 1 324 ? -3.072 -12.616 21.166 1.00 63.50 324 ASN A O 1
ATOM 2675 N N . VAL A 1 325 ? -4.131 -14.155 22.409 1.00 57.34 325 VAL A N 1
ATOM 2676 C CA . VAL A 1 325 ? -2.968 -15.044 22.602 1.00 57.34 325 VAL A CA 1
ATOM 2677 C C . VAL A 1 325 ? -2.430 -15.578 21.268 1.00 57.34 325 VAL A C 1
ATOM 2679 O O . VAL A 1 325 ? -1.240 -15.859 21.151 1.00 57.34 325 VAL A O 1
ATOM 2682 N N . THR A 1 326 ? -3.295 -15.681 20.257 1.00 55.38 326 THR A N 1
ATOM 2683 C CA . THR A 1 326 ? -2.959 -16.144 18.905 1.00 55.38 326 THR A CA 1
ATOM 2684 C C . THR A 1 326 ? -2.109 -15.153 18.115 1.00 55.38 326 THR A C 1
ATOM 2686 O O . THR A 1 326 ? -1.448 -15.555 17.169 1.00 55.38 326 THR A O 1
ATOM 2689 N N . ALA A 1 327 ? -2.048 -13.878 18.511 1.00 55.59 327 ALA A N 1
ATOM 2690 C CA . ALA A 1 327 ? -1.176 -12.897 17.859 1.00 55.59 327 ALA A CA 1
ATOM 2691 C C . ALA A 1 327 ? 0.319 -13.112 18.165 1.00 55.59 327 ALA A C 1
ATOM 2693 O O . ALA A 1 327 ? 1.173 -12.550 17.485 1.00 55.59 327 ALA A O 1
ATOM 2694 N N . LEU A 1 328 ? 0.638 -13.912 19.191 1.00 59.12 328 LEU A N 1
ATOM 2695 C CA . LEU A 1 328 ? 1.993 -14.405 19.470 1.00 59.12 328 LEU A CA 1
ATOM 2696 C C . LEU A 1 328 ? 2.305 -15.715 18.743 1.00 59.12 328 LEU A C 1
ATOM 2698 O O . LEU A 1 328 ? 3.444 -16.183 18.823 1.00 59.12 328 LEU A O 1
ATOM 2702 N N . ASP A 1 329 ? 1.312 -16.353 18.115 1.00 59.84 329 ASP A N 1
ATOM 2703 C CA . ASP A 1 329 ? 1.570 -17.591 17.397 1.00 59.84 329 ASP A CA 1
ATOM 2704 C C . ASP A 1 329 ? 2.439 -17.290 16.173 1.00 59.84 329 ASP A C 1
ATOM 2706 O O . ASP A 1 329 ? 2.307 -16.272 15.499 1.00 59.84 329 ASP A O 1
ATOM 2710 N N . GLN A 1 330 ? 3.394 -18.185 15.941 1.00 61.72 330 GLN A N 1
ATOM 2711 C CA . GLN A 1 330 ? 4.579 -17.999 15.098 1.00 61.72 330 GLN A CA 1
ATOM 2712 C C . GLN A 1 330 ? 4.275 -17.964 13.590 1.00 61.72 330 GLN A C 1
ATOM 2714 O O . GLN A 1 330 ? 5.182 -18.131 12.777 1.00 61.72 330 GLN A O 1
ATOM 2719 N N . HIS A 1 331 ? 3.015 -17.767 13.208 1.00 60.97 331 HIS A N 1
ATOM 2720 C CA . HIS A 1 331 ? 2.539 -17.884 11.842 1.00 60.97 331 HIS A CA 1
ATOM 2721 C C . HIS A 1 331 ? 1.753 -16.637 11.457 1.00 60.97 331 HIS A C 1
ATOM 2723 O O . HIS A 1 331 ? 0.727 -16.323 12.060 1.00 60.97 331 HIS A O 1
ATOM 2729 N N . LEU A 1 332 ? 2.236 -15.942 10.425 1.00 70.56 332 LEU A N 1
ATOM 2730 C CA . LEU A 1 332 ? 1.418 -14.968 9.718 1.00 70.56 332 LEU A CA 1
ATOM 2731 C C . LEU A 1 332 ? 0.172 -15.669 9.161 1.00 70.56 332 LEU A C 1
ATOM 2733 O O . LEU A 1 332 ? 0.189 -16.863 8.859 1.00 70.56 332 LEU A O 1
ATOM 2737 N N . SER A 1 333 ? -0.914 -14.915 9.006 1.00 75.12 333 SER A N 1
ATOM 2738 C CA . SER A 1 333 ? -2.173 -15.403 8.430 1.00 75.12 333 SER A CA 1
ATOM 2739 C C . SER A 1 333 ? -2.065 -15.750 6.936 1.00 75.12 333 SER A C 1
ATOM 2741 O O . SER A 1 333 ? -3.009 -16.293 6.362 1.00 75.12 333 SER A O 1
ATOM 2743 N N . PHE A 1 334 ? -0.925 -15.450 6.311 1.00 82.56 334 PHE A N 1
ATOM 2744 C CA . PHE A 1 334 ? -0.629 -15.649 4.898 1.00 82.56 334 PHE A CA 1
ATOM 2745 C C . PHE A 1 334 ? 0.835 -16.079 4.699 1.00 82.56 334 PHE A C 1
ATOM 2747 O O . PHE A 1 334 ? 1.680 -15.881 5.573 1.00 82.56 334 PHE A O 1
ATOM 2754 N N . ASP A 1 335 ? 1.141 -16.657 3.535 1.00 85.19 335 ASP A N 1
ATOM 2755 C CA . ASP A 1 335 ? 2.504 -17.046 3.157 1.00 85.19 335 ASP A CA 1
ATOM 2756 C C . ASP A 1 335 ? 3.275 -15.850 2.574 1.00 85.19 335 ASP A C 1
ATOM 2758 O O . ASP A 1 335 ? 2.975 -15.364 1.481 1.00 85.19 335 ASP A O 1
ATOM 2762 N N . GLU A 1 336 ? 4.288 -15.376 3.302 1.00 85.69 336 GLU A N 1
ATOM 2763 C CA . GLU A 1 336 ? 5.122 -14.238 2.899 1.00 85.69 336 GLU A CA 1
ATOM 2764 C C . GLU A 1 336 ? 5.863 -14.474 1.587 1.00 85.69 336 GLU A C 1
ATOM 2766 O O . GLU A 1 336 ? 5.967 -13.568 0.758 1.00 85.69 336 GLU A O 1
ATOM 2771 N N . TYR A 1 337 ? 6.390 -15.686 1.397 1.00 86.31 337 TYR A N 1
ATOM 2772 C CA . TYR A 1 337 ? 7.201 -15.998 0.227 1.00 86.31 337 TYR A CA 1
ATOM 2773 C C . TYR A 1 337 ? 6.341 -15.926 -1.033 1.00 86.31 337 TYR A C 1
ATOM 2775 O O . TYR A 1 337 ? 6.730 -15.298 -2.016 1.00 86.31 337 TYR A O 1
ATOM 2783 N N . GLN A 1 338 ? 5.132 -16.490 -0.975 1.00 87.38 338 GLN A N 1
ATOM 2784 C CA . GLN A 1 338 ? 4.188 -16.448 -2.085 1.00 87.38 338 GLN A CA 1
ATOM 2785 C C . GLN A 1 338 ? 3.737 -15.016 -2.407 1.00 87.38 338 GLN A C 1
ATOM 2787 O O . GLN A 1 338 ? 3.676 -14.648 -3.581 1.00 87.38 338 GLN A O 1
ATOM 2792 N N . VAL A 1 339 ? 3.459 -14.198 -1.386 1.00 88.06 339 VAL A N 1
ATOM 2793 C CA . VAL A 1 339 ? 3.053 -12.796 -1.576 1.00 88.06 339 VAL A CA 1
ATOM 2794 C C . VAL A 1 339 ? 4.171 -11.995 -2.240 1.00 88.06 339 VAL A C 1
ATOM 2796 O O . VAL A 1 339 ? 3.918 -11.299 -3.221 1.00 88.06 339 VAL A O 1
ATOM 2799 N N . LEU A 1 340 ? 5.414 -12.107 -1.769 1.00 87.50 340 LEU A N 1
ATOM 2800 C CA . LEU A 1 340 ? 6.536 -11.380 -2.370 1.00 87.50 340 LEU A CA 1
ATOM 2801 C C . LEU A 1 340 ? 6.849 -11.876 -3.788 1.00 87.50 340 LEU A C 1
ATOM 2803 O O . LEU A 1 340 ? 7.160 -11.060 -4.652 1.00 87.50 340 LEU A O 1
ATOM 2807 N N . GLN A 1 341 ? 6.711 -13.181 -4.045 1.00 87.38 341 GLN A N 1
ATOM 2808 C CA . GLN A 1 341 ? 6.922 -13.766 -5.369 1.00 87.38 341 GLN A CA 1
ATOM 2809 C C . GLN A 1 341 ? 5.887 -13.271 -6.386 1.00 87.38 341 GLN A C 1
ATOM 2811 O O . GLN A 1 341 ? 6.251 -12.900 -7.498 1.00 87.38 341 GLN A O 1
ATOM 2816 N N . PHE A 1 342 ? 4.606 -13.217 -6.004 1.00 85.19 342 PHE A N 1
ATOM 2817 C CA . PHE A 1 342 ? 3.542 -12.693 -6.867 1.00 85.19 342 PHE A CA 1
ATOM 2818 C C . PHE A 1 342 ? 3.730 -11.199 -7.180 1.00 85.19 342 PHE A C 1
ATOM 2820 O O . PHE A 1 342 ? 3.413 -10.743 -8.273 1.00 85.19 342 PHE A O 1
ATOM 2827 N N . ASN A 1 343 ? 4.291 -10.441 -6.234 1.00 86.50 343 ASN A N 1
ATOM 2828 C CA . ASN A 1 343 ? 4.476 -8.992 -6.330 1.00 86.50 343 ASN A CA 1
ATOM 2829 C C . ASN A 1 343 ? 5.909 -8.574 -6.720 1.00 86.50 343 ASN A C 1
ATOM 2831 O O . ASN A 1 343 ? 6.295 -7.416 -6.528 1.00 86.50 343 ASN A O 1
ATOM 2835 N N . GLN A 1 344 ? 6.722 -9.487 -7.259 1.00 84.94 344 GLN A N 1
ATOM 2836 C CA . GLN A 1 344 ? 8.135 -9.231 -7.559 1.00 84.94 344 GLN A CA 1
ATOM 2837 C C . GLN A 1 344 ? 8.317 -8.075 -8.560 1.00 84.94 344 GLN A C 1
ATOM 2839 O O . GLN A 1 344 ? 9.185 -7.220 -8.367 1.00 84.94 344 GLN A O 1
ATOM 2844 N N . ASP A 1 345 ? 7.463 -7.996 -9.585 1.00 81.00 345 ASP A N 1
ATOM 2845 C CA . ASP A 1 345 ? 7.493 -6.921 -10.585 1.00 81.00 345 ASP A CA 1
ATOM 2846 C C . ASP A 1 345 ? 7.165 -5.547 -9.983 1.00 81.00 345 ASP A C 1
ATOM 2848 O O . ASP A 1 345 ? 7.801 -4.544 -10.322 1.00 81.00 345 ASP A O 1
ATOM 2852 N N . TYR A 1 346 ? 6.215 -5.496 -9.041 1.00 84.50 346 TYR A N 1
ATOM 2853 C CA . TYR A 1 346 ? 5.898 -4.274 -8.303 1.00 84.50 346 TYR A CA 1
ATOM 2854 C C . TYR A 1 346 ? 7.100 -3.807 -7.472 1.00 84.50 346 TYR A C 1
ATOM 2856 O O . TYR A 1 346 ? 7.495 -2.644 -7.561 1.00 84.50 346 TYR A O 1
ATOM 2864 N N . LEU A 1 347 ? 7.736 -4.713 -6.721 1.00 85.94 347 LEU A N 1
ATOM 2865 C CA . LEU A 1 347 ? 8.912 -4.386 -5.908 1.00 85.94 347 LEU A CA 1
ATOM 2866 C C . LEU A 1 347 ? 10.097 -3.918 -6.766 1.00 85.94 347 LEU A C 1
ATOM 2868 O O . LEU A 1 347 ? 10.809 -2.991 -6.371 1.00 85.94 347 LEU A O 1
ATOM 2872 N N . ARG A 1 348 ? 10.276 -4.503 -7.958 1.00 84.38 348 ARG A N 1
ATOM 2873 C CA .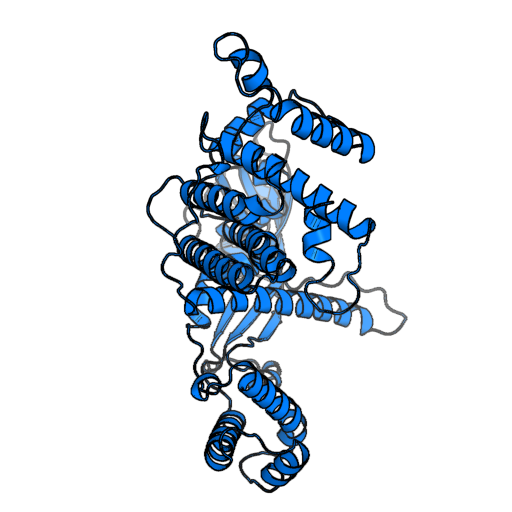 ARG A 1 348 ? 11.304 -4.102 -8.932 1.00 84.38 348 ARG A CA 1
ATOM 2874 C C . ARG A 1 348 ? 11.146 -2.631 -9.315 1.00 84.38 348 ARG A C 1
ATOM 2876 O O . ARG A 1 348 ? 12.098 -1.858 -9.205 1.00 84.38 348 ARG A O 1
ATOM 2883 N N . ARG A 1 349 ? 9.926 -2.222 -9.680 1.00 79.75 349 ARG A N 1
ATOM 2884 C CA . ARG A 1 349 ? 9.590 -0.823 -9.997 1.00 79.75 349 ARG A CA 1
ATOM 2885 C C . ARG A 1 349 ? 9.717 0.093 -8.787 1.00 79.75 349 ARG A C 1
ATOM 2887 O O . ARG A 1 349 ? 10.311 1.162 -8.884 1.00 79.75 349 ARG A O 1
ATOM 2894 N N . ALA A 1 350 ? 9.186 -0.335 -7.645 1.00 82.75 350 ALA A N 1
ATOM 2895 C CA . ALA A 1 350 ? 9.173 0.451 -6.417 1.00 82.75 350 ALA A CA 1
ATOM 2896 C C . ALA A 1 350 ? 10.582 0.821 -5.929 1.00 82.75 350 ALA A C 1
ATOM 2898 O O . ALA A 1 350 ? 10.758 1.893 -5.345 1.00 82.75 350 ALA A O 1
ATOM 2899 N N . LEU A 1 351 ? 11.560 -0.061 -6.158 1.00 81.94 351 LEU A N 1
ATOM 2900 C CA . LEU A 1 351 ? 12.962 0.145 -5.795 1.00 81.94 351 LEU A CA 1
ATOM 2901 C C . LEU A 1 351 ? 13.823 0.662 -6.947 1.00 81.94 351 LEU A C 1
ATOM 2903 O O . LEU A 1 351 ? 14.948 1.087 -6.697 1.00 81.94 351 LEU A O 1
ATOM 2907 N N . ASN A 1 352 ? 13.304 0.657 -8.176 1.00 80.38 352 ASN A N 1
ATOM 2908 C CA . ASN A 1 352 ? 14.057 0.956 -9.392 1.00 80.38 352 ASN A CA 1
ATOM 2909 C C . ASN A 1 352 ? 15.354 0.127 -9.485 1.00 80.38 352 ASN A C 1
ATOM 2911 O O . ASN A 1 352 ? 16.432 0.644 -9.775 1.00 80.38 352 ASN A O 1
ATOM 2915 N N . VAL A 1 353 ? 15.232 -1.158 -9.145 1.00 80.31 353 VAL A N 1
ATOM 2916 C CA . VAL A 1 353 ? 16.294 -2.170 -9.216 1.00 80.31 353 VAL A CA 1
ATOM 2917 C C . VAL A 1 353 ? 15.993 -3.055 -10.420 1.00 80.31 353 VAL A C 1
ATOM 2919 O O . VAL A 1 353 ? 14.835 -3.200 -10.795 1.00 80.31 353 VAL A O 1
ATOM 2922 N N . GLU A 1 354 ? 17.002 -3.647 -11.043 1.00 69.81 354 GLU A N 1
ATOM 2923 C CA . GLU A 1 354 ? 16.804 -4.418 -12.272 1.00 69.81 354 GLU A CA 1
ATOM 2924 C C . GLU A 1 354 ? 16.363 -5.855 -11.989 1.00 69.81 354 GLU A C 1
ATOM 2926 O O . GLU A 1 354 ? 15.435 -6.361 -12.622 1.00 69.81 354 GLU A O 1
ATOM 2931 N N . GLN A 1 355 ? 16.968 -6.489 -10.983 1.00 75.00 355 GLN A N 1
ATOM 2932 C CA . GLN A 1 355 ? 16.614 -7.841 -10.563 1.00 75.00 355 GLN A CA 1
ATOM 2933 C C . GLN A 1 355 ? 16.459 -7.943 -9.048 1.00 75.00 355 GLN A C 1
ATOM 2935 O O . GLN A 1 355 ? 17.253 -7.415 -8.264 1.00 75.00 355 GLN A O 1
ATOM 2940 N N . ILE A 1 356 ? 15.412 -8.663 -8.652 1.00 83.12 356 ILE A N 1
ATOM 2941 C CA . ILE A 1 356 ? 15.122 -9.004 -7.267 1.00 83.12 356 ILE A CA 1
ATOM 2942 C C . ILE A 1 356 ? 15.170 -10.520 -7.130 1.00 83.12 356 ILE A C 1
ATOM 2944 O O . ILE A 1 356 ? 14.370 -11.204 -7.755 1.00 83.12 356 ILE A O 1
ATOM 2948 N N . ASP A 1 357 ? 16.057 -11.030 -6.285 1.00 83.25 357 ASP A N 1
ATOM 2949 C CA . ASP A 1 357 ? 16.100 -12.440 -5.901 1.00 83.25 357 ASP A CA 1
ATOM 2950 C C . ASP A 1 357 ? 15.440 -12.607 -4.534 1.00 83.25 357 ASP A C 1
ATOM 2952 O O . ASP A 1 357 ? 15.895 -12.014 -3.555 1.00 83.25 357 ASP A O 1
ATOM 2956 N N . ILE A 1 358 ? 14.405 -13.439 -4.436 1.00 84.50 358 ILE A N 1
ATOM 2957 C CA . ILE A 1 358 ? 13.768 -13.768 -3.156 1.00 84.50 358 ILE A CA 1
ATOM 2958 C C . ILE A 1 358 ? 14.315 -15.118 -2.693 1.00 84.50 358 ILE A C 1
ATOM 2960 O O . ILE A 1 358 ? 14.125 -16.131 -3.364 1.00 84.50 358 ILE A O 1
ATOM 2964 N N . ARG A 1 359 ? 15.012 -15.133 -1.553 1.00 83.7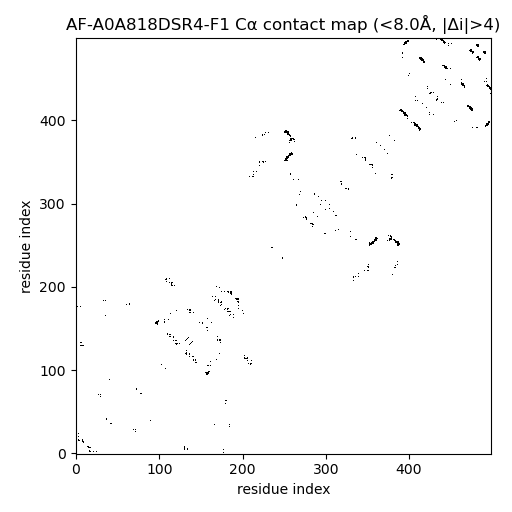5 359 ARG A N 1
ATOM 2965 C CA . ARG A 1 359 ? 15.624 -16.336 -0.972 1.00 83.75 359 ARG A CA 1
ATOM 2966 C C . ARG A 1 359 ? 15.057 -16.627 0.408 1.00 83.75 359 ARG A C 1
ATOM 2968 O O . ARG A 1 359 ? 14.805 -15.716 1.200 1.00 83.75 359 ARG A O 1
ATOM 2975 N N . LEU A 1 360 ? 14.897 -17.912 0.701 1.00 79.75 360 LEU A N 1
ATOM 2976 C CA . LEU A 1 360 ? 14.568 -18.372 2.042 1.00 79.75 360 LEU A CA 1
ATOM 2977 C C . LEU A 1 360 ? 15.852 -18.449 2.870 1.00 79.75 360 LEU A C 1
ATOM 2979 O O . LEU A 1 360 ? 16.922 -18.767 2.354 1.00 79.75 360 LEU A O 1
ATOM 2983 N N . THR A 1 361 ? 15.752 -18.164 4.166 1.00 71.38 361 THR A N 1
ATOM 2984 C CA . THR A 1 361 ? 16.901 -18.235 5.086 1.00 71.38 361 THR A CA 1
ATOM 2985 C C . THR A 1 361 ? 17.510 -19.633 5.214 1.00 71.38 361 THR A C 1
ATOM 2987 O O . THR A 1 361 ? 18.642 -19.753 5.671 1.00 71.38 361 THR A O 1
ATOM 2990 N N . ASP A 1 362 ? 16.774 -20.672 4.815 1.00 64.69 362 ASP A N 1
ATOM 2991 C CA . ASP A 1 362 ? 17.167 -22.077 4.961 1.00 64.69 362 ASP A CA 1
ATOM 2992 C C . ASP A 1 362 ? 18.129 -22.551 3.849 1.00 64.69 362 ASP A C 1
ATOM 2994 O O . ASP A 1 362 ? 18.740 -23.617 3.964 1.00 64.69 362 ASP A O 1
ATOM 2998 N N . ASP A 1 363 ? 18.296 -21.769 2.775 1.00 57.94 363 ASP A N 1
ATOM 2999 C CA . ASP A 1 363 ? 19.162 -22.125 1.652 1.00 57.94 363 ASP A CA 1
ATOM 3000 C C . ASP A 1 363 ? 20.640 -21.864 2.001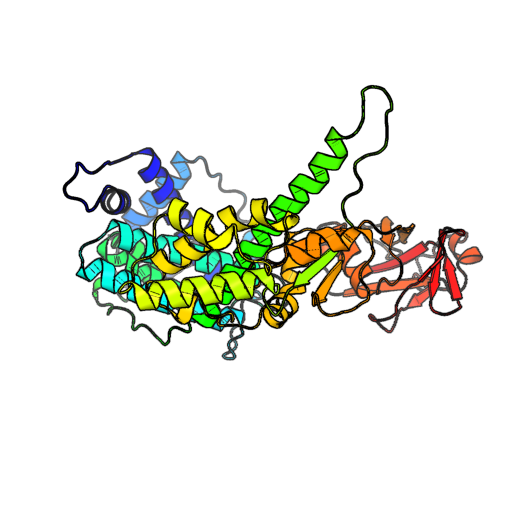 1.00 57.94 363 ASP A C 1
ATOM 3002 O O . ASP A 1 363 ? 21.082 -20.724 2.117 1.00 57.94 363 ASP A O 1
ATOM 3006 N N . ASN A 1 364 ? 21.436 -22.933 2.131 1.00 50.12 364 ASN A N 1
ATOM 3007 C CA . ASN A 1 364 ? 22.840 -22.955 2.596 1.00 50.12 364 ASN A CA 1
ATOM 3008 C C . ASN A 1 364 ? 23.882 -22.211 1.718 1.00 50.12 364 ASN A C 1
ATOM 3010 O O . ASN A 1 364 ? 25.083 -22.438 1.863 1.00 50.12 364 ASN A O 1
ATOM 3014 N N . ASN A 1 365 ? 23.466 -21.345 0.793 1.00 50.34 365 ASN A N 1
ATOM 3015 C CA . ASN A 1 365 ? 24.339 -20.679 -0.180 1.00 50.34 365 ASN A CA 1
ATOM 3016 C C . ASN A 1 365 ? 24.400 -19.164 0.082 1.00 50.34 365 ASN A C 1
ATOM 3018 O O . ASN A 1 365 ? 24.004 -18.341 -0.748 1.00 50.34 365 ASN A O 1
ATOM 3022 N N . ILE A 1 366 ? 24.832 -18.799 1.293 1.00 54.69 366 ILE A N 1
ATOM 3023 C CA . ILE A 1 366 ? 24.852 -17.411 1.762 1.00 54.69 366 ILE A CA 1
ATOM 3024 C C . ILE A 1 366 ? 26.297 -16.986 2.019 1.00 54.69 366 ILE A C 1
ATOM 3026 O O . ILE A 1 366 ? 27.012 -17.602 2.808 1.00 54.69 366 ILE A O 1
ATOM 3030 N N . ASP A 1 367 ? 26.723 -15.920 1.340 1.00 50.56 367 ASP A N 1
ATOM 3031 C CA . ASP A 1 367 ? 28.063 -15.347 1.453 1.00 50.56 367 ASP A CA 1
ATOM 3032 C C . ASP A 1 367 ? 28.393 -14.999 2.922 1.00 50.56 367 ASP A C 1
ATOM 3034 O O . ASP A 1 367 ? 27.555 -14.489 3.675 1.00 50.56 367 ASP A O 1
ATOM 3038 N N . ALA A 1 368 ? 29.634 -15.247 3.352 1.00 45.06 368 ALA A N 1
ATOM 3039 C CA . ALA A 1 368 ? 30.061 -15.140 4.755 1.00 45.06 368 ALA A CA 1
ATOM 3040 C C . ALA A 1 368 ? 29.865 -13.742 5.392 1.00 45.06 368 ALA A C 1
ATOM 3042 O O . ALA A 1 368 ? 29.773 -13.617 6.612 1.00 45.06 368 ALA A O 1
ATOM 3043 N N . THR A 1 369 ? 29.759 -12.684 4.584 1.00 49.59 369 THR A N 1
ATOM 3044 C CA . THR A 1 369 ? 29.490 -11.294 5.003 1.00 49.59 369 THR A CA 1
ATOM 3045 C C . THR A 1 369 ? 28.012 -11.004 5.277 1.00 49.59 369 THR A C 1
ATOM 3047 O O . THR A 1 369 ? 27.700 -10.037 5.969 1.00 49.59 369 THR A O 1
ATOM 3050 N N . THR A 1 370 ? 27.094 -11.828 4.765 1.00 53.16 370 THR A N 1
ATOM 3051 C CA . THR A 1 370 ? 25.641 -11.698 4.977 1.00 53.16 370 THR A CA 1
ATOM 3052 C C . THR A 1 370 ? 25.138 -12.415 6.235 1.00 53.16 370 THR A C 1
ATOM 3054 O O . THR A 1 370 ? 24.039 -12.112 6.695 1.00 53.16 370 THR A O 1
ATOM 3057 N N . LEU A 1 371 ? 25.955 -13.277 6.856 1.00 49.31 371 LEU A N 1
ATOM 3058 C CA . LEU A 1 371 ? 25.572 -14.092 8.018 1.00 49.31 371 LEU A CA 1
ATOM 3059 C C . LEU A 1 371 ? 25.137 -13.292 9.259 1.00 49.31 371 LEU A C 1
ATOM 3061 O O . LEU A 1 371 ? 24.241 -13.730 9.972 1.00 49.31 371 LEU A O 1
ATOM 3065 N N . SER A 1 372 ? 25.708 -12.110 9.521 1.00 52.38 372 SER A N 1
ATOM 3066 C CA . SER A 1 372 ? 25.360 -11.334 10.726 1.00 52.38 372 SER A CA 1
ATOM 3067 C C . SER A 1 372 ? 23.955 -10.727 10.688 1.00 52.38 372 SER A C 1
ATOM 3069 O O . SER A 1 372 ? 23.402 -10.419 11.740 1.00 52.38 372 SER A O 1
ATOM 3071 N N . ASN A 1 373 ? 23.399 -10.534 9.487 1.00 58.00 373 ASN A N 1
ATOM 3072 C CA . ASN A 1 373 ? 22.074 -9.945 9.286 1.00 58.00 373 ASN A CA 1
ATOM 3073 C C . ASN A 1 373 ? 20.983 -11.007 9.096 1.00 58.00 373 ASN A C 1
ATOM 3075 O O . ASN A 1 373 ? 19.811 -10.661 9.196 1.00 58.00 373 ASN A O 1
ATOM 3079 N N . LEU A 1 374 ? 21.343 -12.274 8.843 1.00 58.09 374 LEU A N 1
ATOM 3080 C CA . LEU A 1 374 ? 20.374 -13.371 8.716 1.00 58.09 374 LEU A CA 1
ATOM 3081 C C . LEU A 1 374 ? 19.632 -13.631 10.028 1.00 58.09 374 LEU A C 1
ATOM 3083 O O . LEU A 1 374 ? 18.436 -13.890 10.027 1.00 58.09 374 LEU A O 1
ATOM 3087 N N . GLU A 1 375 ? 20.334 -13.508 11.155 1.00 58.47 375 GLU A N 1
ATOM 3088 C CA . GLU A 1 375 ? 19.771 -13.736 12.492 1.00 58.47 375 GLU A CA 1
ATOM 3089 C C . GLU A 1 375 ? 18.810 -12.624 12.954 1.00 58.47 375 GLU A C 1
ATOM 3091 O O . GLU A 1 375 ? 18.108 -12.794 13.951 1.00 58.47 375 GLU A O 1
ATOM 3096 N N . ASP A 1 376 ? 18.784 -11.489 12.244 1.00 65.31 376 ASP A N 1
ATOM 3097 C CA . ASP A 1 376 ? 17.861 -10.371 12.483 1.00 65.31 376 ASP A CA 1
ATOM 3098 C C . ASP A 1 376 ? 16.592 -10.449 11.621 1.00 65.31 376 ASP A C 1
ATOM 3100 O O . ASP A 1 376 ? 15.708 -9.601 11.759 1.00 65.31 376 ASP A O 1
ATOM 3104 N N . ILE A 1 377 ? 16.488 -11.450 10.740 1.00 71.19 377 ILE A N 1
ATOM 3105 C CA . ILE A 1 377 ? 15.306 -11.667 9.908 1.00 71.19 377 ILE A CA 1
ATOM 3106 C C . ILE A 1 377 ? 14.247 -12.357 10.757 1.00 71.19 377 ILE A C 1
ATOM 3108 O O . ILE A 1 377 ? 14.480 -13.400 11.367 1.00 71.19 377 ILE A O 1
ATOM 3112 N N . ILE A 1 378 ? 13.071 -11.749 10.789 1.00 74.31 378 ILE A N 1
ATOM 3113 C CA . ILE A 1 378 ? 11.920 -12.220 11.545 1.00 74.31 378 ILE A CA 1
ATOM 3114 C C . ILE A 1 378 ? 10.750 -12.324 10.563 1.00 74.31 378 ILE A C 1
ATOM 3116 O O . ILE A 1 378 ? 10.636 -11.440 9.706 1.00 74.31 378 ILE A O 1
ATOM 3120 N N . PRO A 1 379 ? 9.871 -13.338 10.682 1.00 75.69 379 PRO A N 1
ATOM 3121 C CA . PRO A 1 379 ? 8.608 -13.341 9.952 1.00 75.69 379 PRO A CA 1
ATOM 3122 C C . PRO A 1 379 ? 7.869 -12.008 10.161 1.00 75.69 379 PRO A C 1
ATOM 3124 O O . PRO A 1 379 ? 7.784 -11.489 11.275 1.00 75.69 379 PRO A O 1
ATOM 3127 N N . GLY A 1 380 ? 7.394 -11.401 9.084 1.00 74.88 380 GLY A N 1
ATOM 3128 C CA . GLY A 1 380 ? 6.776 -10.075 9.053 1.00 74.88 380 GLY A CA 1
ATOM 3129 C C . GLY A 1 380 ? 7.751 -8.933 8.761 1.00 74.88 380 GLY A C 1
ATOM 3130 O O . GLY A 1 380 ? 7.315 -7.815 8.486 1.00 74.88 380 GLY A O 1
ATOM 3131 N N . LYS A 1 381 ? 9.067 -9.176 8.808 1.00 80.44 381 LYS A N 1
ATOM 3132 C CA . LYS A 1 381 ? 10.112 -8.161 8.586 1.00 80.44 381 LYS A CA 1
ATOM 3133 C C . LYS A 1 381 ? 11.247 -8.708 7.710 1.00 80.44 381 LYS A C 1
ATOM 3135 O O . LYS A 1 381 ? 12.335 -8.995 8.221 1.00 80.44 381 LYS A O 1
ATOM 3140 N N . PRO A 1 382 ? 11.026 -8.823 6.389 1.00 84.31 382 PRO A N 1
ATOM 3141 C CA . PRO A 1 382 ? 12.063 -9.234 5.454 1.00 84.31 382 PRO A CA 1
ATOM 3142 C C . PRO A 1 382 ? 13.192 -8.199 5.379 1.00 84.31 382 PRO A C 1
ATOM 3144 O O . PRO A 1 382 ? 12.994 -6.992 5.562 1.00 84.31 382 PRO A O 1
ATOM 3147 N N . ILE A 1 383 ? 14.402 -8.673 5.085 1.00 83.06 383 ILE A N 1
ATOM 3148 C CA . ILE A 1 383 ? 15.589 -7.825 4.930 1.00 83.06 383 ILE A CA 1
ATOM 3149 C C . ILE A 1 383 ? 16.050 -7.853 3.478 1.00 83.06 383 ILE A C 1
ATOM 3151 O O . ILE A 1 383 ? 16.216 -8.919 2.891 1.00 83.06 383 ILE A O 1
ATOM 3155 N N . VAL A 1 384 ? 16.318 -6.667 2.927 1.00 83.75 384 VAL A N 1
ATOM 3156 C CA . VAL A 1 384 ? 16.890 -6.504 1.585 1.00 83.75 384 VAL A CA 1
ATOM 3157 C C . VAL A 1 384 ? 18.362 -6.176 1.676 1.00 83.75 384 VAL A C 1
ATOM 3159 O O . VAL A 1 384 ? 18.772 -5.282 2.423 1.00 83.75 384 VAL A O 1
ATOM 3162 N N . HIS A 1 385 ? 19.144 -6.889 0.877 1.00 82.88 385 HIS A N 1
ATOM 3163 C CA . HIS A 1 385 ? 20.541 -6.602 0.629 1.00 82.88 385 HIS A CA 1
ATOM 3164 C C . HIS A 1 385 ? 20.730 -6.154 -0.819 1.00 82.88 385 HIS A C 1
ATOM 3166 O O . HIS A 1 385 ? 20.390 -6.878 -1.751 1.00 82.88 385 HIS A O 1
ATOM 3172 N N . PHE A 1 386 ? 21.293 -4.964 -1.000 1.00 82.12 386 PHE A N 1
ATOM 3173 C CA . PHE A 1 386 ? 21.572 -4.409 -2.317 1.00 82.12 386 PHE A CA 1
ATOM 3174 C C . PHE A 1 386 ? 22.954 -4.842 -2.803 1.00 82.12 386 PHE A C 1
ATOM 3176 O O . PHE A 1 386 ? 23.946 -4.703 -2.083 1.00 82.12 386 PHE A O 1
ATOM 3183 N N . ARG A 1 387 ? 23.010 -5.346 -4.035 1.00 78.81 387 ARG A N 1
ATOM 3184 C CA . ARG A 1 387 ? 24.217 -5.796 -4.728 1.00 78.81 387 ARG A CA 1
ATOM 3185 C C . ARG A 1 387 ? 24.410 -4.956 -5.990 1.00 78.81 387 ARG A C 1
ATOM 3187 O O . ARG A 1 387 ? 23.449 -4.529 -6.630 1.00 78.81 387 ARG A O 1
ATOM 3194 N N . HIS A 1 388 ? 25.665 -4.702 -6.335 1.00 74.56 388 HIS A N 1
ATOM 3195 C CA . HIS A 1 388 ? 26.024 -4.094 -7.608 1.00 74.56 388 HIS A CA 1
ATOM 3196 C C . HIS A 1 388 ? 26.835 -5.113 -8.400 1.00 74.56 388 HIS A C 1
ATOM 3198 O O . HIS A 1 388 ? 27.919 -5.506 -7.968 1.00 74.56 388 HIS A O 1
ATOM 3204 N N . GLU A 1 389 ? 26.286 -5.557 -9.523 1.00 70.56 389 GLU A N 1
ATOM 3205 C CA . GLU A 1 389 ? 26.974 -6.460 -10.442 1.00 70.56 389 GLU A CA 1
ATOM 3206 C C . GLU A 1 389 ? 27.726 -5.677 -11.517 1.00 70.56 389 GLU A C 1
ATOM 3208 O O . GLU A 1 389 ? 27.292 -4.605 -11.943 1.00 70.56 389 GLU A O 1
ATOM 3213 N N . ALA A 1 390 ? 28.870 -6.216 -11.946 1.00 66.56 390 ALA A N 1
ATOM 3214 C CA . ALA A 1 390 ? 29.634 -5.639 -13.042 1.00 66.56 390 ALA A CA 1
ATOM 3215 C C . ALA A 1 390 ? 28.798 -5.694 -14.330 1.00 66.56 390 ALA A C 1
ATOM 3217 O O . ALA A 1 390 ? 28.283 -6.749 -14.694 1.00 66.56 390 ALA A O 1
ATOM 3218 N N . SER A 1 391 ? 28.674 -4.555 -15.008 1.00 72.00 391 SER A N 1
ATOM 3219 C CA . SER A 1 391 ? 27.918 -4.428 -16.255 1.00 72.00 391 SER A CA 1
ATOM 3220 C C . SER A 1 391 ? 28.813 -3.964 -17.399 1.00 72.00 391 SER A C 1
ATOM 3222 O O . SER A 1 391 ? 29.793 -3.245 -17.188 1.00 72.00 391 SER A O 1
ATOM 3224 N N . ILE A 1 392 ? 28.465 -4.378 -18.616 1.00 74.88 392 ILE A N 1
ATOM 3225 C CA . ILE A 1 392 ? 29.060 -3.881 -19.858 1.00 74.88 392 ILE A CA 1
ATOM 3226 C C . ILE A 1 392 ? 28.055 -2.967 -20.542 1.00 74.88 392 ILE A C 1
ATOM 3228 O O . ILE A 1 392 ? 26.905 -3.341 -20.749 1.00 74.88 392 ILE A O 1
ATOM 3232 N N . THR A 1 393 ? 28.489 -1.771 -20.929 1.00 76.50 393 THR A N 1
ATOM 3233 C CA . THR A 1 393 ? 27.656 -0.851 -21.708 1.00 76.50 393 THR A CA 1
ATOM 3234 C C . THR A 1 393 ? 27.626 -1.268 -23.174 1.00 76.50 393 THR A C 1
ATOM 3236 O O . THR A 1 393 ? 28.631 -1.116 -23.872 1.00 76.50 393 THR A O 1
ATOM 3239 N N . ILE A 1 394 ? 26.458 -1.712 -23.639 1.00 79.75 394 ILE A N 1
ATOM 3240 C CA . ILE A 1 394 ? 26.181 -2.055 -25.036 1.00 79.75 394 ILE A CA 1
ATOM 3241 C C . ILE A 1 394 ? 25.531 -0.907 -25.770 1.00 79.75 394 ILE A C 1
ATOM 3243 O O . ILE A 1 394 ? 24.704 -0.167 -25.234 1.00 79.75 394 ILE A O 1
ATOM 3247 N N . ARG A 1 395 ? 25.915 -0.781 -27.037 1.00 81.50 395 ARG A N 1
ATOM 3248 C CA . ARG A 1 395 ? 25.354 0.191 -27.963 1.00 81.50 395 ARG A CA 1
ATOM 3249 C C . ARG A 1 395 ? 24.228 -0.449 -28.771 1.00 81.50 395 ARG A C 1
ATOM 3251 O O . ARG A 1 395 ? 24.461 -1.367 -29.550 1.00 81.50 395 ARG A O 1
ATOM 3258 N N . LEU A 1 396 ? 23.019 0.066 -28.606 1.00 80.31 396 LEU A N 1
ATOM 3259 C CA . LEU A 1 396 ? 21.816 -0.312 -29.340 1.00 80.31 396 LEU A CA 1
ATOM 3260 C C . LEU A 1 396 ? 21.554 0.710 -30.440 1.00 80.31 396 LEU A C 1
ATOM 3262 O O . LEU A 1 396 ? 21.300 1.877 -30.153 1.00 80.31 396 LEU A O 1
ATOM 3266 N N . ILE A 1 397 ? 21.615 0.281 -31.696 1.00 82.38 397 ILE A N 1
ATOM 3267 C CA . ILE A 1 397 ? 21.444 1.152 -32.864 1.00 82.38 397 ILE A CA 1
ATOM 3268 C C . ILE A 1 397 ? 20.100 0.854 -33.522 1.00 82.38 397 ILE A C 1
ATOM 3270 O O . ILE A 1 397 ? 19.756 -0.306 -33.728 1.00 82.38 397 ILE A O 1
ATOM 3274 N N . ASN A 1 398 ? 19.361 1.888 -33.911 1.00 81.06 398 ASN A N 1
ATOM 3275 C CA . ASN A 1 398 ? 18.203 1.726 -34.781 1.00 81.06 398 ASN A CA 1
ATOM 3276 C C . ASN A 1 398 ? 18.612 1.940 -36.238 1.00 81.06 398 ASN A C 1
ATOM 3278 O O . ASN A 1 398 ? 19.252 2.936 -36.580 1.00 81.06 398 ASN A O 1
ATOM 3282 N N . ARG A 1 399 ? 18.226 1.007 -37.109 1.00 76.56 399 ARG A N 1
ATOM 3283 C CA . ARG A 1 399 ? 18.460 1.094 -38.559 1.00 76.56 399 ARG A CA 1
ATOM 3284 C C . ARG A 1 399 ? 17.181 1.354 -39.358 1.00 76.56 399 ARG A C 1
ATOM 3286 O O . ARG A 1 399 ? 17.217 1.302 -40.586 1.00 76.56 399 ARG A O 1
ATOM 3293 N N . GLN A 1 400 ? 16.062 1.640 -38.695 1.00 74.06 400 GLN A N 1
ATOM 3294 C CA . GLN A 1 400 ? 14.810 1.977 -39.363 1.00 74.06 400 GLN A CA 1
ATOM 3295 C C . GLN A 1 400 ? 14.908 3.342 -40.054 1.00 74.06 400 GLN A C 1
ATOM 3297 O O . GLN A 1 400 ? 15.269 4.336 -39.417 1.00 74.06 400 GLN A O 1
ATOM 3302 N N . PRO A 1 401 ? 14.575 3.424 -41.353 1.00 71.81 401 PRO A N 1
ATOM 3303 C CA . PRO A 1 401 ? 14.523 4.702 -42.037 1.00 71.81 401 PRO A CA 1
ATOM 3304 C C . PRO A 1 401 ? 13.410 5.569 -41.433 1.00 71.81 401 PRO A C 1
ATOM 3306 O O . PRO A 1 401 ? 12.329 5.075 -41.124 1.00 71.81 401 PRO A O 1
ATOM 3309 N N . TYR A 1 402 ? 13.679 6.869 -41.291 1.00 71.81 402 TYR A N 1
ATOM 3310 C CA . TYR A 1 402 ? 12.733 7.880 -40.792 1.00 71.81 402 TYR A CA 1
ATOM 3311 C C . TYR A 1 402 ? 12.309 7.752 -39.314 1.00 71.81 402 TYR A C 1
ATOM 3313 O O . TYR A 1 402 ? 11.393 8.455 -38.892 1.00 71.81 402 TYR A O 1
ATOM 3321 N N . ALA A 1 403 ? 12.989 6.930 -38.507 1.00 72.06 403 ALA A N 1
ATOM 3322 C CA . ALA A 1 403 ? 12.780 6.880 -37.059 1.00 72.06 403 ALA A CA 1
ATOM 3323 C C . ALA A 1 403 ? 13.724 7.863 -36.322 1.00 72.06 403 ALA A C 1
ATOM 3325 O O . ALA A 1 403 ? 14.918 7.890 -36.625 1.00 72.06 403 ALA A O 1
ATOM 3326 N N . PRO A 1 404 ? 13.240 8.653 -35.342 1.00 67.56 404 PRO A N 1
ATOM 3327 C CA . PRO A 1 404 ? 14.051 9.654 -34.634 1.00 67.56 404 PRO A CA 1
ATOM 3328 C C . PRO A 1 404 ? 15.012 9.069 -33.579 1.00 67.56 404 PRO A C 1
ATOM 3330 O O . PRO A 1 404 ? 15.903 9.770 -33.103 1.00 67.56 404 PRO A O 1
ATOM 3333 N N . ASN A 1 405 ? 14.861 7.792 -33.212 1.00 71.44 405 ASN A N 1
ATOM 3334 C CA . ASN A 1 405 ? 15.645 7.152 -32.153 1.00 71.44 405 ASN A CA 1
ATOM 3335 C C . ASN A 1 405 ? 16.845 6.411 -32.747 1.00 71.44 405 ASN A C 1
ATOM 3337 O O . ASN A 1 405 ? 16.697 5.260 -33.131 1.00 71.44 405 ASN A O 1
ATOM 3341 N N . PHE A 1 406 ? 18.019 7.043 -32.826 1.00 71.19 406 PHE A N 1
ATOM 3342 C CA . PHE A 1 406 ? 19.173 6.489 -33.554 1.00 71.19 406 PHE A CA 1
ATOM 3343 C C . PHE A 1 406 ? 20.058 5.535 -32.737 1.00 71.19 406 PHE A C 1
ATOM 3345 O O . PHE A 1 406 ? 20.422 4.470 -33.232 1.00 71.19 406 PHE A O 1
ATOM 3352 N N . GLU A 1 407 ? 20.420 5.894 -31.502 1.00 79.00 407 GLU A N 1
ATOM 3353 C CA . GLU A 1 407 ? 21.377 5.130 -30.688 1.00 79.00 407 GLU A CA 1
ATOM 3354 C C . GLU A 1 407 ? 21.063 5.250 -29.190 1.00 79.00 407 GLU A C 1
ATOM 3356 O O . GLU A 1 407 ? 20.761 6.339 -28.706 1.00 79.00 407 GLU A O 1
ATOM 3361 N N . TRP A 1 408 ? 21.188 4.139 -28.460 1.00 79.31 408 TRP A N 1
ATOM 3362 C CA . TRP A 1 408 ? 21.117 4.073 -27.000 1.00 79.31 408 TRP A CA 1
ATOM 3363 C C . TRP A 1 408 ? 22.303 3.299 -26.433 1.00 79.31 408 TRP A C 1
ATOM 3365 O O . TRP A 1 408 ? 22.729 2.298 -27.002 1.00 79.31 408 TRP A O 1
ATOM 3375 N N . SER A 1 409 ? 22.820 3.734 -25.287 1.00 77.56 409 SER A N 1
ATOM 3376 C CA . SER A 1 409 ? 23.847 3.009 -24.535 1.00 77.56 409 SER A CA 1
ATOM 3377 C C . SER A 1 409 ? 23.231 2.422 -23.270 1.00 77.56 409 SER A C 1
ATOM 3379 O O . SER A 1 409 ? 22.814 3.181 -22.393 1.00 77.56 409 SER A O 1
ATOM 3381 N N . ILE A 1 410 ? 23.169 1.096 -23.174 1.00 75.88 410 ILE A N 1
ATOM 3382 C CA . ILE A 1 410 ? 22.497 0.390 -22.081 1.00 75.88 410 ILE A CA 1
ATOM 3383 C C . ILE A 1 410 ? 23.489 -0.552 -21.388 1.00 75.88 410 ILE A C 1
ATOM 3385 O O . ILE A 1 410 ? 24.153 -1.326 -22.078 1.00 75.88 410 ILE A O 1
ATOM 3389 N N . PRO A 1 411 ? 23.611 -0.520 -20.048 1.00 75.25 411 PRO A N 1
ATOM 3390 C CA . PRO A 1 411 ? 24.382 -1.522 -19.323 1.00 75.25 411 PRO A CA 1
ATOM 3391 C C . PRO A 1 411 ? 23.663 -2.876 -19.388 1.00 75.25 411 PRO A C 1
ATOM 3393 O O . PRO A 1 411 ? 22.464 -2.949 -19.138 1.00 75.25 411 PRO A O 1
ATOM 3396 N N . VAL A 1 412 ? 24.379 -3.945 -19.723 1.00 75.25 412 VAL A N 1
ATOM 3397 C CA . VAL A 1 412 ? 23.913 -5.338 -19.632 1.00 75.25 412 VAL A CA 1
ATOM 3398 C C . VAL A 1 412 ? 24.746 -6.062 -18.592 1.00 75.25 412 VAL A C 1
ATOM 3400 O O . VAL A 1 412 ? 25.920 -5.736 -18.391 1.00 75.25 412 VAL A O 1
ATOM 3403 N N . MET A 1 413 ? 24.114 -7.003 -17.900 1.00 70.25 413 MET A N 1
ATOM 3404 C CA . MET A 1 413 ? 24.671 -7.777 -16.792 1.00 70.25 413 MET A CA 1
ATOM 3405 C C . MET A 1 413 ? 24.753 -9.260 -17.154 1.00 70.25 413 MET A C 1
ATOM 3407 O O . MET A 1 413 ? 24.180 -9.715 -18.146 1.00 70.25 413 MET A O 1
ATOM 3411 N N . ASN A 1 414 ? 25.549 -10.010 -16.393 1.00 66.25 414 ASN A N 1
ATOM 3412 C CA . ASN A 1 414 ? 25.818 -11.404 -16.712 1.00 66.25 414 ASN A CA 1
ATOM 3413 C C . ASN A 1 414 ? 24.575 -12.254 -16.425 1.00 66.25 414 ASN A C 1
ATOM 3415 O O . ASN A 1 414 ? 24.116 -12.304 -15.288 1.00 66.25 414 ASN A O 1
ATOM 3419 N N . GLY A 1 415 ? 24.046 -12.937 -17.436 1.00 69.25 415 GLY A N 1
ATOM 3420 C CA . GLY A 1 415 ? 22.813 -13.710 -17.307 1.00 69.25 415 GLY A CA 1
ATOM 3421 C C . GLY A 1 415 ? 21.534 -12.929 -17.632 1.00 69.25 415 GLY A C 1
ATOM 3422 O O . GLY A 1 415 ? 20.440 -13.405 -17.323 1.00 69.25 415 GLY A O 1
ATOM 3423 N N . ASP A 1 416 ? 21.641 -11.747 -18.245 1.00 72.75 416 ASP A N 1
ATOM 3424 C CA . ASP A 1 416 ? 20.477 -10.981 -18.695 1.00 72.75 416 ASP A CA 1
ATOM 3425 C C . ASP A 1 416 ? 19.718 -11.699 -19.819 1.00 72.75 416 ASP A C 1
ATOM 3427 O O . ASP A 1 416 ? 20.312 -12.238 -20.753 1.00 72.75 416 ASP A O 1
ATOM 3431 N N . THR A 1 417 ? 18.385 -11.656 -19.752 1.00 76.94 417 THR A N 1
ATOM 3432 C CA . THR A 1 417 ? 17.510 -12.092 -20.843 1.00 76.94 417 THR A CA 1
ATOM 3433 C C . THR A 1 417 ? 17.170 -10.941 -21.780 1.00 76.94 417 THR A C 1
ATOM 3435 O O . THR A 1 417 ? 17.238 -9.759 -21.434 1.00 76.94 417 THR A O 1
ATOM 3438 N N . ILE A 1 418 ? 16.739 -11.288 -22.983 1.00 72.88 418 ILE A N 1
ATOM 3439 C CA . ILE A 1 418 ? 16.402 -10.331 -24.040 1.00 72.88 418 ILE A CA 1
ATOM 3440 C C . ILE A 1 418 ? 15.183 -9.486 -23.659 1.00 72.88 418 ILE A C 1
ATOM 3442 O O . ILE A 1 418 ? 15.168 -8.284 -23.918 1.00 72.88 418 ILE A O 1
ATOM 3446 N N . GLU A 1 419 ? 14.210 -10.068 -22.949 1.00 74.06 419 GLU A N 1
ATOM 3447 C CA . GLU A 1 419 ? 13.086 -9.316 -22.363 1.00 74.06 419 GLU A CA 1
ATOM 3448 C C . GLU A 1 419 ? 13.550 -8.227 -21.403 1.00 74.06 419 GLU A C 1
ATOM 3450 O O . GLU A 1 419 ? 12.970 -7.143 -21.363 1.00 74.06 419 GLU A O 1
ATOM 3455 N N . ARG A 1 420 ? 14.616 -8.482 -20.638 1.00 72.50 420 ARG A N 1
ATOM 3456 C CA . ARG A 1 420 ? 15.154 -7.498 -19.695 1.00 72.50 420 ARG A CA 1
ATOM 3457 C C . ARG A 1 420 ? 15.838 -6.359 -20.425 1.00 72.50 420 ARG A C 1
ATOM 3459 O O . ARG A 1 420 ? 15.652 -5.210 -20.041 1.00 72.50 420 ARG A O 1
ATOM 346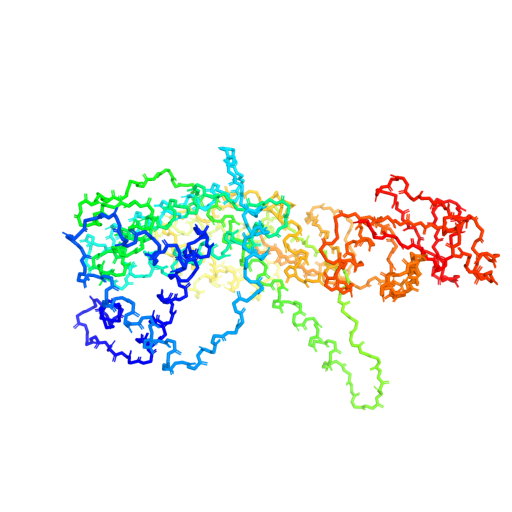6 N N . ILE A 1 421 ? 16.563 -6.652 -21.502 1.00 76.62 421 ILE A N 1
ATOM 3467 C CA . ILE A 1 421 ? 17.161 -5.617 -22.353 1.00 76.62 421 ILE A CA 1
ATOM 3468 C C . ILE A 1 421 ? 16.064 -4.791 -23.035 1.00 76.62 421 ILE A C 1
ATOM 3470 O O . ILE A 1 421 ? 16.164 -3.566 -23.074 1.00 76.62 421 ILE A O 1
ATOM 3474 N N . GLU A 1 422 ? 14.990 -5.430 -23.508 1.00 75.50 422 GLU A N 1
ATOM 3475 C CA . GLU A 1 422 ? 13.805 -4.746 -24.038 1.00 75.50 422 GLU A CA 1
ATOM 3476 C C . GLU A 1 422 ? 13.182 -3.820 -22.980 1.00 75.50 422 GLU A C 1
ATOM 3478 O O . GLU A 1 422 ? 12.916 -2.649 -23.255 1.00 75.50 422 GLU A O 1
ATOM 3483 N N . LEU A 1 423 ? 12.998 -4.306 -21.751 1.00 73.62 423 LEU A N 1
ATOM 3484 C CA . LEU A 1 423 ? 12.444 -3.529 -20.643 1.00 73.62 423 LEU A CA 1
ATOM 3485 C C . LEU A 1 423 ? 13.360 -2.352 -20.268 1.00 73.62 423 LEU A C 1
ATOM 3487 O O . LEU A 1 423 ? 12.883 -1.227 -20.106 1.00 73.62 423 LEU A O 1
ATOM 3491 N N . ARG A 1 424 ? 14.678 -2.568 -20.219 1.00 73.75 424 ARG A N 1
ATOM 3492 C CA . ARG A 1 424 ? 15.685 -1.528 -19.949 1.00 73.75 424 ARG A CA 1
ATOM 3493 C C . ARG A 1 424 ? 15.687 -0.472 -21.064 1.00 73.75 424 ARG A C 1
ATOM 3495 O O . ARG A 1 424 ? 15.736 0.725 -20.779 1.00 73.75 424 ARG A O 1
ATOM 3502 N N . LEU A 1 425 ? 15.520 -0.886 -22.323 1.00 75.56 425 LEU A N 1
ATOM 3503 C CA . LEU A 1 425 ? 15.348 0.020 -23.464 1.00 75.56 425 LEU A CA 1
ATOM 3504 C C . LEU A 1 425 ? 14.039 0.818 -23.379 1.00 75.56 425 LEU A C 1
ATOM 3506 O O . LEU A 1 425 ? 14.043 2.006 -23.685 1.00 75.56 425 LEU A O 1
ATOM 3510 N N . ARG A 1 426 ? 12.937 0.221 -22.909 1.00 74.44 426 ARG A N 1
ATOM 3511 C CA . ARG A 1 426 ? 11.673 0.944 -22.668 1.00 74.44 426 ARG A CA 1
ATOM 3512 C C . ARG A 1 426 ? 11.805 1.966 -21.534 1.00 74.44 426 ARG A C 1
ATOM 3514 O O . ARG A 1 426 ? 11.282 3.071 -21.650 1.00 74.44 426 ARG A O 1
ATOM 3521 N N . GLN A 1 427 ? 12.513 1.635 -20.453 1.00 69.12 427 GLN A N 1
ATOM 3522 C CA . GLN A 1 427 ? 12.706 2.540 -19.312 1.00 69.12 427 GLN A CA 1
ATOM 3523 C C . GLN A 1 427 ? 13.577 3.752 -19.663 1.00 69.12 427 GLN A C 1
ATOM 3525 O O . GLN A 1 427 ? 13.199 4.893 -19.371 1.00 69.12 427 GLN A O 1
ATOM 3530 N N . HIS A 1 428 ? 14.723 3.506 -20.303 1.00 66.81 428 HIS A N 1
ATOM 3531 C CA . HIS A 1 428 ? 15.684 4.546 -20.680 1.00 66.81 428 HIS A CA 1
ATOM 3532 C C . HIS A 1 428 ? 15.328 5.270 -21.984 1.00 66.81 428 HIS A C 1
ATOM 3534 O O . HIS A 1 428 ? 15.815 6.376 -22.209 1.00 66.81 428 HIS A O 1
ATOM 3540 N N . GLY A 1 429 ? 14.490 4.662 -22.823 1.00 60.75 429 GLY A N 1
ATOM 3541 C CA . GLY A 1 429 ? 14.053 5.213 -24.095 1.00 60.75 429 GLY A CA 1
ATOM 3542 C C . GLY A 1 429 ? 13.077 6.383 -23.966 1.00 60.75 429 GLY A C 1
ATOM 3543 O O . GLY A 1 429 ? 12.432 6.597 -22.935 1.00 60.75 429 GLY A O 1
ATOM 3544 N N . ASP A 1 430 ? 12.961 7.132 -25.061 1.00 63.25 430 ASP A N 1
ATOM 3545 C CA . ASP A 1 430 ? 12.042 8.261 -25.195 1.00 63.25 430 ASP A CA 1
ATOM 3546 C C . ASP A 1 430 ? 10.561 7.821 -25.118 1.00 63.25 430 ASP A C 1
ATOM 3548 O O . ASP A 1 430 ? 10.235 6.634 -25.229 1.00 63.25 430 ASP A O 1
ATOM 3552 N N . ARG A 1 431 ? 9.630 8.773 -24.965 1.00 58.84 431 ARG A N 1
ATOM 3553 C CA . ARG A 1 431 ? 8.181 8.521 -24.802 1.00 58.84 431 ARG A CA 1
ATOM 3554 C C . ARG A 1 431 ? 7.606 7.587 -25.879 1.00 58.84 431 ARG A C 1
ATOM 3556 O O . ARG A 1 431 ? 6.723 6.792 -25.578 1.00 58.84 431 ARG A O 1
ATOM 3563 N N . GLN A 1 432 ? 8.143 7.630 -27.100 1.00 59.94 432 GLN A N 1
ATOM 3564 C CA . GLN A 1 432 ? 7.737 6.763 -28.215 1.00 59.94 432 GLN A CA 1
ATOM 3565 C C . GLN A 1 432 ? 8.118 5.283 -28.022 1.00 59.94 432 GLN A C 1
ATOM 3567 O O . GLN A 1 432 ? 7.361 4.406 -28.424 1.00 59.94 432 GLN A O 1
ATOM 3572 N N . LEU A 1 433 ? 9.248 4.986 -27.369 1.00 62.50 433 LEU A N 1
ATOM 3573 C CA . LEU A 1 433 ? 9.665 3.610 -27.062 1.00 62.50 433 LEU A CA 1
ATOM 3574 C C . LEU A 1 433 ? 8.811 3.000 -25.948 1.00 62.50 433 LEU A C 1
ATOM 3576 O O . LEU A 1 433 ? 8.479 1.817 -26.003 1.00 62.50 433 LEU A O 1
ATOM 3580 N N . ARG A 1 434 ? 8.385 3.822 -24.981 1.00 57.84 434 ARG A N 1
ATOM 3581 C CA . ARG A 1 434 ? 7.485 3.410 -23.889 1.00 57.84 434 ARG A CA 1
ATOM 3582 C C . ARG A 1 434 ? 6.103 2.990 -24.385 1.00 57.84 434 ARG A C 1
ATOM 3584 O O . ARG A 1 434 ? 5.512 2.082 -23.814 1.00 57.84 434 ARG A O 1
ATOM 3591 N N . SER A 1 435 ? 5.610 3.637 -25.440 1.00 54.69 435 SER A N 1
ATOM 3592 C CA . SER A 1 435 ? 4.290 3.377 -26.031 1.00 54.69 435 SER A CA 1
ATOM 3593 C C . SER A 1 435 ? 4.290 2.305 -27.126 1.00 54.69 435 SER A C 1
ATOM 3595 O O . SER A 1 435 ? 3.221 1.944 -27.611 1.00 54.69 435 SER A O 1
ATOM 3597 N N . SER A 1 436 ? 5.458 1.807 -27.539 1.00 60.56 436 SER A N 1
ATOM 3598 C CA . SER A 1 436 ? 5.554 0.807 -28.606 1.00 60.56 436 SER A CA 1
ATOM 3599 C C . SER A 1 436 ? 5.150 -0.591 -28.126 1.00 60.56 436 SER A C 1
ATOM 3601 O O . SER A 1 436 ? 5.538 -1.044 -27.044 1.00 60.56 436 SER A O 1
ATOM 3603 N N . ASN A 1 437 ? 4.356 -1.293 -28.939 1.00 57.94 437 ASN A N 1
ATOM 3604 C CA . ASN A 1 437 ? 3.835 -2.613 -28.578 1.00 57.94 437 ASN A CA 1
ATOM 3605 C C . ASN A 1 437 ? 4.850 -3.731 -28.843 1.00 57.94 437 ASN A C 1
ATOM 3607 O O . ASN A 1 437 ? 4.818 -4.745 -28.143 1.00 57.94 437 ASN A O 1
ATOM 3611 N N . LYS A 1 438 ? 5.766 -3.559 -29.806 1.00 72.25 438 LYS A N 1
ATOM 3612 C CA . LYS A 1 438 ? 6.773 -4.571 -30.148 1.00 72.25 438 LYS A CA 1
ATOM 3613 C C . LYS A 1 438 ? 8.130 -3.939 -30.442 1.00 72.25 438 LYS A C 1
ATOM 3615 O O . LYS A 1 438 ? 8.288 -3.187 -31.398 1.00 72.25 438 LYS A O 1
ATOM 3620 N N . ILE A 1 439 ? 9.124 -4.304 -29.638 1.00 75.81 439 ILE A N 1
ATOM 3621 C CA . ILE A 1 439 ? 10.534 -4.043 -29.918 1.00 75.81 439 ILE A CA 1
ATOM 3622 C C . ILE A 1 439 ? 11.162 -5.379 -30.303 1.00 75.81 439 ILE A C 1
ATOM 3624 O O . ILE A 1 439 ? 11.062 -6.354 -29.559 1.00 75.81 439 ILE A O 1
ATOM 3628 N N . ARG A 1 440 ? 11.809 -5.426 -31.467 1.00 80.56 440 ARG A N 1
ATOM 3629 C CA . ARG A 1 440 ? 12.576 -6.590 -31.919 1.00 80.56 440 ARG A CA 1
ATOM 3630 C C . ARG A 1 440 ? 14.057 -6.286 -31.816 1.00 80.56 440 ARG A C 1
ATOM 3632 O O . ARG A 1 440 ? 14.504 -5.230 -32.266 1.00 80.56 440 ARG A O 1
ATOM 3639 N N . LEU A 1 441 ? 14.801 -7.212 -31.225 1.00 81.56 441 LEU A N 1
ATOM 3640 C CA . LEU A 1 441 ? 16.245 -7.118 -31.071 1.00 81.56 441 LEU A CA 1
ATOM 3641 C C . LEU A 1 441 ? 16.924 -8.045 -32.077 1.00 81.56 441 LEU A C 1
ATOM 3643 O O . LEU A 1 441 ? 16.475 -9.163 -32.327 1.00 81.56 441 LEU A O 1
ATOM 3647 N N . TYR A 1 442 ? 18.021 -7.557 -32.637 1.00 82.00 442 TYR A N 1
ATOM 3648 C CA . TYR A 1 442 ? 18.831 -8.245 -33.624 1.00 82.00 442 TYR A CA 1
ATOM 3649 C C . TYR A 1 442 ? 20.303 -8.128 -33.257 1.00 82.00 442 TYR A C 1
ATOM 3651 O O . TYR A 1 442 ? 20.749 -7.126 -32.685 1.00 82.00 442 TYR A O 1
ATOM 3659 N N . TYR A 1 443 ? 21.075 -9.123 -33.672 1.00 81.38 443 TYR A N 1
ATOM 3660 C CA . TYR A 1 443 ? 22.523 -9.122 -33.550 1.00 81.38 443 TYR A CA 1
ATOM 3661 C C . TYR A 1 443 ? 23.203 -9.397 -34.891 1.00 81.38 443 TYR A C 1
ATOM 3663 O O . TYR A 1 443 ? 22.593 -9.899 -35.836 1.00 81.38 443 TYR A O 1
ATOM 3671 N N . PHE A 1 444 ? 24.477 -9.023 -35.006 1.00 78.00 444 PHE A N 1
ATOM 3672 C CA . PHE A 1 444 ? 25.246 -9.259 -36.226 1.00 78.00 444 PHE A CA 1
ATOM 3673 C C . PHE A 1 444 ? 25.771 -10.689 -36.259 1.00 78.00 444 PHE A C 1
ATOM 3675 O O . PHE A 1 444 ? 26.433 -11.120 -35.322 1.00 78.00 444 PHE A O 1
ATOM 3682 N N . GLN A 1 445 ? 25.586 -11.381 -37.385 1.00 71.75 445 GLN A N 1
ATOM 3683 C CA . GLN A 1 445 ? 26.173 -12.712 -37.580 1.00 71.75 445 GLN A CA 1
ATOM 3684 C C . GLN A 1 445 ? 27.715 -12.683 -37.530 1.00 71.75 445 GLN A C 1
ATOM 3686 O O . GLN A 1 445 ? 28.328 -13.652 -37.108 1.00 71.75 445 GLN A O 1
ATOM 3691 N N . ASN A 1 446 ? 28.331 -11.565 -37.948 1.00 71.88 446 ASN A N 1
ATOM 3692 C CA . ASN A 1 446 ? 29.773 -11.292 -37.857 1.00 71.88 446 ASN A CA 1
ATOM 3693 C C . ASN A 1 446 ? 30.016 -9.834 -37.428 1.00 71.88 446 ASN A C 1
ATOM 3695 O O . ASN A 1 446 ? 30.117 -8.930 -38.268 1.00 71.88 446 ASN A O 1
ATOM 3699 N N . TRP A 1 447 ? 30.099 -9.581 -36.124 1.00 67.75 447 TRP A N 1
ATOM 3700 C CA . TRP A 1 447 ? 30.150 -8.217 -35.590 1.00 67.75 447 TRP A CA 1
ATOM 3701 C C . TRP A 1 447 ? 31.394 -7.417 -36.038 1.00 67.75 447 TRP A C 1
ATOM 3703 O O . TRP A 1 447 ? 31.284 -6.221 -36.314 1.00 67.75 447 TRP A O 1
ATOM 3713 N N . GLU A 1 448 ? 32.560 -8.046 -36.216 1.00 68.12 448 GLU A N 1
ATOM 3714 C CA . GLU A 1 448 ? 33.797 -7.356 -36.636 1.00 68.12 448 GLU A CA 1
ATOM 3715 C C . GLU A 1 448 ? 33.694 -6.699 -38.023 1.00 68.12 448 GLU A C 1
ATOM 3717 O O . GLU A 1 448 ? 34.296 -5.652 -38.285 1.00 68.12 448 GLU A O 1
ATOM 3722 N N . PHE A 1 449 ? 32.922 -7.317 -38.919 1.00 62.88 449 PHE A N 1
ATOM 3723 C CA . PHE A 1 449 ? 32.795 -6.898 -40.311 1.00 62.88 449 PHE A CA 1
ATOM 3724 C C . PHE A 1 449 ? 31.650 -5.898 -40.500 1.00 62.88 449 PHE A C 1
ATOM 3726 O O . PHE A 1 449 ? 31.827 -4.843 -41.112 1.00 62.88 449 PHE A O 1
ATOM 3733 N N . TYR A 1 450 ? 30.478 -6.192 -39.931 1.00 61.94 450 TYR A N 1
ATOM 3734 C CA . TYR A 1 450 ? 29.264 -5.401 -40.153 1.00 61.94 450 TYR A CA 1
ATOM 3735 C C . TYR A 1 450 ? 29.211 -4.086 -39.365 1.00 61.94 450 TYR A C 1
ATOM 3737 O O . TYR A 1 450 ? 28.451 -3.186 -39.729 1.00 61.94 450 TYR A O 1
ATOM 3745 N N . THR A 1 451 ? 30.046 -3.925 -38.337 1.00 61.75 451 THR A N 1
ATOM 3746 C CA . THR A 1 451 ? 30.212 -2.645 -37.622 1.00 61.75 451 THR A CA 1
ATOM 3747 C C . THR A 1 451 ? 30.992 -1.607 -38.431 1.00 61.75 451 THR A C 1
ATOM 3749 O O . THR A 1 451 ? 30.883 -0.413 -38.163 1.00 61.75 451 THR A O 1
ATOM 3752 N N . ARG A 1 452 ? 31.743 -2.040 -39.455 1.00 68.00 452 ARG A N 1
ATOM 3753 C CA . ARG A 1 452 ? 32.557 -1.177 -40.331 1.00 68.00 452 ARG A CA 1
ATOM 3754 C C . ARG A 1 452 ? 31.895 -0.862 -41.675 1.00 68.00 452 ARG A C 1
ATOM 3756 O O . ARG A 1 452 ? 32.460 -0.112 -42.468 1.00 68.00 452 ARG A O 1
ATOM 3763 N N . GLN A 1 453 ? 30.719 -1.428 -41.945 1.00 65.50 453 GLN A N 1
ATOM 3764 C CA . GLN A 1 453 ? 29.961 -1.190 -43.174 1.00 65.50 453 GLN A CA 1
ATOM 3765 C C . GLN A 1 453 ? 28.883 -0.123 -42.971 1.00 65.50 453 GLN A C 1
ATOM 3767 O O . GLN A 1 453 ? 28.169 -0.128 -41.968 1.00 65.50 453 GLN A O 1
ATOM 3772 N N . LEU A 1 454 ? 28.737 0.774 -43.952 1.00 64.25 454 LEU A N 1
ATOM 3773 C CA . LEU A 1 454 ? 27.643 1.742 -43.964 1.00 64.25 454 LEU A CA 1
ATOM 3774 C C . LEU A 1 454 ? 26.292 1.014 -44.105 1.00 64.25 454 LEU A C 1
ATOM 3776 O O . LEU A 1 454 ? 26.146 0.194 -45.015 1.00 64.25 454 LEU A O 1
ATOM 3780 N N . PRO A 1 455 ? 25.299 1.312 -43.245 1.00 64.69 455 PRO A N 1
ATOM 3781 C CA . PRO A 1 455 ? 23.959 0.751 -43.372 1.00 64.69 455 PRO A CA 1
ATOM 3782 C C . PRO A 1 455 ? 23.326 1.154 -44.710 1.00 64.69 455 PRO A C 1
ATOM 3784 O O . PRO A 1 455 ? 23.291 2.335 -45.053 1.00 64.69 455 PRO A O 1
ATOM 3787 N N . ASN A 1 456 ? 22.808 0.182 -45.462 1.00 67.88 456 ASN A N 1
ATOM 3788 C CA . ASN A 1 456 ? 22.060 0.454 -46.687 1.00 67.88 456 ASN A CA 1
ATOM 3789 C C . ASN A 1 456 ? 20.578 0.689 -46.358 1.00 67.88 456 ASN A C 1
ATOM 3791 O O . ASN A 1 456 ? 19.926 -0.180 -45.781 1.00 67.88 456 ASN A O 1
ATOM 3795 N N . ILE A 1 457 ? 20.042 1.839 -46.773 1.00 66.25 457 ILE A N 1
ATOM 3796 C CA . ILE A 1 457 ? 18.651 2.258 -46.531 1.00 66.25 457 ILE A CA 1
ATOM 3797 C C . ILE A 1 457 ? 17.646 1.294 -47.189 1.00 66.25 457 ILE A C 1
ATOM 3799 O O . ILE A 1 457 ? 16.551 1.098 -46.671 1.00 66.25 457 ILE A O 1
ATOM 3803 N N . ALA A 1 458 ? 18.016 0.659 -48.308 1.00 66.06 458 ALA A N 1
ATOM 3804 C CA . ALA A 1 458 ? 17.127 -0.233 -49.056 1.00 66.06 458 ALA A CA 1
ATOM 3805 C C . ALA A 1 458 ? 16.937 -1.620 -48.409 1.00 66.06 458 ALA A C 1
ATOM 3807 O O . ALA A 1 458 ? 15.946 -2.292 -48.681 1.00 66.06 458 ALA A O 1
ATOM 3808 N N . THR A 1 459 ? 17.875 -2.065 -47.566 1.00 70.50 459 THR A N 1
ATOM 3809 C CA . THR A 1 459 ? 17.855 -3.399 -46.939 1.00 70.50 459 THR A CA 1
ATOM 3810 C C . THR A 1 459 ? 18.333 -3.314 -45.485 1.00 70.50 459 THR A C 1
ATOM 3812 O O . THR A 1 459 ? 19.463 -3.713 -45.182 1.00 70.50 459 THR A O 1
ATOM 3815 N N . PRO A 1 460 ? 17.497 -2.800 -44.566 1.00 66.69 460 PRO A N 1
ATOM 3816 C CA . PRO A 1 460 ? 17.901 -2.537 -43.183 1.00 66.69 460 PRO A CA 1
ATOM 3817 C C . PRO A 1 460 ? 18.190 -3.810 -42.364 1.00 66.69 460 PRO A C 1
ATOM 3819 O O . PRO A 1 460 ? 18.906 -3.731 -41.370 1.00 66.69 460 PRO A O 1
ATOM 3822 N N . LEU A 1 461 ? 17.694 -4.977 -42.803 1.00 69.62 461 LEU A N 1
ATOM 3823 C CA . LEU A 1 461 ? 17.849 -6.284 -42.139 1.00 69.62 461 LEU A CA 1
ATOM 3824 C C . LEU A 1 461 ? 19.070 -7.103 -42.615 1.00 69.62 461 LEU A C 1
ATOM 3826 O O . LEU A 1 461 ? 19.285 -8.223 -42.164 1.00 69.62 461 LEU A O 1
ATOM 3830 N N . HIS A 1 462 ? 19.873 -6.592 -43.552 1.00 68.44 462 HIS A N 1
ATOM 3831 C CA . HIS A 1 462 ? 20.963 -7.375 -44.141 1.00 68.44 462 HIS A CA 1
ATOM 3832 C C . HIS A 1 462 ? 22.079 -7.687 -43.122 1.00 68.44 462 HIS A C 1
ATOM 3834 O O . HIS A 1 462 ? 22.696 -6.773 -42.573 1.00 68.44 462 HIS A O 1
ATOM 3840 N N . GLY A 1 463 ? 22.385 -8.977 -42.926 1.00 67.69 463 GLY A N 1
ATOM 3841 C CA . GLY A 1 463 ? 23.443 -9.452 -42.017 1.00 67.69 463 GLY A CA 1
ATOM 3842 C C . GLY A 1 463 ? 23.056 -9.473 -40.532 1.00 67.69 463 GLY A C 1
ATOM 3843 O O . GLY A 1 463 ? 23.933 -9.636 -39.679 1.00 67.69 463 GLY A O 1
ATOM 3844 N N . LEU A 1 464 ? 21.766 -9.290 -40.236 1.00 75.88 464 LEU A N 1
ATOM 3845 C CA . LEU A 1 464 ? 21.192 -9.333 -38.895 1.00 75.88 464 LEU A CA 1
ATOM 3846 C C . LEU A 1 464 ? 20.463 -10.659 -38.668 1.00 75.88 464 LEU A C 1
ATOM 3848 O O . LEU A 1 464 ? 19.750 -11.137 -39.548 1.00 75.88 464 LEU A O 1
ATOM 3852 N N . VAL A 1 465 ? 20.634 -11.223 -37.477 1.00 77.12 465 VAL A N 1
ATOM 3853 C CA . VAL A 1 465 ? 19.885 -12.384 -36.988 1.00 77.12 465 VAL A CA 1
ATOM 3854 C C . VAL A 1 465 ? 18.942 -11.896 -35.893 1.00 77.12 465 VAL A C 1
ATOM 3856 O O . VAL A 1 465 ? 19.354 -11.134 -35.016 1.00 77.12 465 VAL A O 1
ATOM 3859 N N . GLU A 1 466 ? 17.665 -12.263 -35.995 1.00 76.69 466 GLU A N 1
ATOM 3860 C CA . GLU A 1 466 ? 16.646 -11.942 -34.991 1.00 76.69 466 GLU A CA 1
ATOM 3861 C C . GLU A 1 466 ? 16.809 -12.871 -33.790 1.00 76.69 466 GLU A C 1
ATOM 3863 O O . GLU A 1 466 ? 17.057 -14.066 -33.951 1.00 76.69 466 GLU A O 1
ATOM 3868 N N . PHE A 1 467 ? 16.648 -12.332 -32.585 1.00 74.69 467 PHE A N 1
ATOM 3869 C CA . PHE A 1 467 ? 16.499 -13.179 -31.412 1.00 74.69 467 PHE A CA 1
ATOM 3870 C C . PHE A 1 467 ? 15.077 -13.754 -31.374 1.00 74.69 467 PHE A C 1
ATOM 3872 O O . PHE A 1 467 ? 14.130 -13.063 -30.999 1.00 74.69 467 PHE A O 1
ATOM 3879 N N . GLU A 1 468 ? 14.917 -15.014 -31.782 1.00 63.78 468 GLU A N 1
ATOM 3880 C CA . GLU A 1 468 ? 13.603 -15.670 -31.853 1.00 63.78 468 GLU A CA 1
ATOM 3881 C C . GLU A 1 468 ? 13.037 -16.000 -30.460 1.00 63.78 468 GLU A C 1
ATOM 3883 O O . GLU A 1 468 ? 11.827 -15.902 -30.241 1.00 63.78 468 GLU A O 1
ATOM 3888 N N . ASN A 1 469 ? 13.901 -16.332 -29.490 1.00 67.44 469 ASN A N 1
ATOM 3889 C CA . ASN A 1 469 ? 13.488 -16.632 -28.121 1.00 67.44 469 ASN A CA 1
ATOM 3890 C C . ASN A 1 469 ? 13.825 -15.488 -27.167 1.00 67.44 469 ASN A C 1
ATOM 3892 O O . ASN A 1 469 ? 14.973 -15.251 -26.803 1.00 67.44 469 ASN A O 1
ATOM 3896 N N . LYS A 1 470 ? 12.781 -14.863 -26.635 1.00 63.25 470 LYS A N 1
ATOM 3897 C CA . LYS A 1 470 ? 12.879 -13.817 -25.612 1.00 63.25 470 LYS A CA 1
ATOM 3898 C C . LYS A 1 470 ? 13.572 -14.258 -24.300 1.00 63.25 470 LYS A C 1
ATOM 3900 O O . LYS A 1 470 ? 14.117 -13.423 -23.579 1.00 63.25 470 LYS A O 1
ATOM 3905 N N . ASN A 1 471 ? 13.623 -15.567 -24.037 1.00 61.75 471 ASN A N 1
ATOM 3906 C CA . ASN A 1 471 ? 14.236 -16.171 -22.845 1.00 61.75 471 ASN A CA 1
ATOM 3907 C C . ASN A 1 471 ? 15.726 -16.519 -22.994 1.00 61.75 471 ASN A C 1
ATOM 3909 O O . ASN A 1 471 ? 16.296 -17.115 -22.080 1.00 61.75 471 ASN A O 1
ATOM 3913 N N . GLU A 1 472 ? 16.360 -16.211 -24.126 1.00 67.94 472 GLU A N 1
ATOM 3914 C CA . GLU A 1 472 ? 17.790 -16.471 -24.292 1.00 67.94 472 GLU A CA 1
ATOM 3915 C C . GLU A 1 472 ? 18.617 -15.641 -23.306 1.00 67.94 472 GLU A C 1
ATOM 3917 O O . GLU A 1 472 ? 18.397 -14.443 -23.127 1.00 67.94 472 GLU A O 1
ATOM 3922 N N . VAL A 1 473 ? 19.547 -16.321 -22.633 1.00 71.75 473 VAL A N 1
ATOM 3923 C CA . VAL A 1 473 ? 20.398 -15.757 -21.586 1.00 71.75 473 VAL A CA 1
ATOM 3924 C C . VAL A 1 473 ? 21.724 -15.341 -22.210 1.00 71.75 473 VAL A C 1
ATOM 3926 O O . VAL A 1 473 ? 22.436 -16.173 -22.774 1.00 71.75 473 VAL A O 1
ATOM 3929 N N . LEU A 1 474 ? 22.065 -14.062 -22.084 1.00 71.25 474 LEU A N 1
ATOM 3930 C CA . LEU A 1 474 ? 23.331 -13.508 -22.546 1.00 71.25 474 LEU A CA 1
ATOM 3931 C C . LEU A 1 474 ? 24.372 -13.591 -21.431 1.00 71.25 474 LEU A C 1
ATOM 3933 O O . LEU A 1 474 ? 24.138 -13.159 -20.300 1.00 71.25 474 LEU A O 1
ATOM 3937 N N . GLN A 1 475 ? 25.536 -14.144 -21.755 1.00 70.62 475 GLN A N 1
ATOM 3938 C CA . GLN A 1 475 ? 26.687 -14.168 -20.863 1.00 70.62 475 GLN A CA 1
ATOM 3939 C C . GLN A 1 475 ? 27.638 -13.029 -21.209 1.00 70.62 475 GLN A C 1
ATOM 3941 O O . GLN A 1 475 ? 27.771 -12.623 -22.364 1.00 70.62 475 GLN A O 1
ATOM 3946 N N . ILE A 1 476 ? 28.292 -12.499 -20.184 1.00 69.88 476 ILE A N 1
ATOM 3947 C CA . ILE A 1 476 ? 29.216 -11.381 -20.324 1.00 69.88 476 ILE A CA 1
ATOM 3948 C C . ILE A 1 476 ? 30.656 -11.860 -20.237 1.00 69.88 476 ILE A C 1
ATOM 3950 O O . ILE A 1 476 ? 31.037 -12.493 -19.251 1.00 69.88 476 ILE A O 1
ATOM 3954 N N . ASP A 1 477 ? 31.473 -11.441 -21.204 1.00 69.94 477 ASP A N 1
ATOM 3955 C CA . ASP A 1 477 ? 32.921 -11.598 -21.146 1.00 69.94 477 ASP A CA 1
ATOM 3956 C C . ASP A 1 477 ? 33.605 -10.280 -20.732 1.00 69.94 477 ASP A C 1
ATOM 3958 O O . ASP A 1 477 ? 33.908 -9.395 -21.539 1.00 69.94 477 ASP A O 1
ATOM 3962 N N . LEU A 1 478 ? 33.824 -10.127 -19.421 1.00 63.38 478 LEU A N 1
ATOM 3963 C CA . LEU A 1 478 ? 34.447 -8.951 -18.794 1.00 63.38 478 LEU A CA 1
ATOM 3964 C C . LEU A 1 478 ? 35.827 -8.545 -19.367 1.00 63.38 478 LEU A C 1
ATOM 3966 O O . LEU A 1 478 ? 36.054 -7.341 -19.497 1.00 63.38 478 LEU A O 1
ATOM 3970 N N . PRO A 1 479 ? 36.770 -9.458 -19.690 1.00 63.88 479 PRO A N 1
ATOM 3971 C CA . PRO A 1 479 ? 38.066 -9.078 -20.263 1.00 63.88 479 PRO A CA 1
ATOM 3972 C C . PRO A 1 479 ? 37.979 -8.500 -21.681 1.00 63.88 479 PRO A C 1
ATOM 3974 O O . PRO A 1 479 ? 38.790 -7.634 -22.018 1.00 63.88 479 PRO A O 1
ATOM 3977 N N . HIS A 1 480 ? 37.028 -8.951 -22.503 1.00 61.16 480 HIS A N 1
ATOM 3978 C CA . HIS A 1 480 ? 36.911 -8.537 -23.906 1.00 61.16 480 HIS A CA 1
ATOM 3979 C C . HIS A 1 480 ? 35.869 -7.442 -24.141 1.00 61.16 480 HIS A C 1
ATOM 3981 O O . HIS A 1 480 ? 35.936 -6.740 -25.152 1.00 61.16 480 HIS A O 1
ATOM 3987 N N . GLY A 1 481 ? 34.968 -7.208 -23.185 1.00 65.69 481 GLY A N 1
ATOM 3988 C CA . GLY A 1 481 ? 33.959 -6.165 -23.323 1.00 65.69 481 GLY A CA 1
ATOM 3989 C C . GLY A 1 481 ? 32.807 -6.572 -24.251 1.00 65.69 481 GLY A C 1
ATOM 3990 O O . GLY A 1 481 ? 32.148 -5.689 -24.803 1.00 65.69 481 GLY A O 1
ATOM 3991 N N . THR A 1 482 ? 32.611 -7.875 -24.476 1.00 71.62 482 THR A N 1
ATOM 3992 C CA . THR A 1 482 ? 31.691 -8.425 -25.480 1.00 71.62 482 THR A CA 1
ATOM 3993 C C . THR A 1 482 ? 30.621 -9.333 -24.870 1.00 71.62 482 THR A C 1
ATOM 3995 O O . THR A 1 482 ? 30.737 -9.812 -23.737 1.00 71.62 482 THR A O 1
ATOM 3998 N N . LEU A 1 483 ? 29.528 -9.507 -25.618 1.00 73.44 483 LEU A N 1
ATOM 3999 C CA . LEU A 1 483 ? 28.433 -10.412 -25.288 1.00 73.44 483 LEU A CA 1
ATOM 4000 C C . LEU A 1 483 ? 28.662 -11.791 -25.897 1.00 73.44 483 LEU A C 1
ATOM 4002 O O . LEU A 1 483 ? 28.943 -11.901 -27.086 1.00 73.44 483 LEU A O 1
ATOM 4006 N N . VAL A 1 484 ? 28.423 -12.835 -25.111 1.00 74.44 484 VAL A N 1
ATOM 4007 C CA . VAL A 1 484 ? 28.473 -14.228 -25.556 1.00 74.44 484 VAL A CA 1
ATOM 4008 C C . VAL A 1 484 ? 27.077 -14.840 -25.466 1.00 74.44 484 VAL A C 1
ATOM 4010 O O . VAL A 1 484 ? 26.425 -14.789 -24.421 1.00 74.44 484 VAL A O 1
ATOM 4013 N N . LEU A 1 485 ? 26.618 -15.449 -26.558 1.00 74.06 485 LEU A N 1
ATOM 4014 C CA . LEU A 1 485 ? 25.410 -16.272 -26.590 1.00 74.06 485 LEU A CA 1
ATOM 4015 C C . LEU A 1 485 ? 25.805 -17.732 -26.807 1.00 74.06 485 LEU A C 1
ATOM 4017 O O . LEU A 1 485 ? 26.225 -18.128 -27.896 1.00 74.06 485 LEU A O 1
ATOM 4021 N N . GLY A 1 486 ? 25.695 -18.536 -25.749 1.00 72.44 486 GLY A N 1
ATOM 4022 C CA . GLY A 1 486 ? 26.182 -19.915 -25.752 1.00 72.44 486 GLY A CA 1
ATOM 4023 C C . GLY A 1 486 ? 27.702 -19.968 -25.937 1.00 72.44 486 GLY A C 1
ATOM 4024 O O . GLY A 1 486 ? 28.440 -19.734 -24.988 1.00 72.44 486 GLY A O 1
ATOM 4025 N N . GLU A 1 487 ? 28.156 -20.262 -27.158 1.00 65.06 487 GLU A N 1
ATOM 4026 C CA . GLU A 1 487 ? 29.578 -20.294 -27.549 1.00 65.06 487 GLU A CA 1
ATOM 4027 C C . GLU A 1 487 ? 29.952 -19.202 -28.576 1.00 65.06 487 GLU A C 1
ATOM 4029 O O . GLU A 1 487 ? 31.113 -19.098 -28.969 1.00 65.06 487 GLU A O 1
ATOM 4034 N N . GLN A 1 488 ? 28.989 -18.398 -29.046 1.00 72.75 488 GLN A N 1
ATOM 4035 C CA . GLN A 1 488 ? 29.215 -17.375 -30.074 1.00 72.75 488 GLN A CA 1
ATOM 4036 C C . GLN A 1 488 ? 29.409 -15.988 -29.456 1.00 72.75 488 GLN A C 1
ATOM 4038 O O . GLN A 1 488 ? 28.562 -15.523 -28.694 1.00 72.75 488 GLN A O 1
ATOM 4043 N N . ASP A 1 489 ? 30.497 -15.309 -29.830 1.00 75.38 489 ASP A N 1
ATOM 4044 C CA . ASP A 1 489 ? 30.740 -13.906 -29.482 1.00 75.38 489 ASP A CA 1
ATOM 4045 C C . ASP A 1 489 ? 29.969 -12.976 -30.437 1.00 75.38 489 ASP A C 1
ATOM 4047 O O . ASP A 1 489 ? 30.178 -12.972 -31.654 1.00 75.38 489 ASP A O 1
ATOM 4051 N N . ILE A 1 490 ? 29.061 -12.193 -29.866 1.00 73.88 490 ILE A N 1
ATOM 4052 C CA . ILE A 1 490 ? 28.154 -11.267 -30.546 1.00 73.88 490 ILE A CA 1
ATOM 4053 C C . ILE A 1 490 ? 28.718 -9.829 -30.558 1.00 73.88 490 ILE A C 1
ATOM 4055 O O . ILE A 1 490 ? 28.231 -8.961 -31.291 1.00 73.88 490 ILE A O 1
ATOM 4059 N N . GLY A 1 491 ? 29.788 -9.555 -29.807 1.00 76.19 491 GLY A N 1
ATOM 4060 C CA . GLY A 1 491 ? 30.385 -8.226 -29.711 1.00 76.19 491 GLY A CA 1
ATOM 4061 C C . GLY A 1 491 ? 29.605 -7.278 -28.791 1.00 76.19 491 GLY A C 1
ATOM 4062 O O . GLY A 1 491 ? 28.892 -7.702 -27.886 1.00 76.19 491 GLY A O 1
ATOM 4063 N N . ASN A 1 492 ? 29.768 -5.965 -28.996 1.00 79.69 492 ASN A N 1
ATOM 4064 C CA . ASN A 1 492 ? 29.243 -4.914 -28.103 1.00 79.69 492 ASN A CA 1
ATOM 4065 C C . ASN A 1 492 ? 28.159 -4.016 -28.755 1.00 79.69 492 ASN A C 1
ATOM 4067 O O . ASN A 1 492 ? 27.848 -2.921 -28.277 1.00 79.69 492 ASN A O 1
ATOM 4071 N N . ILE A 1 493 ? 27.623 -4.426 -29.911 1.00 80.06 493 ILE A N 1
ATOM 4072 C CA . ILE A 1 493 ? 26.640 -3.640 -30.672 1.00 80.06 493 ILE A CA 1
ATOM 4073 C C . ILE A 1 493 ? 25.445 -4.520 -31.027 1.00 80.06 493 ILE A C 1
ATOM 4075 O O . ILE A 1 493 ? 25.595 -5.527 -31.714 1.00 80.06 493 ILE A O 1
ATOM 4079 N N . LEU A 1 494 ? 24.259 -4.081 -30.614 1.00 82.31 494 LEU A N 1
ATOM 4080 C CA . LEU A 1 494 ? 22.975 -4.687 -30.955 1.00 82.31 494 LEU A CA 1
ATOM 4081 C C . LEU A 1 494 ? 22.153 -3.725 -31.817 1.00 82.31 494 LEU A C 1
ATOM 4083 O O . LEU A 1 494 ? 22.358 -2.508 -31.792 1.00 82.31 494 LEU A O 1
ATOM 4087 N N . VAL A 1 495 ? 21.213 -4.263 -32.588 1.00 81.25 495 VAL A N 1
ATOM 4088 C CA . VAL A 1 495 ? 20.297 -3.469 -33.412 1.00 81.25 495 VAL A CA 1
ATOM 4089 C C . VAL A 1 495 ? 18.873 -3.691 -32.931 1.00 81.25 495 VAL A C 1
ATOM 4091 O O . VAL A 1 495 ? 18.473 -4.826 -32.703 1.00 81.25 495 VAL A O 1
ATOM 4094 N N . TYR A 1 496 ? 18.101 -2.619 -32.776 1.00 83.19 496 TYR A N 1
ATOM 4095 C CA . TYR A 1 496 ? 16.693 -2.716 -32.396 1.00 83.19 496 TYR A CA 1
ATOM 4096 C C . TYR A 1 496 ? 15.791 -2.096 -33.461 1.00 83.19 496 TYR A C 1
ATOM 4098 O O . TYR A 1 496 ? 16.174 -1.144 -34.141 1.00 83.19 496 TYR A O 1
ATOM 4106 N N . PHE A 1 497 ? 14.592 -2.654 -33.596 1.00 77.69 497 PHE A N 1
ATOM 4107 C CA . PHE A 1 497 ? 13.523 -2.157 -34.457 1.00 77.69 497 PHE A CA 1
ATOM 4108 C C . PHE A 1 497 ? 12.255 -1.986 -33.621 1.00 77.69 497 PHE A C 1
ATOM 4110 O O . PHE A 1 497 ? 11.948 -2.835 -32.782 1.00 77.69 497 PHE A O 1
ATOM 4117 N N . VAL A 1 498 ? 11.532 -0.894 -33.855 1.00 75.06 498 VAL A N 1
ATOM 4118 C CA . VAL A 1 498 ? 10.265 -0.572 -33.189 1.00 75.06 498 VAL A CA 1
ATOM 4119 C C . VAL A 1 498 ? 9.129 -0.757 -34.195 1.00 75.06 498 VAL A C 1
ATOM 4121 O O . VAL A 1 498 ? 9.172 -0.145 -35.262 1.00 75.06 498 VAL A O 1
ATOM 4124 N N . GLU A 1 499 ? 8.157 -1.619 -33.893 1.00 67.69 499 GLU A N 1
ATOM 4125 C CA . GLU A 1 499 ? 6.946 -1.838 -34.711 1.00 67.69 499 GLU A CA 1
ATOM 4126 C C . GLU A 1 499 ? 5.716 -1.127 -34.139 1.00 67.69 499 GLU A C 1
ATOM 4128 O O . GLU A 1 499 ? 5.514 -1.160 -32.896 1.00 67.69 499 GLU A O 1
#

Secondary structure (DSSP, 8-state):
-HHHHHHS-SSSSPP---HHHHHHHHHHHHHHHHHHHHHHT--THHHHHHTTSS--S-HHHHHHHHHHHHHHHHHTT-----TTSHHHHHHHHTTSSB--S---HHHHHHHHHHHHHHHHHHHHHHTT-HHHHHIIIIIIHHHHHHHHHHHTTSSSPPBHHHHHHHHHHHHHHHTTT-HHHHHHHHHHHSTT--GGGPPPPPP----HHHHHHHHHHHHHHHHHHHHHHHHHHHHHHSS-TT----PPPPP-EEEEEE-SS--HHHHHHHHHHHHHHHHTTT-PPPHHHHHHHHHT-TTS-TTTHHHHHHHHHHHHHHHHHH--GGGGSS--SS-HHHHHHHTHHHHHHHHT-SEEEEEETT-S---TTTHHHHTT-BTTB-EEEEE---EEEEEEEE--TT-S--EEEEEEETTEEHHHHHHHHHHHS-HHHHT-S-EEEEEETTHHHHTTSPPPTT-TTTTEEE---TTPEEEEETTTTEEEETTEEEESEEEEEE-

pLDDT: mean 73.84, std 15.99, range [28.88, 95.31]